Protein AF-A0A142L6T2-F1 (afdb_monomer_lite)

pLDDT: mean 93.18, std 8.61, range [27.92, 98.88]

Structure (mmCIF, N/CA/C/O backbone):
data_AF-A0A142L6T2-F1
#
_entry.id   AF-A0A142L6T2-F1
#
loop_
_atom_site.group_PDB
_atom_site.id
_atom_site.type_symbol
_atom_site.label_atom_id
_atom_site.label_alt_id
_atom_site.label_comp_id
_atom_site.label_asym_id
_atom_site.label_entity_id
_atom_site.label_seq_id
_atom_site.pdbx_PDB_ins_code
_atom_site.Cartn_x
_atom_site.Cartn_y
_atom_site.Cartn_z
_atom_site.occupancy
_atom_site.B_iso_or_equiv
_atom_site.auth_seq_id
_atom_site.auth_comp_id
_atom_site.auth_asym_id
_atom_site.auth_atom_id
_atom_site.pdbx_PDB_model_num
ATOM 1 N N . MET A 1 1 ? -13.379 22.121 -42.788 1.00 57.00 1 MET A N 1
ATOM 2 C CA . MET A 1 1 ? -11.981 22.046 -42.308 1.00 57.00 1 MET A CA 1
ATOM 3 C C . MET A 1 1 ? -12.009 22.282 -40.814 1.00 57.00 1 MET A C 1
ATOM 5 O O . MET A 1 1 ? -12.591 23.281 -40.404 1.00 57.00 1 MET A O 1
ATOM 9 N N . LYS A 1 2 ? -11.494 21.341 -40.019 1.00 65.88 2 LYS A N 1
ATOM 10 C CA . LYS A 1 2 ? -11.489 21.440 -38.557 1.00 65.88 2 LYS A CA 1
ATOM 11 C C . LYS A 1 2 ? -10.438 22.474 -38.140 1.00 65.88 2 LYS A C 1
ATOM 13 O O . LYS A 1 2 ? -9.385 22.567 -38.769 1.00 65.88 2 LYS A O 1
ATOM 18 N N . GLN A 1 3 ? -10.742 23.297 -37.145 1.00 66.69 3 GLN A N 1
ATOM 19 C CA . GLN A 1 3 ? -9.763 24.230 -36.588 1.00 66.69 3 GLN A CA 1
ATOM 20 C C . GLN A 1 3 ? -8.750 23.452 -35.743 1.00 66.69 3 GLN A C 1
ATOM 22 O O . GLN A 1 3 ? -9.122 22.482 -35.079 1.00 66.69 3 GLN A O 1
ATOM 27 N N . VAL A 1 4 ? -7.485 23.871 -35.765 1.00 72.75 4 VAL A N 1
ATOM 28 C CA . VAL A 1 4 ? -6.475 23.341 -34.836 1.00 72.75 4 VAL A CA 1
ATOM 29 C C . VAL A 1 4 ? -6.846 23.775 -33.411 1.00 72.75 4 VAL A C 1
ATOM 31 O O . VAL A 1 4 ? -7.335 24.887 -33.216 1.00 72.75 4 VAL A O 1
ATOM 34 N N . ALA A 1 5 ? -6.678 22.902 -32.416 1.00 58.62 5 ALA A N 1
ATOM 35 C CA . ALA A 1 5 ? -7.160 23.144 -31.057 1.00 58.62 5 ALA A CA 1
ATOM 36 C C . ALA A 1 5 ? -6.161 23.938 -30.185 1.00 58.62 5 ALA A C 1
ATOM 38 O O . ALA A 1 5 ? -4.969 23.650 -30.187 1.00 58.62 5 ALA A O 1
ATOM 39 N N . ARG A 1 6 ? -6.710 24.857 -29.369 1.00 75.56 6 ARG A N 1
ATOM 40 C CA . ARG A 1 6 ? -6.090 25.645 -28.273 1.00 75.56 6 ARG A CA 1
ATOM 41 C C . ARG A 1 6 ? -4.936 26.602 -28.654 1.00 75.56 6 ARG A C 1
ATOM 43 O O . ARG A 1 6 ? -4.310 26.497 -29.697 1.00 75.56 6 ARG A O 1
ATOM 50 N N . GLY A 1 7 ? -4.654 27.571 -27.779 1.00 86.06 7 GLY A N 1
ATOM 51 C CA . GLY A 1 7 ? -3.450 28.416 -27.834 1.00 86.06 7 GLY A CA 1
ATOM 52 C C . GLY A 1 7 ? -3.312 29.327 -29.065 1.00 86.06 7 GLY A C 1
ATOM 53 O O . GLY A 1 7 ? -4.293 29.778 -29.661 1.00 86.06 7 GLY A O 1
ATOM 54 N N . THR A 1 8 ? -2.063 29.618 -29.442 1.00 90.12 8 THR A N 1
ATOM 55 C CA . THR A 1 8 ? -1.726 30.546 -30.537 1.00 90.12 8 THR A CA 1
ATOM 56 C C . THR A 1 8 ? -2.246 30.076 -31.897 1.00 90.12 8 THR A C 1
ATOM 58 O O . THR A 1 8 ? -2.577 30.904 -32.741 1.00 90.12 8 THR A O 1
ATOM 61 N N . SER A 1 9 ? -2.389 28.766 -32.121 1.00 90.19 9 SER A N 1
ATOM 62 C CA . SER A 1 9 ? -2.915 28.226 -33.382 1.00 90.19 9 SER A CA 1
ATOM 63 C C . SER A 1 9 ? -4.392 28.587 -33.600 1.00 90.19 9 SER A C 1
ATOM 65 O O . SER A 1 9 ? -4.779 28.959 -34.712 1.00 90.19 9 SER A O 1
ATOM 67 N N . VAL A 1 10 ? -5.199 28.584 -32.531 1.00 89.94 10 VAL A N 1
ATOM 68 C CA . VAL A 1 10 ? -6.586 29.078 -32.546 1.00 89.94 10 VAL A CA 1
ATOM 69 C C . VAL A 1 10 ? -6.622 30.575 -32.810 1.00 89.94 10 VAL A C 1
ATOM 71 O O . VAL A 1 10 ? -7.396 31.016 -33.661 1.00 89.94 10 VAL A O 1
ATOM 74 N N . ALA A 1 11 ? -5.765 31.347 -32.134 1.00 91.12 11 ALA A N 1
ATOM 75 C CA . ALA A 1 11 ? -5.686 32.796 -32.315 1.00 91.12 11 ALA A CA 1
ATOM 76 C C . ALA A 1 11 ? -5.300 33.170 -33.760 1.00 91.12 11 ALA A C 1
ATOM 78 O O . ALA A 1 11 ? -5.889 34.077 -34.346 1.00 91.12 11 ALA A O 1
ATOM 79 N N . LEU A 1 12 ? -4.383 32.407 -34.366 1.00 93.44 12 LEU A N 1
ATOM 80 C CA . LEU A 1 12 ? -3.990 32.514 -35.774 1.00 93.44 12 LEU A CA 1
ATOM 81 C C . LEU A 1 12 ? -5.059 32.000 -36.752 1.00 93.44 12 LEU A C 1
ATOM 83 O O . LEU A 1 12 ? -4.929 32.223 -37.955 1.00 93.44 12 LEU A O 1
ATOM 87 N N . LYS A 1 13 ? -6.117 31.335 -36.266 1.00 93.44 13 LYS A N 1
ATOM 88 C CA . LYS A 1 13 ? -7.156 30.679 -37.081 1.00 93.44 13 LYS A CA 1
ATOM 89 C C . LYS A 1 13 ? -6.565 29.651 -38.058 1.00 93.44 13 LYS A C 1
ATOM 91 O O . LYS A 1 13 ? -6.973 29.575 -39.226 1.00 93.44 13 LYS A O 1
ATOM 96 N N . LEU A 1 14 ? -5.589 28.879 -37.577 1.00 93.31 14 LEU A N 1
ATOM 97 C CA . LEU A 1 14 ? -5.025 27.750 -38.312 1.00 93.31 14 LEU A CA 1
ATOM 98 C C . LEU A 1 14 ? -6.068 26.642 -38.471 1.00 93.31 14 LEU A C 1
ATOM 100 O O . LEU A 1 14 ? -6.841 26.346 -37.554 1.00 93.31 14 LEU A O 1
ATOM 104 N N . LEU A 1 15 ? -6.080 26.031 -39.650 1.00 92.19 15 LEU A N 1
ATOM 105 C CA . LEU A 1 15 ? -6.946 24.909 -39.986 1.00 92.19 15 LEU A CA 1
ATOM 106 C C . LEU A 1 15 ? -6.114 23.645 -40.176 1.00 92.19 15 LEU A C 1
ATOM 108 O O . LEU A 1 15 ? -4.951 23.690 -40.573 1.00 92.19 15 LEU A O 1
ATOM 112 N N . GLU A 1 16 ? -6.739 22.504 -39.918 1.00 87.31 16 GLU A N 1
ATOM 113 C CA . GLU A 1 16 ? -6.185 21.199 -40.252 1.00 87.31 16 GLU A CA 1
ATOM 114 C C . GLU A 1 16 ? -5.777 21.167 -41.740 1.00 87.31 16 GLU A C 1
ATOM 116 O O . GLU A 1 16 ? -6.573 21.544 -42.607 1.00 87.31 16 GLU A O 1
ATOM 121 N N . LYS A 1 17 ? -4.546 20.706 -42.022 1.00 89.06 17 LYS A N 1
ATOM 122 C CA . LYS A 1 17 ? -3.871 20.696 -43.342 1.00 89.06 17 LYS A CA 1
ATOM 123 C C . LYS A 1 17 ? -3.298 22.032 -43.839 1.00 89.06 17 LYS A C 1
ATOM 125 O O . LYS A 1 17 ? -2.831 22.087 -44.976 1.00 89.06 17 LYS A O 1
ATOM 130 N N . ASP A 1 18 ? -3.286 23.089 -43.029 1.00 92.94 18 ASP A N 1
ATOM 131 C CA . ASP A 1 18 ? -2.430 24.244 -43.321 1.00 92.94 18 ASP A CA 1
ATOM 132 C C . ASP A 1 18 ? -0.951 23.835 -43.235 1.00 92.94 18 ASP A C 1
ATOM 134 O O . ASP A 1 18 ? -0.510 23.313 -42.213 1.00 92.94 18 ASP A O 1
ATOM 138 N N . LEU A 1 19 ? -0.170 24.111 -44.283 1.00 92.62 19 LEU A N 1
ATOM 139 C CA . LEU A 1 19 ? 1.283 23.939 -44.251 1.00 92.62 19 LEU A CA 1
ATOM 140 C C . LEU A 1 19 ? 1.943 25.272 -43.901 1.00 92.62 19 LEU A C 1
ATOM 142 O O . LEU A 1 19 ? 1.914 26.209 -44.701 1.00 92.62 19 LEU A O 1
ATOM 146 N N . ILE A 1 20 ? 2.540 25.370 -42.716 1.00 93.75 20 ILE A N 1
ATOM 147 C CA . ILE A 1 20 ? 3.302 26.556 -42.318 1.00 93.75 20 ILE A CA 1
ATOM 148 C C . ILE A 1 20 ? 4.627 26.560 -43.085 1.00 93.75 20 ILE A C 1
ATOM 150 O O . ILE A 1 20 ? 5.360 25.580 -43.062 1.00 93.75 20 ILE A O 1
ATOM 154 N N . VAL A 1 21 ? 4.924 27.662 -43.775 1.00 93.56 21 VAL A N 1
ATOM 155 C CA . VAL A 1 21 ? 6.131 27.812 -44.610 1.00 93.56 21 VAL A CA 1
ATOM 156 C C . VAL A 1 21 ? 7.052 28.944 -44.156 1.00 93.56 21 VAL A C 1
ATOM 158 O O . VAL A 1 21 ? 8.191 29.016 -44.609 1.00 93.56 21 VAL A O 1
ATOM 161 N N . LYS A 1 22 ? 6.563 29.858 -43.304 1.00 95.19 22 LYS A N 1
ATOM 162 C CA . LYS A 1 22 ? 7.367 30.906 -42.652 1.00 95.19 22 LYS A CA 1
ATOM 163 C C . LYS A 1 22 ? 6.802 31.275 -41.288 1.00 95.19 22 LYS A C 1
ATOM 165 O O . LYS A 1 22 ? 5.581 31.255 -41.114 1.00 95.19 22 LYS A O 1
ATOM 170 N N . ILE A 1 23 ? 7.674 31.721 -40.393 1.00 94.31 23 ILE A N 1
ATOM 171 C CA . ILE A 1 23 ? 7.332 32.404 -39.143 1.00 94.31 23 ILE A CA 1
ATOM 172 C C . ILE A 1 23 ? 8.094 33.734 -39.081 1.00 94.31 23 ILE A C 1
ATOM 174 O O . ILE A 1 23 ? 9.296 33.797 -39.332 1.00 94.31 23 ILE A O 1
ATOM 178 N N . GLY A 1 24 ? 7.380 34.834 -38.847 1.00 91.12 24 GLY A N 1
ATOM 179 C CA . GLY A 1 24 ? 7.887 36.178 -39.110 1.00 91.12 24 GLY A CA 1
ATOM 180 C C . GLY A 1 24 ? 8.355 36.309 -40.564 1.00 91.12 24 GLY A C 1
ATOM 181 O O . GLY A 1 24 ? 7.594 36.048 -41.501 1.00 91.12 24 GLY A O 1
ATOM 182 N N . ASN A 1 25 ? 9.627 36.673 -40.742 1.00 88.62 25 ASN A N 1
ATOM 183 C CA . ASN A 1 25 ? 10.292 36.737 -42.048 1.00 88.62 25 ASN A CA 1
ATOM 184 C C . ASN A 1 25 ? 11.162 35.506 -42.356 1.00 88.62 25 ASN A C 1
ATOM 186 O O . ASN A 1 25 ? 11.662 35.383 -43.478 1.00 88.62 25 ASN A O 1
ATOM 190 N N . SER A 1 26 ? 11.307 34.595 -41.395 1.00 90.88 26 SER A N 1
ATOM 191 C CA . SER A 1 26 ? 12.216 33.455 -41.458 1.00 90.88 26 SER A CA 1
ATOM 192 C C . SER A 1 26 ? 11.553 32.232 -42.088 1.00 90.88 26 SER A C 1
ATOM 194 O O . SER A 1 26 ? 10.353 31.985 -41.933 1.00 90.88 26 SER A O 1
ATOM 196 N N . THR A 1 27 ? 12.349 31.473 -42.835 1.00 91.88 27 THR A N 1
ATOM 197 C CA . THR A 1 27 ? 12.042 30.094 -43.236 1.00 91.88 27 THR A CA 1
ATOM 198 C C . THR A 1 27 ? 12.649 29.126 -42.226 1.00 91.88 27 THR A C 1
ATOM 200 O O . THR A 1 27 ? 13.492 29.518 -41.423 1.00 91.88 27 THR A O 1
ATOM 203 N N . PHE A 1 28 ? 12.229 27.870 -42.284 1.00 89.75 28 PHE A N 1
ATOM 204 C CA . PHE A 1 28 ? 12.757 26.779 -41.473 1.00 89.75 28 PHE A CA 1
ATOM 205 C C . PHE A 1 28 ? 12.749 25.495 -42.311 1.00 89.75 28 PHE A C 1
ATOM 207 O O . PHE A 1 28 ? 11.912 25.351 -43.207 1.00 89.75 28 PHE A O 1
ATOM 214 N N . ALA A 1 29 ? 13.689 24.591 -42.052 1.00 85.50 29 ALA A N 1
ATOM 215 C CA . ALA A 1 29 ? 13.875 23.341 -42.786 1.00 85.50 29 ALA A CA 1
ATOM 216 C C . ALA A 1 29 ? 13.290 22.116 -42.063 1.00 85.50 29 ALA A C 1
ATOM 218 O O . ALA A 1 29 ? 13.084 21.080 -42.691 1.00 85.50 29 ALA A O 1
ATOM 219 N N . SER A 1 30 ? 12.996 22.231 -40.765 1.00 80.50 30 SER A N 1
ATOM 220 C CA . SER A 1 30 ? 12.433 21.153 -39.946 1.00 80.50 30 SER A CA 1
ATOM 221 C C . SER A 1 30 ? 11.395 21.665 -38.943 1.00 80.50 30 SER A C 1
ATOM 223 O O . SER A 1 30 ? 11.270 22.868 -38.691 1.00 80.50 30 SER A O 1
ATOM 225 N N . THR A 1 31 ? 10.642 20.735 -38.354 1.00 75.31 31 THR A N 1
ATOM 226 C CA . THR A 1 31 ? 9.717 21.003 -37.241 1.00 75.31 31 THR A CA 1
ATOM 227 C C . THR A 1 31 ? 10.432 21.538 -36.006 1.00 75.31 31 THR A C 1
ATOM 229 O O . THR A 1 31 ? 9.883 22.395 -35.312 1.00 75.31 31 THR A O 1
ATOM 232 N N . ASP A 1 32 ? 11.660 21.090 -35.755 1.00 70.19 32 ASP A N 1
ATOM 233 C CA . ASP A 1 32 ? 12.457 21.543 -34.615 1.00 70.19 32 ASP A CA 1
ATOM 234 C C . ASP A 1 32 ? 12.899 22.986 -34.808 1.00 70.19 32 ASP A C 1
ATOM 236 O O . ASP A 1 32 ? 12.736 23.806 -33.909 1.00 70.19 32 ASP A O 1
ATOM 240 N N . GLU A 1 33 ? 13.369 23.338 -36.007 1.00 79.25 33 GLU A N 1
ATOM 241 C CA . GLU A 1 33 ? 13.754 24.713 -36.313 1.00 79.25 33 GLU A CA 1
ATOM 242 C C . GLU A 1 33 ? 12.545 25.655 -36.232 1.00 79.25 33 GLU A C 1
ATOM 244 O O . GLU A 1 33 ? 12.641 26.734 -35.645 1.00 79.25 33 GLU A O 1
ATOM 249 N N . PHE A 1 34 ? 11.380 25.229 -36.737 1.00 87.62 34 PHE A N 1
ATOM 250 C CA . PHE A 1 34 ? 10.132 25.968 -36.542 1.00 87.62 34 PHE A CA 1
ATOM 251 C C . PHE A 1 34 ? 9.815 26.170 -35.058 1.00 87.62 34 PHE A C 1
ATOM 253 O O . PHE A 1 34 ? 9.498 27.285 -34.644 1.00 87.62 34 PHE A O 1
ATOM 260 N N . THR A 1 35 ? 9.902 25.104 -34.262 1.00 80.38 35 THR A N 1
ATOM 261 C CA . THR A 1 35 ? 9.582 25.133 -32.833 1.00 80.38 35 THR A CA 1
ATOM 262 C C . THR A 1 35 ? 10.527 26.068 -32.089 1.00 80.38 35 THR A C 1
ATOM 264 O O . THR A 1 35 ? 10.056 26.942 -31.370 1.00 80.38 35 THR A O 1
ATOM 267 N N . GLN A 1 36 ? 11.836 25.979 -32.328 1.00 76.38 36 GLN A N 1
ATOM 268 C CA . GLN A 1 36 ? 12.832 26.874 -31.732 1.00 76.38 36 GLN A CA 1
ATOM 269 C C . GLN A 1 36 ? 12.584 28.340 -32.108 1.00 76.38 36 GLN A C 1
ATOM 271 O O . GLN A 1 36 ? 12.603 29.209 -31.240 1.00 76.38 36 GLN A O 1
ATOM 276 N N . GLN A 1 37 ? 12.271 28.628 -33.378 1.00 86.06 37 GLN A N 1
ATOM 277 C CA . GLN A 1 37 ? 11.916 29.986 -33.805 1.00 86.06 37 GLN A CA 1
ATOM 278 C C . GLN A 1 37 ? 10.620 30.472 -33.133 1.00 86.06 37 GLN A C 1
ATOM 280 O O . GLN A 1 37 ? 10.543 31.623 -32.702 1.00 86.06 37 GLN A O 1
ATOM 285 N N . PHE A 1 38 ? 9.605 29.614 -33.011 1.00 87.06 38 PHE A N 1
ATOM 286 C CA . PHE A 1 38 ? 8.331 29.954 -32.374 1.00 87.06 38 PHE A CA 1
ATOM 287 C C . PHE A 1 38 ? 8.467 30.180 -30.862 1.00 87.06 38 PHE A C 1
ATOM 289 O O . PHE A 1 38 ? 7.846 31.096 -30.328 1.00 87.06 38 PHE A O 1
ATOM 296 N N . LEU A 1 39 ? 9.299 29.397 -30.174 1.00 78.44 39 LEU A N 1
ATOM 297 C CA . LEU A 1 39 ? 9.528 29.520 -28.731 1.00 78.44 39 LEU A CA 1
ATOM 298 C C . LEU A 1 39 ? 10.216 30.840 -28.331 1.00 78.44 39 LEU A C 1
ATOM 300 O O . LEU A 1 39 ? 10.202 31.191 -27.157 1.00 78.44 39 LEU A O 1
ATOM 304 N N . THR A 1 40 ? 10.750 31.617 -29.283 1.00 82.06 40 THR A N 1
ATOM 305 C CA . THR A 1 40 ? 11.271 32.972 -29.006 1.00 82.06 40 THR A CA 1
ATOM 306 C C . THR A 1 40 ? 10.182 34.019 -28.747 1.00 82.06 40 THR A C 1
ATOM 308 O O . THR A 1 40 ? 10.479 35.096 -28.228 1.00 82.06 40 THR A O 1
ATOM 311 N N . TYR A 1 41 ? 8.925 33.742 -29.112 1.00 86.00 41 TYR A N 1
ATOM 312 C CA . TYR A 1 41 ? 7.829 34.692 -28.940 1.00 86.00 41 TYR A CA 1
ATOM 313 C C . TYR A 1 41 ? 7.287 34.649 -27.510 1.00 86.00 41 TYR A C 1
ATOM 315 O O . TYR A 1 41 ? 6.792 33.624 -27.045 1.00 86.00 41 TYR A O 1
ATOM 323 N N . SER A 1 42 ? 7.303 35.797 -26.834 1.00 83.88 42 SER A N 1
ATOM 324 C CA . SER A 1 42 ? 6.678 35.941 -25.515 1.00 83.88 42 SER A CA 1
ATOM 325 C C . SER A 1 42 ? 5.149 36.036 -25.620 1.00 83.88 42 SER A C 1
ATOM 327 O O . SER A 1 42 ? 4.631 36.519 -26.634 1.00 83.88 42 SER A O 1
ATOM 329 N N . PRO A 1 43 ? 4.389 35.657 -24.575 1.00 87.44 43 PRO A N 1
ATOM 330 C CA . PRO A 1 43 ? 2.950 35.897 -24.529 1.00 87.44 43 PRO A CA 1
ATOM 331 C C . PRO A 1 43 ? 2.588 37.345 -24.883 1.00 87.44 43 PRO A C 1
ATOM 333 O O . PRO A 1 43 ? 3.252 38.290 -24.464 1.00 87.44 43 PRO A O 1
ATOM 336 N N . ASN A 1 44 ? 1.511 37.519 -25.647 1.00 89.56 44 ASN A N 1
ATOM 337 C CA . ASN A 1 44 ? 1.031 38.789 -26.202 1.00 89.56 44 ASN A CA 1
ATOM 338 C C . ASN A 1 44 ? 1.884 39.436 -27.308 1.00 89.56 44 ASN A C 1
ATOM 340 O O . ASN A 1 44 ? 1.422 40.419 -27.898 1.00 89.56 44 ASN A O 1
ATOM 344 N N . GLN A 1 45 ? 3.057 38.892 -27.646 1.00 93.12 45 GLN A N 1
ATOM 345 C CA . GLN A 1 45 ? 3.825 39.325 -28.816 1.00 93.12 45 GLN A CA 1
ATOM 346 C C . GLN A 1 45 ? 3.081 38.947 -30.104 1.00 93.12 45 GLN A C 1
ATOM 348 O O . GLN A 1 45 ? 2.485 37.873 -30.190 1.00 93.12 45 GLN A O 1
ATOM 353 N N . GLU A 1 46 ? 3.084 39.821 -31.115 1.00 95.44 46 GLU A N 1
ATOM 354 C CA . GLU A 1 46 ? 2.505 39.482 -32.419 1.00 95.44 46 GLU A CA 1
ATOM 355 C C . GLU A 1 46 ? 3.344 38.386 -33.084 1.00 95.44 46 GLU A C 1
ATOM 357 O O . GLU A 1 46 ? 4.524 38.577 -33.373 1.00 95.44 46 GLU A O 1
ATOM 362 N N . VAL A 1 47 ? 2.711 37.247 -33.346 1.00 94.88 47 VAL A N 1
ATOM 363 C CA . VAL A 1 47 ? 3.240 36.170 -34.173 1.00 94.88 47 VAL A CA 1
ATOM 364 C C . VAL A 1 47 ? 2.636 36.306 -35.557 1.00 94.88 47 VAL A C 1
ATOM 366 O O . VAL A 1 47 ? 1.416 36.405 -35.718 1.00 94.88 47 VAL A O 1
ATOM 369 N N . GLN A 1 48 ? 3.495 36.251 -36.565 1.00 96.25 48 GLN A N 1
ATOM 370 C CA . GLN A 1 48 ? 3.095 36.159 -37.959 1.00 96.25 48 GLN A CA 1
ATOM 371 C C . GLN A 1 48 ? 3.514 34.796 -38.503 1.00 96.25 48 GLN A C 1
ATOM 373 O O . GLN A 1 48 ? 4.682 34.436 -38.409 1.00 96.25 48 GLN A O 1
ATOM 378 N N . VAL A 1 49 ? 2.597 34.053 -39.119 1.00 95.81 49 VAL A N 1
ATOM 379 C CA . VAL A 1 49 ? 2.931 32.833 -39.867 1.00 95.81 49 VAL A CA 1
ATOM 380 C C . VAL A 1 49 ? 2.434 32.936 -41.298 1.00 95.81 49 VAL A C 1
ATOM 382 O O . VAL A 1 49 ? 1.356 33.463 -41.567 1.00 95.81 49 VAL A O 1
ATOM 385 N N . THR A 1 50 ? 3.225 32.433 -42.239 1.00 96.69 50 THR A N 1
ATOM 386 C CA . THR A 1 50 ? 2.776 32.253 -43.621 1.00 96.69 50 THR A CA 1
ATOM 387 C C . THR A 1 50 ? 2.403 30.798 -43.816 1.00 96.69 50 THR A C 1
ATOM 389 O O . THR A 1 50 ? 3.231 29.924 -43.565 1.00 96.69 50 THR A O 1
ATOM 392 N N . VAL A 1 51 ? 1.188 30.542 -44.292 1.00 95.44 51 VAL A N 1
ATOM 393 C CA . VAL A 1 51 ? 0.683 29.189 -44.534 1.00 95.44 51 VAL A CA 1
ATOM 394 C C . VAL A 1 51 ? 0.284 28.983 -45.988 1.00 95.44 51 VAL A C 1
ATOM 396 O O . VAL A 1 51 ? -0.144 29.918 -46.670 1.00 95.44 51 VAL A O 1
ATOM 399 N N . LEU A 1 52 ? 0.395 27.746 -46.456 1.00 95.31 52 LEU A N 1
ATOM 400 C CA . LEU A 1 52 ? -0.251 27.259 -47.665 1.00 95.31 52 LEU A CA 1
ATOM 401 C C . LEU A 1 52 ? -1.518 26.506 -47.257 1.00 95.31 52 LEU A C 1
ATOM 403 O O . LEU A 1 52 ? -1.453 25.431 -46.665 1.00 95.31 52 LEU A O 1
ATOM 407 N N . ARG A 1 53 ? -2.674 27.089 -47.575 1.00 94.12 53 ARG A N 1
ATOM 408 C CA . ARG A 1 53 ? -3.992 26.481 -47.372 1.00 94.12 53 ARG A CA 1
ATOM 409 C C . ARG A 1 53 ? -4.490 25.975 -48.720 1.00 94.12 53 ARG A C 1
ATOM 411 O O . ARG A 1 53 ? -4.938 26.757 -49.566 1.00 94.12 53 ARG A O 1
ATOM 418 N N . GLY A 1 54 ? -4.329 24.675 -48.967 1.00 90.31 54 GLY A N 1
ATOM 419 C CA . GLY A 1 54 ? -4.444 24.116 -50.316 1.00 90.31 54 GLY A CA 1
ATOM 420 C C . GLY A 1 54 ? -3.362 24.698 -51.234 1.00 90.31 54 GLY A C 1
ATOM 421 O O . GLY A 1 54 ? -2.178 24.562 -50.951 1.00 90.31 54 GLY A O 1
ATOM 422 N N . LYS A 1 55 ? -3.752 25.391 -52.314 1.00 90.00 55 LYS A N 1
ATOM 423 C CA . LYS A 1 55 ? -2.816 26.088 -53.228 1.00 90.00 55 LYS A CA 1
ATOM 424 C C . LYS A 1 55 ? -2.635 27.583 -52.918 1.00 90.00 55 LYS A C 1
ATOM 426 O O . LYS A 1 55 ? -1.896 28.266 -53.621 1.00 90.00 55 LYS A O 1
ATOM 431 N N . LYS A 1 56 ? -3.329 28.121 -51.905 1.00 94.19 56 LYS A N 1
ATOM 432 C CA . LYS A 1 56 ? -3.336 29.560 -51.607 1.00 94.19 56 LYS A CA 1
ATOM 433 C C . LYS A 1 56 ? -2.370 29.891 -50.474 1.00 94.19 56 LYS A C 1
ATOM 435 O O . LYS A 1 56 ? -2.472 29.330 -49.386 1.00 94.19 56 LYS A O 1
ATOM 440 N N . LYS A 1 57 ? -1.483 30.855 -50.718 1.00 95.81 57 LYS A N 1
ATOM 441 C CA . LYS A 1 57 ? -0.581 31.413 -49.706 1.00 95.81 57 LYS A CA 1
ATOM 442 C C . LYS A 1 57 ? -1.297 32.493 -48.897 1.00 95.81 57 LYS A C 1
ATOM 444 O O . LYS A 1 57 ? -1.852 33.426 -49.475 1.00 95.81 57 LYS A O 1
ATOM 449 N N . LEU A 1 58 ? -1.298 32.357 -47.575 1.00 96.50 58 LEU A N 1
ATOM 450 C CA . LEU A 1 58 ? -1.938 33.273 -46.631 1.00 96.50 58 LEU A CA 1
ATOM 451 C C . LEU A 1 58 ? -0.928 33.716 -45.573 1.00 96.50 58 LEU A C 1
ATOM 453 O O . LEU A 1 58 ? -0.077 32.932 -45.162 1.00 96.50 58 LEU A O 1
ATOM 457 N N . VAL A 1 59 ? -1.047 34.960 -45.113 1.00 96.44 59 VAL A N 1
ATOM 458 C CA . VAL A 1 59 ? -0.310 35.478 -43.956 1.00 96.44 59 VAL A CA 1
ATOM 459 C C . VAL A 1 59 ? -1.301 35.629 -42.811 1.00 96.44 59 VAL A C 1
ATOM 461 O O . VAL A 1 59 ? -2.297 36.337 -42.946 1.00 96.44 59 VAL A O 1
ATOM 464 N N . LEU A 1 60 ? -1.040 34.942 -41.705 1.00 96.19 60 LEU A N 1
ATOM 465 C CA . LEU A 1 60 ? -1.869 34.938 -40.506 1.00 96.19 60 LEU A CA 1
ATOM 466 C C . LEU A 1 60 ? -1.112 35.651 -39.390 1.00 96.19 60 LEU A C 1
ATOM 468 O O . LEU A 1 60 ? 0.092 35.451 -39.232 1.00 96.19 60 LEU A O 1
ATOM 472 N N . LYS A 1 61 ? -1.819 36.489 -38.635 1.00 96.94 61 LYS A N 1
ATOM 473 C CA . LYS A 1 61 ? -1.267 37.269 -37.528 1.00 96.94 61 LYS A CA 1
ATOM 474 C C . LYS A 1 61 ? -2.155 37.130 -36.309 1.00 96.94 61 LYS A C 1
ATOM 476 O O . LYS A 1 61 ? -3.376 37.224 -36.430 1.00 96.94 61 LYS A O 1
ATOM 481 N N . ALA A 1 62 ? -1.544 36.919 -35.155 1.00 95.69 62 ALA A N 1
ATOM 482 C CA . ALA A 1 62 ? -2.229 36.914 -33.875 1.00 95.69 62 ALA A CA 1
ATOM 483 C C . ALA A 1 62 ? -1.231 37.175 -32.754 1.00 95.69 62 ALA A C 1
ATOM 485 O O . ALA A 1 62 ? -0.026 37.029 -32.932 1.00 95.69 62 ALA A O 1
ATOM 486 N N . LYS A 1 63 ? -1.737 37.522 -31.576 1.00 95.00 63 LYS A N 1
ATOM 487 C CA . LYS A 1 63 ? -0.910 37.543 -30.374 1.00 95.00 63 LYS A CA 1
ATOM 488 C C . LYS A 1 63 ? -0.609 36.112 -29.925 1.00 95.00 63 LYS A C 1
ATOM 490 O O . LYS A 1 63 ? -1.515 35.276 -29.922 1.00 95.00 63 LYS A O 1
ATOM 495 N N . ALA A 1 64 ? 0.637 35.845 -29.539 1.00 91.25 64 ALA A N 1
ATOM 496 C CA . ALA A 1 64 ? 1.019 34.603 -28.881 1.00 91.25 64 ALA A CA 1
ATOM 497 C C . ALA A 1 64 ? 0.182 34.419 -27.611 1.00 91.25 64 ALA A C 1
ATOM 499 O O . ALA A 1 64 ? 0.082 35.329 -26.784 1.00 91.25 64 ALA A O 1
ATOM 500 N N . VAL A 1 65 ? -0.426 33.248 -27.463 1.00 89.50 65 VAL A N 1
ATOM 501 C CA . VAL A 1 65 ? -1.234 32.889 -26.298 1.00 89.50 65 VAL A CA 1
ATOM 502 C C . VAL A 1 65 ? -0.360 32.058 -25.367 1.00 89.50 65 VAL A C 1
ATOM 504 O O . VAL A 1 65 ? 0.200 31.050 -25.798 1.00 89.50 65 VAL A O 1
ATOM 507 N N . ALA A 1 66 ? -0.245 32.482 -24.105 1.00 83.25 66 ALA A N 1
ATOM 508 C CA . ALA A 1 66 ? 0.450 31.708 -23.080 1.00 83.25 66 ALA A CA 1
ATOM 509 C C . ALA A 1 66 ? -0.189 30.321 -22.926 1.00 83.25 66 ALA A C 1
ATOM 511 O O . ALA A 1 66 ? -1.406 30.165 -23.080 1.00 83.25 66 ALA A O 1
ATOM 512 N N . ARG A 1 67 ? 0.622 29.314 -22.592 1.00 79.31 67 ARG A N 1
ATOM 513 C CA . ARG A 1 67 ? 0.076 28.036 -22.128 1.00 79.31 67 ARG A CA 1
ATOM 514 C C . ARG A 1 67 ? -0.655 28.269 -20.797 1.00 79.31 67 ARG A C 1
ATOM 516 O O . ARG A 1 67 ? -0.214 29.112 -20.015 1.00 79.31 67 ARG A O 1
ATOM 523 N N . PRO A 1 68 ? -1.791 27.595 -20.554 1.00 81.56 68 PRO A N 1
ATOM 524 C CA . PRO A 1 68 ? -2.437 27.665 -19.252 1.00 81.56 68 PRO A CA 1
ATOM 525 C C . PRO A 1 68 ? -1.501 27.077 -18.195 1.00 81.56 68 PRO A C 1
ATOM 527 O O . PRO A 1 68 ? -0.843 26.071 -18.458 1.00 81.56 68 PRO A O 1
ATOM 530 N N . TYR A 1 69 ? -1.462 27.702 -17.021 1.00 86.81 69 TYR A N 1
ATOM 531 C CA . TYR A 1 69 ? -0.775 27.126 -15.872 1.00 86.81 69 TYR A CA 1
ATOM 532 C C . TYR A 1 69 ? -1.446 25.822 -15.454 1.00 86.81 69 TYR A C 1
ATOM 534 O O . TYR A 1 69 ? -2.667 25.675 -15.568 1.00 86.81 69 TYR A O 1
ATOM 542 N N . GLU A 1 70 ? -0.635 24.891 -14.967 1.00 89.25 70 GLU A N 1
ATOM 543 C CA . GLU A 1 70 ? -1.121 23.665 -14.356 1.00 89.25 70 GLU A CA 1
ATOM 544 C C . GLU A 1 70 ? -2.030 23.966 -13.157 1.00 89.25 70 GLU A C 1
ATOM 546 O O . GLU A 1 70 ? -1.834 24.928 -12.410 1.00 89.25 70 GLU A O 1
ATOM 551 N N . THR A 1 71 ? -3.022 23.103 -12.971 1.00 86.38 71 THR A N 1
ATOM 552 C CA . THR A 1 71 ? -3.911 23.096 -11.811 1.00 86.38 71 THR A CA 1
ATOM 553 C C . THR A 1 71 ? -3.858 21.730 -11.153 1.00 86.38 71 THR A C 1
ATOM 555 O O . THR A 1 71 ? -3.623 20.722 -11.821 1.00 86.38 71 THR A O 1
ATOM 558 N N . ASP A 1 72 ? -4.108 21.701 -9.854 1.00 83.56 72 ASP A N 1
ATOM 559 C CA . ASP A 1 72 ? -4.086 20.495 -9.041 1.00 83.56 72 ASP A CA 1
ATOM 560 C C . ASP A 1 72 ? -5.253 20.566 -8.050 1.00 83.56 72 ASP A C 1
ATOM 562 O O . ASP A 1 72 ? -5.493 21.617 -7.451 1.00 83.56 72 ASP A O 1
ATOM 566 N N . ASP A 1 73 ? -6.007 19.477 -7.919 1.00 75.75 73 ASP A N 1
ATOM 567 C CA . ASP A 1 73 ? -7.193 19.433 -7.059 1.00 75.75 73 ASP A CA 1
ATOM 568 C C . ASP A 1 73 ? -6.822 19.374 -5.566 1.00 75.75 73 ASP A C 1
ATOM 570 O O . ASP A 1 73 ? -7.629 19.746 -4.714 1.00 75.75 73 ASP A O 1
ATOM 574 N N . ASN A 1 74 ? -5.593 18.950 -5.243 1.00 71.38 74 ASN A N 1
ATOM 575 C CA . ASN A 1 74 ? -5.107 18.703 -3.884 1.00 71.38 74 ASN A CA 1
ATOM 576 C C . ASN A 1 74 ? -4.004 19.685 -3.446 1.00 71.38 74 ASN A C 1
ATOM 578 O O . ASN A 1 74 ? -3.559 19.653 -2.290 1.00 71.38 74 ASN A O 1
ATOM 582 N N . ALA A 1 75 ? -3.578 20.587 -4.334 1.00 91.81 75 ALA A N 1
ATOM 583 C CA . ALA A 1 75 ? -2.524 21.554 -4.068 1.00 91.81 75 ALA A CA 1
ATOM 584 C C . ALA A 1 75 ? -2.711 22.890 -4.794 1.00 91.81 75 ALA A C 1
ATOM 586 O O . ALA A 1 75 ? -3.292 22.998 -5.868 1.00 91.81 75 ALA A O 1
ATOM 587 N N . THR A 1 76 ? -2.107 23.940 -4.241 1.00 95.00 76 THR A N 1
ATOM 588 C CA . THR A 1 76 ? -1.821 25.151 -5.014 1.00 95.00 76 THR A CA 1
ATOM 589 C C . THR A 1 76 ? -0.587 24.917 -5.876 1.00 95.00 76 THR A C 1
ATOM 591 O O . THR A 1 76 ? 0.497 24.673 -5.343 1.00 95.00 76 THR A O 1
ATOM 594 N N . VAL A 1 77 ? -0.738 25.047 -7.195 1.00 95.88 77 VAL A N 1
ATOM 595 C CA . VAL A 1 77 ? 0.390 25.055 -8.133 1.00 95.88 77 VAL A CA 1
ATOM 596 C C . VAL A 1 77 ? 0.974 26.464 -8.215 1.00 95.88 77 VAL A C 1
ATOM 598 O O . VAL A 1 77 ? 0.280 27.427 -8.538 1.00 95.88 77 VAL A O 1
ATOM 601 N N . ILE A 1 78 ? 2.260 26.590 -7.900 1.00 96.88 78 ILE A N 1
ATOM 602 C CA . ILE A 1 78 ? 2.991 27.854 -7.843 1.00 96.88 78 ILE A CA 1
ATOM 603 C C . ILE A 1 78 ? 4.102 27.814 -8.889 1.00 96.88 78 ILE A C 1
ATOM 605 O O . ILE A 1 78 ? 5.007 26.982 -8.822 1.00 96.88 78 ILE A O 1
ATOM 609 N N . TYR A 1 79 ? 4.047 28.756 -9.826 1.00 95.00 79 TYR A N 1
ATOM 610 C CA . TYR A 1 79 ? 5.112 29.010 -10.788 1.00 95.00 79 TYR A CA 1
ATOM 611 C C . TYR A 1 79 ? 6.056 30.060 -10.215 1.00 95.00 79 TYR A C 1
ATOM 613 O O . TYR A 1 79 ? 5.653 31.188 -9.936 1.00 95.00 79 TYR A O 1
ATOM 621 N N . ASP A 1 80 ? 7.316 29.686 -10.054 1.00 96.00 80 ASP A N 1
ATOM 622 C CA . ASP A 1 80 ? 8.355 30.507 -9.438 1.00 96.00 80 ASP A CA 1
ATOM 623 C C . ASP A 1 80 ? 9.649 30.399 -10.265 1.00 96.00 80 ASP A C 1
ATOM 625 O O . ASP A 1 80 ? 9.681 29.795 -11.346 1.00 96.00 80 ASP A O 1
ATOM 629 N N . GLU A 1 81 ? 10.718 31.010 -9.775 1.00 96.00 81 GLU A N 1
ATOM 630 C CA . GLU A 1 81 ? 12.034 31.030 -10.392 1.00 96.00 81 GLU A CA 1
ATOM 631 C C . GLU A 1 81 ? 13.160 30.799 -9.367 1.00 96.00 81 GLU A C 1
ATOM 633 O O . GLU A 1 81 ? 13.023 31.037 -8.156 1.00 96.00 81 GLU A O 1
ATOM 638 N N . ALA A 1 82 ? 14.291 30.293 -9.861 1.00 97.12 82 ALA A N 1
ATOM 639 C CA . ALA A 1 82 ? 15.515 30.099 -9.091 1.00 97.12 82 ALA A CA 1
ATOM 640 C C . ALA A 1 82 ? 16.737 30.611 -9.867 1.00 97.12 82 ALA A C 1
ATOM 642 O O . ALA A 1 82 ? 16.901 30.319 -11.048 1.00 97.12 82 ALA A O 1
ATOM 643 N N . ASN A 1 83 ? 17.607 31.374 -9.201 1.00 96.88 83 ASN A N 1
ATOM 644 C CA . ASN A 1 83 ? 18.793 31.955 -9.833 1.00 96.88 83 ASN A CA 1
ATOM 645 C C . ASN A 1 83 ? 19.801 30.870 -10.237 1.00 96.88 83 ASN A C 1
ATOM 647 O O . ASN A 1 83 ? 20.164 30.030 -9.413 1.00 96.88 83 ASN A O 1
ATOM 651 N N . TYR A 1 84 ? 20.305 30.946 -11.468 1.00 96.75 84 TYR A N 1
ATOM 652 C CA . TYR A 1 84 ? 21.284 30.009 -12.022 1.00 96.75 84 TYR A CA 1
ATOM 653 C C . TYR A 1 84 ? 22.146 30.705 -13.077 1.00 96.75 84 TYR A C 1
ATOM 655 O O . TYR A 1 84 ? 21.619 31.235 -14.053 1.00 96.75 84 TYR A O 1
ATOM 663 N N . LYS A 1 85 ? 23.470 30.733 -12.873 1.00 92.25 85 LYS A N 1
ATOM 664 C CA . LYS A 1 85 ? 24.467 31.292 -13.813 1.00 92.25 85 LYS A CA 1
ATOM 665 C C . LYS A 1 85 ? 24.116 32.672 -14.402 1.00 92.25 85 LYS A C 1
ATOM 667 O O . LYS A 1 85 ? 24.279 32.914 -15.592 1.00 92.25 85 LYS A O 1
ATOM 672 N N . GLY A 1 86 ? 23.626 33.588 -13.562 1.00 89.75 86 GLY A N 1
ATOM 673 C CA . GLY A 1 86 ? 23.225 34.944 -13.976 1.00 89.75 86 GLY A CA 1
ATOM 674 C C . GLY A 1 86 ? 21.853 35.035 -14.660 1.00 89.75 86 GLY A C 1
ATOM 675 O O . GLY A 1 86 ? 21.394 36.140 -14.944 1.00 89.75 86 GLY A O 1
ATOM 676 N N . GLY A 1 87 ? 21.188 33.900 -14.876 1.00 94.69 87 GLY A N 1
ATOM 677 C CA . GLY A 1 87 ? 19.807 33.783 -15.326 1.00 94.69 87 GLY A CA 1
ATOM 678 C C . GLY A 1 87 ? 18.884 33.195 -14.256 1.00 94.69 87 GLY A C 1
ATOM 679 O O . GLY A 1 87 ? 19.208 33.158 -13.063 1.00 94.69 87 GLY A O 1
ATOM 680 N N . GLN A 1 88 ? 17.713 32.739 -14.696 1.00 96.69 88 GLN A N 1
ATOM 681 C CA . GLN A 1 88 ? 16.642 32.216 -13.852 1.00 96.69 88 GLN A CA 1
ATOM 682 C C . GLN A 1 88 ? 16.057 30.937 -14.452 1.00 96.69 88 GLN A C 1
ATOM 684 O O . GLN A 1 88 ? 15.597 30.941 -15.590 1.00 96.69 88 GLN A O 1
ATOM 689 N N . LEU A 1 89 ? 16.043 29.858 -13.675 1.00 97.44 89 LEU A N 1
ATOM 690 C CA . LEU A 1 89 ? 15.375 28.604 -14.015 1.00 97.44 89 LEU A CA 1
ATOM 691 C C . LEU A 1 89 ? 13.916 28.653 -13.575 1.00 97.44 89 LEU A C 1
ATOM 693 O O . LEU A 1 89 ? 13.623 29.094 -12.460 1.00 97.44 89 LEU A O 1
ATOM 697 N N . ARG A 1 90 ? 13.011 28.158 -14.423 1.00 95.62 90 ARG A N 1
ATOM 698 C CA . ARG A 1 90 ? 11.597 27.979 -14.076 1.00 95.62 90 ARG A CA 1
ATOM 699 C C . ARG A 1 90 ? 11.442 26.865 -13.039 1.00 95.62 90 ARG A C 1
ATOM 701 O O . ARG A 1 90 ? 11.982 25.772 -13.194 1.00 95.62 90 ARG A O 1
ATOM 708 N N . VAL A 1 91 ? 10.654 27.141 -12.004 1.00 97.12 91 VAL A N 1
ATOM 709 C CA . VAL A 1 91 ? 10.307 26.199 -10.938 1.00 97.12 91 VAL A CA 1
ATOM 710 C C . VAL A 1 91 ? 8.789 26.061 -10.864 1.00 97.12 91 VAL A C 1
ATOM 712 O O . VAL A 1 91 ? 8.073 27.060 -10.926 1.00 97.12 91 VAL A O 1
ATOM 715 N N . ILE A 1 92 ? 8.306 24.831 -10.706 1.00 97.62 92 ILE A N 1
ATOM 716 C CA . ILE A 1 92 ? 6.894 24.501 -10.508 1.00 97.62 92 ILE A CA 1
ATOM 717 C C . ILE A 1 92 ? 6.778 23.779 -9.168 1.00 97.62 92 ILE A C 1
ATOM 719 O O . ILE A 1 92 ? 7.438 22.760 -8.943 1.00 97.62 92 ILE A O 1
ATOM 723 N N . ILE A 1 93 ? 5.982 24.340 -8.261 1.00 98.38 93 ILE A N 1
ATOM 724 C CA . ILE A 1 93 ? 5.788 23.828 -6.903 1.00 98.38 93 ILE A CA 1
ATOM 725 C C . ILE A 1 93 ? 4.324 23.449 -6.736 1.00 98.38 93 ILE A C 1
ATOM 727 O O . ILE A 1 93 ? 3.459 24.313 -6.852 1.00 98.38 93 ILE A O 1
ATOM 731 N N . ASN A 1 94 ? 4.041 22.201 -6.379 1.00 97.69 94 ASN A N 1
ATOM 732 C CA . ASN A 1 94 ? 2.720 21.816 -5.892 1.00 97.69 94 ASN A CA 1
ATOM 733 C C . ASN A 1 94 ? 2.779 21.887 -4.364 1.00 97.69 94 ASN A C 1
ATOM 735 O O . ASN A 1 94 ? 3.522 21.138 -3.726 1.00 97.69 94 ASN A O 1
ATOM 739 N N . LYS A 1 95 ? 2.041 22.832 -3.775 1.00 96.88 95 LYS A N 1
ATOM 740 C CA . LYS A 1 95 ? 1.925 23.013 -2.324 1.00 96.88 95 LYS A CA 1
ATOM 741 C C . LYS A 1 95 ? 0.575 22.455 -1.850 1.00 96.88 95 LYS A C 1
ATOM 743 O O . LYS A 1 95 ? -0.438 23.125 -2.070 1.00 96.88 95 LYS A O 1
ATOM 748 N N . PRO A 1 96 ? 0.539 21.293 -1.174 1.00 90.75 96 PRO A N 1
ATOM 749 C CA . PRO A 1 96 ? -0.693 20.762 -0.596 1.00 90.75 96 PRO A CA 1
ATOM 750 C C . PRO A 1 96 ? -1.366 21.741 0.375 1.00 90.75 96 PRO A C 1
ATOM 752 O O . PRO A 1 96 ? -0.698 22.567 1.007 1.00 90.75 96 PRO A O 1
ATOM 755 N N . PHE A 1 97 ? -2.687 21.624 0.534 1.00 81.69 97 PHE A N 1
ATOM 756 C CA . PHE A 1 97 ? -3.490 22.467 1.433 1.00 81.69 97 PHE A CA 1
ATOM 757 C C . PHE A 1 97 ? -3.288 22.113 2.922 1.00 81.69 97 PHE A C 1
ATOM 759 O O . PHE A 1 97 ? -4.196 21.633 3.599 1.00 81.69 97 PHE A O 1
ATOM 766 N N . LYS A 1 98 ? -2.072 22.319 3.442 1.00 74.62 98 LYS A N 1
ATOM 767 C CA . LYS A 1 98 ? -1.701 22.095 4.848 1.00 74.62 98 LYS A CA 1
ATOM 768 C C . LYS A 1 98 ? -0.944 23.302 5.413 1.00 74.62 98 LYS A C 1
ATOM 770 O O . LYS A 1 98 ? -0.158 23.939 4.715 1.00 74.62 98 LYS A O 1
ATOM 775 N N . GLU A 1 99 ? -1.171 23.580 6.696 1.00 65.56 99 GLU A N 1
ATOM 776 C CA . GLU A 1 99 ? -0.620 24.753 7.401 1.00 65.56 99 GLU A CA 1
ATOM 777 C C . GLU A 1 99 ? 0.759 24.501 8.043 1.00 65.56 99 GLU A C 1
ATOM 779 O O . GLU A 1 99 ? 1.550 25.425 8.221 1.00 65.56 99 GLU A O 1
ATOM 784 N N . ASN A 1 100 ? 1.084 23.246 8.375 1.00 81.50 100 ASN A N 1
ATOM 785 C CA . ASN A 1 100 ? 2.373 22.884 8.973 1.00 81.50 100 ASN A CA 1
ATOM 786 C C . ASN A 1 100 ? 3.489 22.795 7.920 1.00 81.50 100 ASN A C 1
ATOM 788 O O . ASN A 1 100 ? 3.220 22.614 6.732 1.00 81.50 100 ASN A O 1
ATOM 792 N N . LYS A 1 101 ? 4.757 22.841 8.360 1.00 90.69 101 LYS A N 1
ATOM 793 C CA . LYS A 1 101 ? 5.881 22.455 7.494 1.00 90.69 101 LYS A CA 1
ATOM 794 C C . LYS A 1 101 ? 5.687 21.017 7.016 1.00 90.69 101 LYS A C 1
ATOM 796 O O . LYS A 1 101 ? 5.443 20.122 7.821 1.00 90.69 101 LYS A O 1
ATOM 801 N N . MET A 1 102 ? 5.791 20.821 5.712 1.00 94.50 102 MET A N 1
ATOM 802 C CA . MET A 1 102 ? 5.524 19.560 5.034 1.00 94.50 102 MET A CA 1
ATOM 803 C C . MET A 1 102 ? 6.824 18.879 4.606 1.00 94.50 102 MET A C 1
ATOM 805 O O . MET A 1 102 ? 7.816 19.568 4.337 1.00 94.50 102 MET A O 1
ATOM 809 N N . PRO A 1 103 ? 6.824 17.542 4.481 1.00 97.19 103 PRO A N 1
ATOM 810 C CA . PRO A 1 103 ? 7.875 16.862 3.746 1.00 97.19 103 PRO A CA 1
ATOM 811 C C . PRO A 1 103 ? 7.859 17.306 2.281 1.00 97.19 103 PRO A C 1
ATOM 813 O O . PRO A 1 103 ? 6.855 17.826 1.786 1.00 97.19 103 PRO A O 1
ATOM 816 N N . ALA A 1 104 ? 8.973 17.126 1.578 1.00 98.56 104 ALA A N 1
ATOM 817 C CA . ALA A 1 104 ? 9.082 17.585 0.201 1.00 98.56 104 ALA A CA 1
ATOM 818 C C . ALA A 1 104 ? 9.792 16.592 -0.715 1.00 98.56 104 ALA A C 1
ATOM 820 O O . ALA A 1 104 ? 10.603 15.781 -0.271 1.00 98.56 104 ALA A O 1
ATOM 821 N N . MET A 1 105 ? 9.477 16.668 -2.005 1.00 98.69 105 MET A N 1
ATOM 822 C CA . MET A 1 105 ? 10.048 15.822 -3.044 1.00 98.69 105 MET A CA 1
ATOM 823 C C . MET A 1 105 ? 10.630 16.684 -4.168 1.00 98.69 105 MET A C 1
ATOM 825 O O . MET A 1 105 ? 9.943 17.554 -4.701 1.00 98.69 105 MET A O 1
ATOM 829 N N . LEU A 1 106 ? 11.897 16.448 -4.514 1.00 98.81 106 LEU A N 1
ATOM 830 C CA . LEU A 1 106 ? 12.536 16.989 -5.714 1.00 98.81 106 LEU A CA 1
ATOM 831 C C . LEU A 1 106 ? 12.540 15.916 -6.803 1.00 98.81 106 LEU A C 1
ATOM 833 O O . LEU A 1 106 ? 13.142 14.859 -6.611 1.00 98.81 106 LEU A O 1
ATOM 837 N N . PHE A 1 107 ? 11.925 16.208 -7.947 1.00 98.56 107 PHE A N 1
ATOM 838 C CA . PHE A 1 107 ? 11.898 15.291 -9.086 1.00 98.56 107 PHE A CA 1
ATOM 839 C C . PHE A 1 107 ? 13.015 15.603 -10.090 1.00 98.56 107 PHE A C 1
ATOM 841 O O . PHE A 1 107 ? 13.199 16.760 -10.475 1.00 98.56 107 PHE A O 1
ATOM 848 N N . ILE A 1 108 ? 13.727 14.569 -10.543 1.00 98.50 108 ILE A N 1
ATOM 849 C CA . ILE A 1 108 ? 14.804 14.648 -11.535 1.00 98.50 108 ILE A CA 1
ATOM 850 C C . ILE A 1 108 ? 14.478 13.698 -12.708 1.00 98.50 108 ILE A C 1
ATOM 852 O O . ILE A 1 108 ? 14.539 12.476 -12.536 1.00 98.50 108 ILE A O 1
ATOM 856 N N . PRO A 1 109 ? 14.116 14.226 -13.894 1.00 97.19 109 PRO A N 1
ATOM 857 C CA . PRO A 1 109 ? 13.766 13.427 -15.071 1.00 97.19 109 PRO A CA 1
ATOM 858 C C . PRO A 1 109 ? 14.995 12.783 -15.743 1.00 97.19 109 PRO A C 1
ATOM 860 O O . PRO A 1 109 ? 16.135 12.993 -15.329 1.00 97.19 109 PRO A O 1
ATOM 863 N N . GLY A 1 110 ? 14.758 12.045 -16.836 1.00 95.75 110 GLY A N 1
ATOM 864 C CA . GLY A 1 110 ? 15.821 11.528 -17.709 1.00 95.75 110 GLY A CA 1
ATOM 865 C C . GLY A 1 110 ? 16.586 12.626 -18.465 1.00 95.75 110 GLY A C 1
ATOM 866 O O . GLY A 1 110 ? 16.317 13.818 -18.306 1.00 95.75 110 GLY A O 1
ATOM 867 N N . TYR A 1 111 ? 17.535 12.235 -19.319 1.00 94.25 111 TYR A N 1
ATOM 868 C CA . TYR A 1 111 ? 18.482 13.160 -19.966 1.00 94.25 111 TYR A CA 1
ATOM 869 C C . TYR A 1 111 ? 17.871 14.047 -21.067 1.00 94.25 111 TYR A C 1
ATOM 871 O O . TYR A 1 111 ? 18.502 15.008 -21.506 1.00 94.25 111 TYR A O 1
ATOM 879 N N . THR A 1 112 ? 16.663 13.753 -21.548 1.00 92.19 112 THR A N 1
ATOM 880 C CA . THR A 1 112 ? 16.064 14.469 -22.682 1.00 92.19 112 THR A CA 1
ATOM 881 C C . THR A 1 112 ? 15.836 15.950 -22.367 1.00 92.19 112 THR A C 1
ATOM 883 O O . THR A 1 112 ? 15.464 16.330 -21.249 1.00 92.19 112 THR A O 1
ATOM 886 N N . CYS A 1 113 ? 16.058 16.811 -23.364 1.00 92.06 113 CYS A N 1
ATOM 887 C CA . CYS A 1 113 ? 15.793 18.247 -23.277 1.00 92.06 113 CYS A CA 1
ATOM 888 C C . CYS A 1 113 ? 14.328 18.553 -23.616 1.00 92.06 113 CYS A C 1
ATOM 890 O O . CYS A 1 113 ? 14.020 19.151 -24.641 1.00 92.06 113 CYS A O 1
ATOM 892 N N . SER A 1 114 ? 13.421 18.116 -22.745 1.00 88.81 114 SER A N 1
ATOM 893 C CA . SER A 1 114 ? 11.979 18.349 -22.849 1.00 88.81 114 SER A CA 1
ATOM 894 C C . SER A 1 114 ? 11.462 19.070 -21.610 1.00 88.81 114 SER A C 1
ATOM 896 O O . SER A 1 114 ? 11.882 18.755 -20.495 1.00 88.81 114 SER A O 1
ATOM 898 N N . SER A 1 115 ? 10.547 20.020 -21.816 1.00 89.81 115 SER A N 1
ATOM 899 C CA . SER A 1 115 ? 9.898 20.738 -20.717 1.00 89.81 115 SER A CA 1
ATOM 900 C C . SER A 1 115 ? 9.104 19.773 -19.835 1.00 89.81 115 SER A C 1
ATOM 902 O O . SER A 1 115 ? 8.504 18.812 -20.317 1.00 89.81 115 SER A O 1
ATOM 904 N N . ILE A 1 116 ? 9.138 20.043 -18.537 1.00 91.56 116 ILE A N 1
ATOM 905 C CA . ILE A 1 116 ? 8.438 19.318 -17.463 1.00 91.56 116 ILE A CA 1
ATOM 906 C C . ILE A 1 116 ? 7.251 20.127 -16.909 1.00 91.56 116 ILE A C 1
ATOM 908 O O . ILE A 1 116 ? 6.740 19.837 -15.824 1.00 91.56 116 ILE A O 1
ATOM 912 N N . ASP A 1 117 ? 6.843 21.145 -17.664 1.00 90.12 117 ASP A N 1
ATOM 913 C CA . ASP A 1 117 ? 5.659 21.973 -17.475 1.00 90.12 117 ASP A CA 1
ATOM 914 C C . ASP A 1 117 ? 4.497 21.472 -18.345 1.00 90.12 117 ASP A C 1
ATOM 916 O O . ASP A 1 117 ? 4.698 20.949 -19.446 1.00 90.12 117 ASP A O 1
ATOM 920 N N . ALA A 1 118 ? 3.271 21.687 -17.874 1.00 84.19 118 ALA A N 1
ATOM 921 C CA . ALA A 1 118 ? 2.028 21.361 -18.564 1.00 84.19 118 ALA A CA 1
ATOM 922 C C . ALA A 1 118 ? 1.944 19.885 -18.992 1.00 84.19 118 ALA A C 1
ATOM 924 O O . ALA A 1 118 ? 1.422 19.561 -20.065 1.00 84.19 118 ALA A O 1
ATOM 925 N N . LEU A 1 119 ? 2.460 18.992 -18.143 1.00 88.44 119 LEU A N 1
ATOM 926 C CA . LEU A 1 119 ? 2.328 17.551 -18.321 1.00 88.44 119 LEU A CA 1
ATOM 927 C C . LEU A 1 119 ? 0.846 17.160 -18.274 1.00 88.44 119 LEU A C 1
ATOM 929 O O . LEU A 1 119 ? 0.095 17.618 -17.412 1.00 88.44 119 LEU A O 1
ATOM 933 N N . THR A 1 120 ? 0.415 16.309 -19.199 1.00 86.19 120 THR A N 1
ATOM 934 C CA . THR A 1 120 ? -0.956 15.793 -19.215 1.00 86.19 120 THR A CA 1
ATOM 935 C C . THR A 1 120 ? -1.190 14.831 -18.041 1.00 86.19 120 THR A C 1
ATOM 937 O O . THR A 1 120 ? -0.247 14.255 -17.502 1.00 86.19 120 THR A O 1
ATOM 940 N N . ASN A 1 121 ? -2.447 14.649 -17.620 1.00 84.50 121 ASN A N 1
ATOM 941 C CA . ASN A 1 121 ? -2.791 13.805 -16.459 1.00 84.50 121 ASN A CA 1
ATOM 942 C C . ASN A 1 121 ? -2.401 12.324 -16.640 1.00 84.50 121 ASN A C 1
ATOM 944 O O . ASN A 1 121 ? -2.250 11.584 -15.668 1.00 84.50 121 ASN A O 1
ATOM 948 N N . ASP A 1 122 ? -2.268 11.873 -17.884 1.00 85.00 122 ASP A N 1
ATOM 949 C CA . ASP A 1 122 ? -1.799 10.541 -18.247 1.00 85.00 122 ASP A CA 1
ATOM 950 C C . ASP A 1 122 ? -0.271 10.405 -18.233 1.00 85.00 122 ASP A C 1
ATOM 952 O O . ASP A 1 122 ? 0.241 9.294 -18.106 1.00 85.00 122 ASP A O 1
ATOM 956 N N . HIS A 1 123 ? 0.468 11.518 -18.275 1.00 94.00 123 HIS A N 1
ATOM 957 C CA . HIS A 1 123 ? 1.923 11.496 -18.329 1.00 94.00 123 HIS A CA 1
ATOM 958 C C . HIS A 1 123 ? 2.522 10.848 -17.061 1.00 94.00 123 HIS A C 1
ATOM 960 O O . HIS A 1 123 ? 2.203 11.263 -15.940 1.00 94.00 123 HIS A O 1
ATOM 966 N N . PRO A 1 124 ? 3.471 9.901 -17.182 1.00 94.75 124 PRO A N 1
ATOM 967 C CA . PRO A 1 124 ? 3.998 9.152 -16.037 1.00 94.75 124 PRO A CA 1
ATOM 968 C C . PRO A 1 124 ? 4.652 10.050 -14.979 1.00 94.75 124 PRO A C 1
ATOM 970 O O . PRO A 1 124 ? 4.418 9.881 -13.785 1.00 94.75 124 PRO A O 1
ATOM 973 N N . TYR A 1 125 ? 5.411 11.074 -15.390 1.00 95.81 125 TYR A N 1
ATOM 974 C CA . TYR A 1 125 ? 5.992 12.034 -14.437 1.00 95.81 125 TYR A CA 1
ATOM 975 C C . TYR A 1 125 ? 4.933 12.840 -13.671 1.00 95.81 125 TYR A C 1
ATOM 977 O O . TYR A 1 125 ? 5.152 13.144 -12.499 1.00 95.81 125 TYR A O 1
ATOM 985 N N . LYS A 1 126 ? 3.784 13.160 -14.292 1.00 93.81 126 LYS A N 1
ATOM 986 C CA . LYS A 1 126 ? 2.673 13.829 -13.599 1.00 93.81 126 LYS A CA 1
ATOM 987 C C . LYS A 1 126 ? 2.099 12.897 -12.538 1.00 93.81 126 LYS A C 1
ATOM 989 O O . LYS A 1 126 ? 2.008 13.301 -11.391 1.00 93.81 126 LYS A O 1
ATOM 994 N N . ARG A 1 127 ? 1.864 11.625 -12.872 1.00 94.75 127 ARG A N 1
ATOM 995 C CA . ARG A 1 127 ? 1.356 10.611 -11.929 1.00 94.75 127 ARG A CA 1
ATOM 996 C C . ARG A 1 127 ? 2.299 10.331 -10.754 1.00 94.75 127 ARG A C 1
ATOM 998 O O . ARG A 1 127 ? 1.828 10.096 -9.646 1.00 94.75 127 ARG A O 1
ATOM 1005 N N . ILE A 1 128 ? 3.618 10.379 -10.964 1.00 95.69 128 ILE A N 1
ATOM 1006 C CA . ILE A 1 128 ? 4.597 10.292 -9.865 1.00 95.69 128 ILE A CA 1
ATOM 1007 C C . ILE A 1 128 ? 4.497 11.521 -8.961 1.00 95.69 128 ILE A C 1
ATOM 1009 O O . ILE A 1 128 ? 4.476 11.374 -7.742 1.00 95.69 128 ILE A O 1
ATOM 1013 N N . VAL A 1 129 ? 4.429 12.724 -9.537 1.00 95.81 129 VAL A N 1
ATOM 1014 C CA . VAL A 1 129 ? 4.266 13.951 -8.748 1.00 95.81 129 VAL A CA 1
ATOM 1015 C C . VAL A 1 129 ? 2.956 13.931 -7.965 1.00 95.81 129 VAL A C 1
ATOM 1017 O O . VAL A 1 129 ? 2.989 14.158 -6.759 1.00 95.81 129 VAL A O 1
ATOM 1020 N N . ASP A 1 130 ? 1.850 13.571 -8.610 1.00 90.62 130 ASP A N 1
ATOM 1021 C CA . ASP A 1 130 ? 0.519 13.521 -8.001 1.00 90.62 130 ASP A CA 1
ATOM 1022 C C . ASP A 1 130 ? 0.481 12.539 -6.833 1.00 90.62 130 ASP A C 1
ATOM 1024 O O . ASP A 1 130 ? 0.005 12.891 -5.762 1.00 90.62 130 ASP A O 1
ATOM 1028 N N . ALA A 1 131 ? 1.107 11.364 -6.964 1.00 87.19 131 ALA A N 1
ATOM 1029 C CA . ALA A 1 131 ? 1.205 10.415 -5.857 1.00 87.19 131 ALA A CA 1
ATOM 1030 C C . ALA A 1 131 ? 1.876 11.025 -4.606 1.00 87.19 131 ALA A C 1
ATOM 1032 O O . ALA A 1 131 ? 1.459 10.753 -3.477 1.00 87.19 131 ALA A O 1
ATOM 1033 N N . TYR A 1 132 ? 2.904 11.863 -4.783 1.00 95.25 132 TYR A N 1
ATOM 1034 C CA . TYR A 1 132 ? 3.551 12.573 -3.675 1.00 95.25 132 TYR A CA 1
ATOM 1035 C C . TYR A 1 132 ? 2.702 13.746 -3.158 1.00 95.25 132 TYR A C 1
ATOM 1037 O O . TYR A 1 132 ? 2.618 13.936 -1.941 1.00 95.25 132 TYR A O 1
ATOM 1045 N N . VAL A 1 133 ? 2.053 14.508 -4.044 1.00 90.62 133 VAL A N 1
ATOM 1046 C CA . VAL A 1 133 ? 1.133 15.597 -3.667 1.00 90.62 133 VAL A CA 1
ATOM 1047 C C . VAL A 1 133 ? -0.032 15.061 -2.834 1.00 90.62 133 VAL A C 1
ATOM 1049 O O . VAL A 1 133 ? -0.295 15.587 -1.751 1.00 90.62 133 VAL A O 1
ATOM 1052 N N . ASP A 1 134 ? -0.655 13.968 -3.273 1.00 83.25 134 ASP A N 1
ATOM 1053 C CA . ASP A 1 134 ? -1.767 13.289 -2.598 1.00 83.25 134 ASP A CA 1
ATOM 1054 C C . ASP A 1 134 ? -1.356 12.752 -1.219 1.00 83.25 134 ASP A C 1
ATOM 1056 O O . ASP A 1 134 ? -2.135 12.769 -0.263 1.00 83.25 134 ASP A O 1
ATOM 1060 N N . ALA A 1 135 ? -0.093 12.342 -1.072 1.00 80.00 135 ALA A N 1
ATOM 1061 C CA . ALA A 1 135 ? 0.494 11.970 0.214 1.00 80.00 135 ALA A CA 1
ATOM 1062 C C . ALA A 1 135 ? 0.865 13.176 1.099 1.00 80.00 135 ALA A C 1
ATOM 1064 O O . ALA A 1 135 ? 1.255 13.018 2.259 1.00 80.00 135 ALA A O 1
ATOM 1065 N N . GLY A 1 136 ? 0.701 14.398 0.595 1.00 85.88 136 GLY A N 1
ATOM 1066 C CA . GLY A 1 136 ? 0.930 15.637 1.322 1.00 85.88 136 GLY A CA 1
ATOM 1067 C C . GLY A 1 136 ? 2.370 16.135 1.295 1.00 85.88 136 GLY A C 1
ATOM 1068 O O . GLY A 1 136 ? 2.755 16.862 2.213 1.00 85.88 136 GLY A O 1
ATOM 1069 N N . TYR A 1 137 ? 3.148 15.756 0.281 1.00 96.94 137 TYR A N 1
ATOM 1070 C CA . TYR A 1 137 ? 4.467 16.326 0.034 1.00 96.94 137 TYR A CA 1
ATOM 1071 C C . TYR A 1 137 ? 4.354 17.609 -0.779 1.00 96.94 137 TYR A C 1
ATOM 1073 O O . TYR A 1 137 ? 3.609 17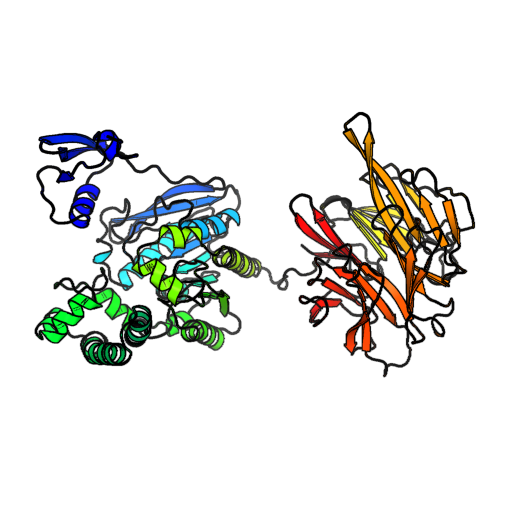.691 -1.752 1.00 96.94 137 TYR A O 1
ATOM 1081 N N . VAL A 1 138 ? 5.181 18.592 -0.435 1.00 98.44 138 VAL A N 1
ATOM 1082 C CA . VAL A 1 138 ? 5.490 19.685 -1.357 1.00 98.44 138 VAL A CA 1
ATOM 1083 C C . VAL A 1 138 ? 6.365 19.117 -2.463 1.00 98.44 138 VAL A C 1
ATOM 1085 O O . VAL A 1 138 ? 7.488 18.688 -2.200 1.00 98.44 138 VAL A O 1
ATOM 1088 N N . THR A 1 139 ? 5.893 19.115 -3.700 1.00 98.38 139 THR A N 1
ATOM 1089 C CA . THR A 1 139 ? 6.710 18.647 -4.823 1.00 98.38 139 THR A CA 1
ATOM 1090 C C . THR A 1 139 ? 7.309 19.833 -5.551 1.00 98.38 139 THR A C 1
ATOM 1092 O O . THR A 1 139 ? 6.615 20.812 -5.817 1.00 98.38 139 THR A O 1
ATOM 1095 N N . LEU A 1 140 ? 8.590 19.742 -5.896 1.00 98.50 140 LEU A N 1
ATOM 1096 C CA . LEU A 1 140 ? 9.266 20.720 -6.731 1.00 98.50 140 LEU A CA 1
ATOM 1097 C C . LEU A 1 140 ? 9.794 20.040 -7.985 1.00 98.50 140 LEU A C 1
ATOM 1099 O O . LEU A 1 140 ? 10.590 19.099 -7.931 1.00 98.50 140 LEU A O 1
ATOM 1103 N N . ARG A 1 141 ? 9.366 20.583 -9.118 1.00 97.62 141 ARG A N 1
ATOM 1104 C CA . ARG A 1 141 ? 9.926 20.319 -10.431 1.00 97.62 141 ARG A CA 1
ATOM 1105 C C . ARG A 1 141 ? 10.677 21.574 -10.891 1.00 97.62 141 ARG A C 1
ATOM 1107 O O . ARG A 1 141 ? 10.160 22.683 -10.767 1.00 97.62 141 ARG A O 1
ATOM 1114 N N . ILE A 1 142 ? 11.904 21.418 -11.383 1.00 97.25 142 ILE A N 1
ATOM 1115 C CA . ILE A 1 142 ? 12.710 22.518 -11.935 1.00 97.25 142 ILE A CA 1
ATOM 1116 C C . ILE A 1 142 ? 13.047 22.214 -13.388 1.00 97.25 142 ILE A C 1
ATOM 1118 O O . ILE A 1 142 ? 13.445 21.094 -13.713 1.00 97.25 142 ILE A O 1
ATOM 1122 N N . GLU A 1 143 ? 12.838 23.196 -14.260 1.00 96.69 143 GLU A N 1
ATOM 1123 C CA . GLU A 1 143 ? 13.194 23.065 -15.667 1.00 96.69 143 GLU A CA 1
ATOM 1124 C C . GLU A 1 143 ? 14.705 22.893 -15.818 1.00 96.69 143 GLU A C 1
ATOM 1126 O O . GLU A 1 143 ? 15.501 23.442 -15.043 1.00 96.69 143 GLU A O 1
ATOM 1131 N N . LYS A 1 144 ? 15.107 22.145 -16.849 1.00 96.31 144 LYS A N 1
ATOM 1132 C CA . LYS A 1 144 ? 16.507 22.183 -17.272 1.00 96.31 144 LYS A CA 1
ATOM 1133 C C . LYS A 1 144 ? 16.807 23.549 -17.887 1.00 96.31 144 LYS A C 1
ATOM 1135 O O . LYS A 1 144 ? 15.929 24.201 -18.453 1.00 96.31 144 LYS A O 1
ATOM 1140 N N . SER A 1 145 ? 18.065 23.961 -17.808 1.00 95.44 145 SER A N 1
ATOM 1141 C CA . SER A 1 145 ? 18.566 25.214 -18.366 1.00 95.44 145 SER A CA 1
ATOM 1142 C C . SER A 1 145 ? 18.051 25.454 -19.789 1.00 95.44 145 SER A C 1
ATOM 1144 O O . SER A 1 145 ? 18.144 24.589 -20.656 1.00 95.44 145 SER A O 1
ATOM 1146 N N . GLY A 1 146 ? 17.471 26.629 -20.032 1.00 90.69 146 GLY A N 1
ATOM 1147 C CA . GLY A 1 146 ? 16.953 27.028 -21.343 1.00 90.69 146 GLY A CA 1
ATOM 1148 C C . GLY A 1 146 ? 15.642 26.359 -21.772 1.00 90.69 146 GLY A C 1
ATOM 1149 O O . GLY A 1 146 ? 15.238 26.551 -22.916 1.00 90.69 146 GLY A O 1
ATOM 1150 N N . LEU A 1 147 ? 14.982 25.591 -20.898 1.00 90.81 147 LEU A N 1
ATOM 1151 C CA . LEU A 1 147 ? 13.642 25.043 -21.132 1.00 90.81 147 LEU A CA 1
ATOM 1152 C C . LEU A 1 147 ? 12.558 25.836 -20.390 1.00 90.81 147 LEU A C 1
ATOM 1154 O O . LEU A 1 147 ? 12.826 26.549 -19.415 1.00 90.81 147 LEU A O 1
ATOM 1158 N N . GLY A 1 148 ? 11.318 25.688 -20.862 1.00 86.06 148 GLY A N 1
ATOM 1159 C CA . GLY A 1 148 ? 10.159 26.421 -20.354 1.00 86.06 148 GLY A CA 1
ATOM 1160 C C . GLY A 1 148 ? 10.373 27.934 -20.435 1.00 86.06 148 GLY A C 1
ATOM 1161 O O . GLY A 1 148 ? 10.991 28.437 -21.370 1.00 86.06 148 GLY A O 1
ATOM 1162 N N . ASP A 1 149 ? 9.917 28.655 -19.414 1.00 84.94 149 ASP A N 1
ATOM 1163 C CA . ASP A 1 149 ? 10.134 30.105 -19.296 1.00 84.94 149 ASP A CA 1
ATOM 1164 C C . ASP A 1 149 ? 11.434 30.458 -18.545 1.00 84.94 149 ASP A C 1
ATOM 1166 O O . ASP A 1 149 ? 11.517 31.505 -17.894 1.00 84.94 149 ASP A O 1
ATOM 1170 N N . SER A 1 150 ? 12.446 29.583 -18.574 1.00 91.25 150 SER A N 1
ATOM 1171 C CA . SER A 1 150 ? 13.761 29.908 -18.012 1.00 91.25 150 SER A CA 1
ATOM 1172 C C . SER A 1 150 ? 14.392 31.068 -18.791 1.00 91.25 150 SER A C 1
ATOM 1174 O O . SER A 1 150 ? 14.375 31.097 -20.021 1.00 91.25 150 SER A O 1
ATOM 1176 N N . LYS A 1 151 ? 14.955 32.049 -18.083 1.00 90.81 151 LYS A N 1
ATOM 1177 C CA . LYS A 1 151 ? 15.440 33.310 -18.664 1.00 90.81 151 LYS A CA 1
ATOM 1178 C C . LYS A 1 151 ? 16.951 33.402 -18.575 1.00 90.81 151 LYS A C 1
ATOM 1180 O O . LYS A 1 151 ? 17.515 33.244 -17.496 1.00 90.81 151 LYS A O 1
ATOM 1185 N N . ASN A 1 152 ? 17.593 33.774 -19.682 1.00 91.44 152 ASN A N 1
ATOM 1186 C CA . ASN A 1 152 ? 19.032 34.067 -19.742 1.00 91.44 152 ASN A CA 1
ATOM 1187 C C . ASN A 1 152 ? 19.924 32.922 -19.224 1.00 91.44 152 ASN A C 1
ATOM 1189 O O . ASN A 1 152 ? 20.982 33.163 -18.651 1.00 91.44 152 ASN A O 1
ATOM 1193 N N . THR A 1 153 ? 19.493 31.677 -19.415 1.00 93.75 153 THR A N 1
ATOM 1194 C CA . THR A 1 153 ? 20.262 30.472 -19.084 1.00 93.75 153 THR A CA 1
ATOM 1195 C C . THR A 1 153 ? 20.724 29.775 -20.370 1.00 93.75 153 THR A C 1
ATOM 1197 O O . THR A 1 153 ? 20.013 29.867 -21.376 1.00 93.75 153 THR A O 1
ATOM 1200 N N . PRO A 1 154 ? 21.862 29.056 -20.377 1.00 91.44 154 PRO A N 1
ATOM 1201 C CA . PRO A 1 154 ? 22.304 28.297 -21.549 1.00 91.44 154 PRO A CA 1
ATOM 1202 C C . PRO A 1 154 ? 21.239 27.305 -22.059 1.00 91.44 154 PRO A C 1
ATOM 1204 O O . PRO A 1 154 ? 20.499 26.753 -21.244 1.00 91.44 154 PRO A O 1
ATOM 1207 N N . PRO A 1 155 ? 21.145 27.026 -23.371 1.00 91.56 155 PRO A N 1
ATOM 1208 C CA . PRO A 1 155 ? 20.246 25.991 -23.885 1.00 91.56 155 PRO A CA 1
ATOM 1209 C C . PRO A 1 155 ? 20.572 24.601 -23.319 1.00 91.56 155 PRO A C 1
ATOM 1211 O O . PRO A 1 155 ? 21.745 24.229 -23.278 1.00 91.56 155 PRO A O 1
ATOM 1214 N N . CYS A 1 156 ? 19.557 23.802 -22.978 1.00 94.25 156 CYS A N 1
ATOM 1215 C CA . CYS A 1 156 ? 19.718 22.474 -22.363 1.00 94.25 156 CYS A CA 1
ATOM 1216 C C . CYS A 1 156 ? 20.683 21.564 -23.136 1.00 94.25 156 CYS A C 1
ATOM 1218 O O . CYS A 1 156 ? 21.569 20.942 -22.556 1.00 94.25 156 CYS A O 1
ATOM 1220 N N . GLU A 1 157 ? 20.577 21.542 -24.466 1.00 92.38 157 GLU A N 1
ATOM 1221 C CA . GLU A 1 157 ? 21.428 20.708 -25.322 1.00 92.38 157 GLU A CA 1
ATOM 1222 C C . GLU A 1 157 ? 22.906 21.128 -25.319 1.00 92.38 157 GLU A C 1
ATOM 1224 O O . GLU A 1 157 ? 23.751 20.390 -25.819 1.00 92.38 157 GLU A O 1
ATOM 1229 N N . SER A 1 158 ? 23.224 22.330 -24.831 1.00 93.12 158 SER A N 1
ATOM 1230 C CA . SER A 1 158 ? 24.601 22.816 -24.688 1.00 93.12 158 SER A CA 1
ATOM 1231 C C . SER A 1 158 ? 25.201 22.523 -23.312 1.00 93.12 158 SER A C 1
ATOM 1233 O O . SER A 1 158 ? 26.424 22.535 -23.185 1.00 93.12 158 SER A O 1
ATOM 1235 N N . CYS A 1 159 ? 24.367 22.221 -22.314 1.00 96.19 159 CYS A N 1
ATOM 1236 C CA . CYS A 1 159 ? 24.796 21.910 -20.955 1.00 96.19 159 CYS A CA 1
ATOM 1237 C C . CYS A 1 159 ? 25.425 20.515 -20.874 1.00 96.19 159 CYS A C 1
ATOM 1239 O O . CYS A 1 159 ? 24.902 19.546 -21.440 1.00 96.19 159 CYS A O 1
ATOM 1241 N N . ASP A 1 160 ? 26.530 20.423 -20.138 1.00 96.69 160 ASP A N 1
ATOM 1242 C CA . ASP A 1 160 ? 27.167 19.159 -19.771 1.00 96.69 160 ASP A CA 1
ATOM 1243 C C . ASP A 1 160 ? 26.538 18.546 -18.496 1.00 96.69 160 ASP A C 1
ATOM 1245 O O . ASP A 1 160 ? 25.487 18.998 -18.028 1.00 96.69 160 ASP A O 1
ATOM 1249 N N . LEU A 1 161 ? 27.095 17.441 -17.988 1.00 96.56 161 LEU A N 1
ATOM 1250 C CA . LEU A 1 161 ? 26.537 16.737 -16.827 1.00 96.56 161 LEU A CA 1
ATOM 1251 C C . LEU A 1 161 ? 26.694 17.573 -15.552 1.00 96.56 161 LEU A C 1
ATOM 1253 O O . LEU A 1 161 ? 25.793 17.596 -14.714 1.00 96.56 161 LEU A O 1
ATOM 1257 N N . LEU A 1 162 ? 27.832 18.251 -15.387 1.00 96.12 162 LEU A N 1
ATOM 1258 C CA . LEU A 1 162 ? 28.102 19.076 -14.210 1.00 96.12 162 LEU A CA 1
ATOM 1259 C C . LEU A 1 162 ? 27.146 20.267 -14.136 1.00 96.12 162 LEU A C 1
ATOM 1261 O O . LEU A 1 162 ? 26.615 20.555 -13.061 1.00 96.12 162 LEU A O 1
ATOM 1265 N N . ASP A 1 163 ? 26.872 20.895 -15.277 1.00 97.25 163 ASP A N 1
ATOM 1266 C CA . ASP A 1 163 ? 25.862 21.939 -15.412 1.00 97.25 163 ASP A CA 1
ATOM 1267 C C . ASP A 1 163 ? 24.479 21.446 -14.983 1.00 97.25 163 ASP A C 1
ATOM 1269 O O . ASP A 1 163 ? 23.754 22.158 -14.283 1.00 97.25 163 ASP A O 1
ATOM 1273 N N . GLU A 1 164 ? 24.114 20.226 -15.383 1.00 96.75 164 GLU A N 1
ATOM 1274 C CA . GLU A 1 164 ? 22.825 19.628 -15.047 1.00 96.75 164 GLU A CA 1
ATOM 1275 C C . GLU A 1 164 ? 22.729 19.245 -13.562 1.00 96.75 164 GLU A C 1
ATOM 1277 O O . GLU A 1 164 ? 21.698 19.475 -12.929 1.00 96.75 164 GLU A O 1
ATOM 1282 N N . ILE A 1 165 ? 23.810 18.748 -12.960 1.00 97.50 165 ILE A N 1
ATOM 1283 C CA . ILE A 1 165 ? 23.870 18.513 -11.511 1.00 97.50 165 ILE A CA 1
ATOM 1284 C C . ILE A 1 165 ? 23.688 19.831 -10.751 1.00 97.50 165 ILE A C 1
ATOM 1286 O O . ILE A 1 165 ? 22.875 19.886 -9.826 1.00 97.50 165 ILE A O 1
ATOM 1290 N N . GLU A 1 166 ? 24.376 20.903 -11.161 1.00 97.62 166 GLU A N 1
ATOM 1291 C CA . GLU A 1 166 ? 24.223 22.235 -10.562 1.00 97.62 166 GLU A CA 1
ATOM 1292 C C . GLU A 1 166 ? 22.783 22.759 -10.719 1.00 97.62 166 GLU A C 1
ATOM 1294 O O . GLU A 1 166 ? 22.206 23.294 -9.771 1.00 97.62 166 GLU A O 1
ATOM 1299 N N . ASN A 1 167 ? 22.159 22.555 -11.885 1.00 97.62 167 ASN A N 1
ATOM 1300 C CA . ASN A 1 167 ? 20.765 22.924 -12.148 1.00 97.62 167 ASN A CA 1
ATOM 1301 C C . ASN A 1 167 ? 19.810 22.281 -11.130 1.00 97.62 167 ASN A C 1
ATOM 1303 O O . ASN A 1 167 ? 18.945 22.960 -10.570 1.00 97.62 167 ASN A O 1
ATOM 1307 N N . PHE A 1 168 ? 19.923 20.973 -10.894 1.00 98.38 168 PHE A N 1
ATOM 1308 C CA . PHE A 1 168 ? 19.045 20.276 -9.950 1.00 98.38 168 PHE A CA 1
ATOM 1309 C C . PHE A 1 168 ? 19.424 20.553 -8.487 1.00 98.38 168 PHE A C 1
ATOM 1311 O O . PHE A 1 168 ? 18.545 20.594 -7.622 1.00 98.38 168 PHE A O 1
ATOM 1318 N N . GLU A 1 169 ? 20.694 20.848 -8.196 1.00 98.19 169 GLU A N 1
ATOM 1319 C CA . GLU A 1 169 ? 21.133 21.326 -6.882 1.00 98.19 169 GLU A CA 1
ATOM 1320 C C . GLU A 1 169 ? 20.536 22.706 -6.546 1.00 98.19 169 GLU A C 1
ATOM 1322 O O . GLU A 1 169 ? 20.091 22.932 -5.414 1.00 98.19 169 GLU A O 1
ATOM 1327 N N . VAL A 1 170 ? 20.403 23.603 -7.533 1.00 98.19 170 VAL A N 1
ATOM 1328 C CA . VAL A 1 170 ? 19.636 24.855 -7.395 1.00 98.19 170 VAL A CA 1
ATOM 1329 C C . VAL A 1 170 ? 18.166 24.574 -7.067 1.00 98.19 170 VAL A C 1
ATOM 1331 O O . VAL A 1 170 ? 17.603 25.237 -6.191 1.00 98.19 170 VAL A O 1
ATOM 1334 N N . GLY A 1 171 ? 17.560 23.558 -7.687 1.00 98.19 171 GLY A N 1
ATOM 1335 C CA . GLY A 1 171 ? 16.213 23.086 -7.346 1.00 98.19 171 GLY A CA 1
ATOM 1336 C C . GLY A 1 171 ? 16.094 22.635 -5.888 1.00 98.19 171 GLY A C 1
ATOM 1337 O O . GLY A 1 171 ? 15.196 23.084 -5.171 1.00 98.19 171 GLY A O 1
ATOM 1338 N N . LEU A 1 172 ? 17.043 21.826 -5.401 1.00 98.56 172 LEU A N 1
ATOM 1339 C CA . LEU A 1 172 ? 17.092 21.409 -3.995 1.00 98.56 172 LEU A CA 1
ATOM 1340 C C . LEU A 1 172 ? 17.248 22.609 -3.049 1.00 98.56 172 LEU A C 1
ATOM 1342 O O . LEU A 1 172 ? 16.578 22.681 -2.015 1.00 98.56 172 LEU A O 1
ATOM 1346 N N . LYS A 1 173 ? 18.116 23.567 -3.395 1.00 98.19 173 LYS A N 1
ATOM 1347 C CA . LYS A 1 173 ? 18.324 24.795 -2.616 1.00 98.19 173 LYS A CA 1
ATOM 1348 C C . LYS A 1 173 ? 17.051 25.636 -2.547 1.00 98.19 173 LYS A C 1
ATOM 1350 O O . LYS A 1 173 ? 16.705 26.114 -1.466 1.00 98.19 173 LYS A O 1
ATOM 1355 N N . LYS A 1 174 ? 16.333 25.785 -3.667 1.00 98.19 174 LYS A N 1
ATOM 1356 C CA . LYS A 1 174 ? 15.030 26.459 -3.704 1.00 98.19 174 LYS A CA 1
ATOM 1357 C C . LYS A 1 174 ? 14.032 25.740 -2.803 1.00 98.19 174 LYS A C 1
ATOM 1359 O O . LYS A 1 174 ? 13.453 26.396 -1.942 1.00 98.19 174 LYS A O 1
ATOM 1364 N N . LEU A 1 175 ? 13.901 24.417 -2.922 1.00 97.94 175 LEU A N 1
ATOM 1365 C CA . LEU A 1 175 ? 12.990 23.610 -2.103 1.00 97.94 175 LEU A CA 1
ATOM 1366 C C . LEU A 1 175 ? 13.255 23.800 -0.601 1.00 97.94 175 LEU A C 1
ATOM 1368 O O . LEU A 1 175 ? 12.334 24.077 0.161 1.00 97.94 175 LEU A O 1
ATOM 1372 N N . LYS A 1 176 ? 14.529 23.749 -0.187 1.00 97.88 176 LYS A N 1
ATOM 1373 C CA . LYS A 1 176 ? 14.961 23.974 1.206 1.00 97.88 176 LYS A CA 1
ATOM 1374 C C . LYS A 1 176 ? 14.674 25.386 1.731 1.00 97.88 176 LYS A C 1
ATOM 1376 O O . LYS A 1 176 ? 14.596 25.562 2.943 1.00 97.88 176 LYS A O 1
ATOM 1381 N N . SER A 1 177 ? 14.561 26.381 0.848 1.00 97.56 177 SER A N 1
ATOM 1382 C CA . SER A 1 177 ? 14.298 27.778 1.224 1.00 97.56 177 SER A CA 1
ATOM 1383 C C . SER A 1 177 ? 12.820 28.079 1.490 1.00 97.56 177 SER A C 1
ATOM 1385 O O . SER A 1 177 ? 12.506 29.114 2.076 1.00 97.56 177 SER A O 1
ATOM 1387 N N . LEU A 1 178 ? 11.909 27.195 1.070 1.00 97.56 178 LEU A N 1
ATOM 1388 C CA . LEU A 1 178 ? 10.474 27.418 1.211 1.00 97.56 178 LEU A CA 1
ATOM 1389 C C . LEU A 1 178 ? 10.062 27.318 2.692 1.00 97.56 178 LEU A C 1
ATOM 1391 O O . LEU A 1 178 ? 10.367 26.322 3.350 1.00 97.56 178 LEU A O 1
ATOM 1395 N N . PRO A 1 179 ? 9.330 28.306 3.241 1.00 96.12 179 PRO A N 1
ATOM 1396 C CA . PRO A 1 179 ? 9.038 28.368 4.677 1.00 96.12 179 PRO A CA 1
ATOM 1397 C C . PRO A 1 179 ? 8.111 27.245 5.162 1.00 96.12 179 PRO A C 1
ATOM 1399 O O . PRO A 1 179 ? 8.106 26.925 6.348 1.00 96.12 179 PRO A O 1
ATOM 1402 N N . TYR A 1 180 ? 7.353 26.640 4.248 1.00 95.62 180 TYR A N 1
ATOM 1403 C CA . TYR A 1 180 ? 6.424 25.537 4.493 1.00 95.62 180 TYR A CA 1
ATOM 1404 C C . TYR A 1 180 ? 7.029 24.158 4.174 1.00 95.62 180 TYR A C 1
ATOM 1406 O O . TYR A 1 180 ? 6.309 23.165 4.194 1.00 95.62 180 TYR A O 1
ATOM 1414 N N . VAL A 1 181 ? 8.333 24.076 3.893 1.00 97.50 181 VAL A N 1
ATOM 1415 C CA . VAL A 1 181 ? 9.059 22.811 3.716 1.00 97.50 181 VAL A CA 1
ATOM 1416 C C . VAL A 1 181 ? 9.876 22.506 4.968 1.00 97.50 181 VAL A C 1
ATOM 1418 O O . VAL A 1 181 ? 10.591 23.362 5.498 1.00 97.50 181 VAL A O 1
ATOM 1421 N N . ASP A 1 182 ? 9.802 21.266 5.440 1.00 95.75 182 ASP A N 1
ATOM 1422 C CA . ASP A 1 182 ? 10.771 20.734 6.388 1.00 95.75 182 ASP A CA 1
ATOM 1423 C C . ASP A 1 182 ? 12.018 20.257 5.633 1.00 95.75 182 ASP A C 1
ATOM 1425 O O . ASP A 1 182 ? 12.031 19.213 4.978 1.00 95.75 182 ASP A O 1
ATOM 1429 N N . SER A 1 183 ? 13.103 21.026 5.742 1.00 94.44 183 SER A N 1
ATOM 1430 C CA . SER A 1 183 ? 14.369 20.754 5.056 1.00 94.44 183 SER A CA 1
ATOM 1431 C C . SER A 1 183 ? 15.063 19.464 5.507 1.00 94.44 183 SER A C 1
ATOM 1433 O O . SER A 1 183 ? 15.988 19.003 4.834 1.00 94.44 183 SER A O 1
ATOM 1435 N N . ASN A 1 184 ? 14.619 18.861 6.614 1.00 93.31 184 ASN A N 1
ATOM 1436 C CA . ASN A 1 184 ? 15.067 17.550 7.067 1.00 93.31 184 ASN A CA 1
ATOM 1437 C C . ASN A 1 184 ? 14.302 16.383 6.439 1.00 93.31 184 ASN A C 1
ATOM 1439 O O . ASN A 1 184 ? 14.743 15.246 6.595 1.00 93.31 184 ASN A O 1
ATOM 1443 N N . GLN A 1 185 ? 13.172 16.651 5.788 1.00 95.50 185 GLN A N 1
ATOM 1444 C CA . GLN A 1 185 ? 12.242 15.655 5.266 1.00 95.50 185 GLN A CA 1
ATOM 1445 C C . GLN A 1 185 ? 12.119 15.767 3.744 1.00 95.50 185 GLN A C 1
ATOM 1447 O O . GLN A 1 185 ? 11.026 15.819 3.184 1.00 95.50 185 GLN A O 1
ATOM 1452 N N . ILE A 1 186 ? 13.270 15.841 3.072 1.00 98.44 186 ILE A N 1
ATOM 1453 C CA . ILE A 1 186 ? 13.343 15.936 1.613 1.00 98.44 186 ILE A CA 1
ATOM 1454 C C . ILE A 1 186 ? 13.699 14.579 1.015 1.00 98.44 186 ILE A C 1
ATOM 1456 O O . ILE A 1 186 ? 14.676 13.954 1.435 1.00 98.44 186 ILE A O 1
ATOM 1460 N N . ILE A 1 187 ? 12.935 14.175 0.006 1.00 98.69 187 ILE A N 1
ATOM 1461 C CA . ILE A 1 187 ? 13.187 13.016 -0.846 1.00 98.69 187 ILE A CA 1
ATOM 1462 C C . ILE A 1 187 ? 13.603 13.502 -2.236 1.00 98.69 187 ILE A C 1
ATOM 1464 O O . ILE A 1 187 ? 13.003 14.430 -2.773 1.00 98.69 187 ILE A O 1
ATOM 1468 N N . ILE A 1 188 ? 14.622 12.887 -2.831 1.00 98.81 188 ILE A N 1
ATOM 1469 C CA . ILE A 1 188 ? 14.959 13.094 -4.247 1.00 98.81 188 ILE A CA 1
ATOM 1470 C C . ILE A 1 188 ? 14.466 11.881 -5.033 1.00 98.81 188 ILE A C 1
ATOM 1472 O O . ILE A 1 188 ? 14.812 10.758 -4.680 1.00 98.81 188 ILE A O 1
ATOM 1476 N N . VAL A 1 189 ? 13.683 12.096 -6.088 1.00 98.81 189 VAL A N 1
ATOM 1477 C CA . VAL A 1 189 ? 13.208 11.038 -6.990 1.00 98.81 189 VAL A CA 1
ATOM 1478 C C . VAL A 1 189 ? 13.871 11.225 -8.350 1.00 98.81 189 VAL A C 1
ATOM 1480 O O . VAL A 1 189 ? 13.656 12.243 -9.001 1.00 98.81 189 VAL A O 1
ATOM 1483 N N . GLY A 1 190 ? 14.688 10.260 -8.769 1.00 98.44 190 GLY A N 1
ATOM 1484 C CA . GLY A 1 190 ? 15.420 10.280 -10.033 1.00 98.44 190 GLY A CA 1
ATOM 1485 C C . GLY A 1 190 ? 14.952 9.191 -10.995 1.00 98.4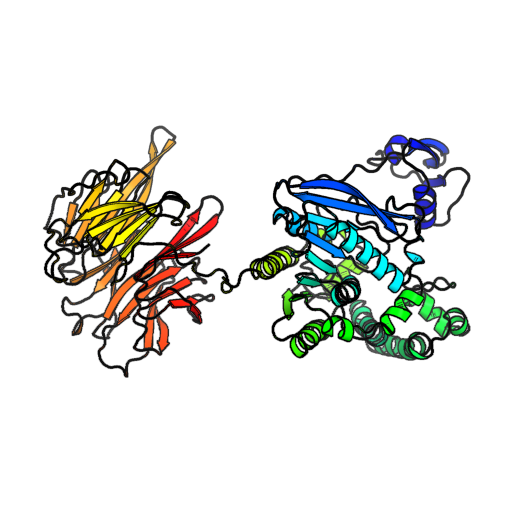4 190 GLY A C 1
ATOM 1486 O O . GLY A 1 190 ? 14.887 8.021 -10.632 1.00 98.44 190 GLY A O 1
ATOM 1487 N N . HIS A 1 191 ? 14.666 9.555 -12.239 1.00 98.44 191 HIS A N 1
ATOM 1488 C CA . HIS A 1 191 ? 14.334 8.604 -13.299 1.00 98.44 191 HIS A CA 1
ATOM 1489 C C . HIS A 1 191 ? 15.453 8.534 -14.338 1.00 98.44 191 HIS A C 1
ATOM 1491 O O . HIS A 1 191 ? 15.903 9.582 -14.807 1.00 98.44 191 HIS A O 1
ATOM 1497 N N . SER A 1 192 ? 15.848 7.330 -14.766 1.00 96.94 192 SER A N 1
ATOM 1498 C CA . SER A 1 192 ? 16.862 7.157 -15.810 1.00 96.94 192 SER A CA 1
ATOM 1499 C C . SER A 1 192 ? 18.159 7.867 -15.417 1.00 96.94 192 SER A C 1
ATOM 1501 O O . SER A 1 192 ? 18.710 7.600 -14.351 1.00 96.94 192 SER A O 1
ATOM 1503 N N . MET A 1 193 ? 18.609 8.846 -16.198 1.00 96.25 193 MET A N 1
ATOM 1504 C CA . MET A 1 193 ? 19.760 9.692 -15.868 1.00 96.25 193 MET A CA 1
ATOM 1505 C C . MET A 1 193 ? 19.632 10.449 -14.532 1.00 96.25 193 MET A C 1
ATOM 1507 O O . MET A 1 193 ? 20.632 10.751 -13.877 1.00 96.25 193 MET A O 1
ATOM 1511 N N . GLY A 1 194 ? 18.406 10.678 -14.051 1.00 97.25 194 GLY A N 1
ATOM 1512 C CA . GLY A 1 194 ? 18.158 11.169 -12.699 1.00 97.25 194 GLY A CA 1
ATOM 1513 C C . GLY A 1 194 ? 18.734 10.255 -11.611 1.00 97.25 194 GLY A C 1
ATOM 1514 O O . GLY A 1 194 ? 19.069 10.741 -10.535 1.00 97.25 194 GLY A O 1
ATOM 1515 N N . GLY A 1 195 ? 18.934 8.963 -11.890 1.00 96.00 195 GLY A N 1
ATOM 1516 C CA . GLY A 1 195 ? 19.625 8.022 -11.008 1.00 96.00 195 GLY A CA 1
ATOM 1517 C C . GLY A 1 195 ? 21.150 8.181 -10.954 1.00 96.00 195 GLY A C 1
ATOM 1518 O O . GLY A 1 195 ? 21.773 7.649 -10.038 1.00 96.00 195 GLY A O 1
ATOM 1519 N N . ILE A 1 196 ? 21.748 8.962 -11.858 1.00 95.88 196 ILE A N 1
ATOM 1520 C CA . ILE A 1 196 ? 23.156 9.394 -11.799 1.00 95.88 196 ILE A CA 1
ATOM 1521 C C . ILE A 1 196 ? 23.269 10.774 -11.132 1.00 95.88 196 ILE A C 1
ATOM 1523 O O . ILE A 1 196 ? 24.180 11.013 -10.338 1.00 95.88 196 ILE A O 1
ATOM 1527 N N . VAL A 1 197 ? 22.309 11.669 -11.384 1.00 97.81 197 VAL A N 1
ATOM 1528 C CA . VAL A 1 197 ? 22.285 13.029 -10.816 1.00 97.81 197 VAL A CA 1
ATOM 1529 C C . VAL A 1 197 ? 21.878 13.040 -9.332 1.00 97.81 197 VAL A C 1
ATOM 1531 O O . VAL A 1 197 ? 22.499 13.725 -8.519 1.00 97.81 197 VAL A O 1
ATOM 1534 N N . ALA A 1 198 ? 20.867 12.264 -8.931 1.00 98.19 198 ALA A N 1
ATOM 1535 C CA . ALA A 1 198 ? 20.393 12.207 -7.545 1.00 98.19 198 ALA A CA 1
ATOM 1536 C C . ALA A 1 198 ? 21.477 11.816 -6.513 1.00 98.19 198 ALA A C 1
ATOM 1538 O O . ALA A 1 198 ? 21.595 12.505 -5.488 1.00 98.19 198 ALA A O 1
ATOM 1539 N N . PRO A 1 199 ? 22.307 10.770 -6.726 1.00 97.00 199 PRO A N 1
ATOM 1540 C CA . PRO A 1 199 ? 23.403 10.463 -5.809 1.00 97.00 199 PRO A CA 1
ATOM 1541 C C . PRO A 1 199 ? 24.481 11.553 -5.800 1.00 97.00 199 PRO A C 1
ATOM 1543 O O . PRO A 1 199 ? 25.017 11.842 -4.736 1.00 97.00 199 PRO A O 1
ATOM 1546 N N . ALA A 1 200 ? 24.746 12.227 -6.926 1.00 96.19 200 ALA A N 1
ATOM 1547 C CA . ALA A 1 200 ? 25.691 13.348 -6.985 1.00 96.19 200 ALA A CA 1
ATOM 1548 C C . ALA A 1 200 ? 25.295 14.505 -6.051 1.00 96.19 200 ALA A C 1
ATOM 1550 O O . ALA A 1 200 ? 26.142 15.122 -5.400 1.00 96.19 200 ALA A O 1
ATOM 1551 N N . ILE A 1 201 ? 23.990 14.778 -5.972 1.00 97.44 201 ILE A N 1
ATOM 1552 C CA . ILE A 1 201 ? 23.425 15.810 -5.102 1.00 97.44 201 ILE A CA 1
ATOM 1553 C C . ILE A 1 201 ? 23.395 15.325 -3.651 1.00 97.44 201 ILE A C 1
ATOM 1555 O O . ILE A 1 201 ? 23.868 16.032 -2.759 1.00 97.44 201 ILE A O 1
ATOM 1559 N N . SER A 1 202 ? 22.862 14.125 -3.394 1.00 96.88 202 SER A N 1
ATOM 1560 C CA . SER A 1 202 ? 22.700 13.599 -2.027 1.00 96.88 202 SER A CA 1
ATOM 1561 C C . SER A 1 202 ? 24.023 13.256 -1.328 1.00 96.88 202 SER A C 1
ATOM 1563 O O . SER A 1 202 ? 24.090 13.314 -0.103 1.00 96.88 202 SER A O 1
ATOM 1565 N N . ALA A 1 203 ? 25.096 12.986 -2.078 1.00 95.56 203 ALA A N 1
ATOM 1566 C CA . ALA A 1 203 ? 26.444 12.827 -1.531 1.00 95.56 203 ALA A CA 1
ATOM 1567 C C . ALA A 1 203 ? 26.990 14.122 -0.901 1.00 95.56 203 ALA A C 1
ATOM 1569 O O . ALA A 1 203 ? 27.791 14.076 0.029 1.00 95.56 203 ALA A O 1
ATOM 1570 N N . LYS A 1 204 ? 26.553 15.290 -1.392 1.00 95.00 204 LYS A N 1
ATOM 1571 C CA . LYS A 1 204 ? 26.995 16.614 -0.913 1.00 95.00 204 LYS A CA 1
ATOM 1572 C C . LYS A 1 204 ? 25.967 17.296 -0.014 1.00 95.00 204 LYS A C 1
ATOM 1574 O O . LYS A 1 204 ? 26.296 18.220 0.726 1.00 95.00 204 LYS A O 1
ATOM 1579 N N . ASN A 1 205 ? 24.715 16.851 -0.074 1.00 95.50 205 ASN A N 1
ATOM 1580 C CA . ASN A 1 205 ? 23.588 17.494 0.579 1.00 95.50 205 ASN A CA 1
ATOM 1581 C C . ASN A 1 205 ? 22.815 16.505 1.443 1.00 95.50 205 ASN A C 1
ATOM 1583 O O . ASN A 1 205 ? 22.272 15.522 0.949 1.00 95.50 205 ASN A O 1
ATOM 1587 N N . LYS A 1 206 ? 22.627 16.849 2.721 1.00 94.38 206 LYS A N 1
ATOM 1588 C CA . LYS A 1 206 ? 21.722 16.100 3.594 1.00 94.38 206 LYS A CA 1
ATOM 1589 C C . LYS A 1 206 ? 20.290 16.159 3.048 1.00 94.38 206 LYS A C 1
ATOM 1591 O O . LYS A 1 206 ? 19.726 17.252 2.906 1.00 94.38 206 LYS A O 1
ATOM 1596 N N . VAL A 1 207 ? 19.742 14.984 2.762 1.00 97.38 207 VAL A N 1
ATOM 1597 C CA . VAL A 1 207 ? 18.345 14.693 2.412 1.00 97.38 207 VAL A CA 1
ATOM 1598 C C . VAL A 1 207 ? 17.938 13.413 3.143 1.00 97.38 207 VAL A C 1
ATOM 1600 O O . VAL A 1 207 ? 18.803 12.665 3.599 1.00 97.38 207 VAL A O 1
ATOM 1603 N N . ALA A 1 208 ? 16.642 13.176 3.317 1.00 96.69 208 ALA A N 1
ATOM 1604 C CA . ALA A 1 208 ? 16.171 12.019 4.071 1.00 96.69 208 ALA A CA 1
ATOM 1605 C C . ALA A 1 208 ? 16.252 10.726 3.249 1.00 96.69 208 ALA A C 1
ATOM 1607 O O . ALA A 1 208 ? 16.640 9.679 3.770 1.00 96.69 208 ALA A O 1
ATOM 1608 N N . GLY A 1 209 ? 15.921 10.809 1.959 1.00 98.06 209 GLY A N 1
ATOM 1609 C CA . GLY A 1 209 ? 15.861 9.650 1.079 1.00 98.06 209 GLY A CA 1
ATOM 1610 C C . GLY A 1 209 ? 16.125 9.979 -0.386 1.00 98.06 209 GLY A C 1
ATOM 1611 O O . GLY A 1 209 ? 15.933 11.111 -0.832 1.00 98.06 209 GLY A O 1
ATOM 1612 N N . VAL A 1 210 ? 16.551 8.965 -1.131 1.00 98.75 210 VAL A N 1
ATOM 1613 C CA . VAL A 1 210 ? 16.696 8.981 -2.587 1.00 98.75 210 VAL A CA 1
ATOM 1614 C C . VAL A 1 210 ? 15.945 7.783 -3.163 1.00 98.75 210 VAL A C 1
ATOM 1616 O O . VAL A 1 210 ? 16.177 6.653 -2.745 1.00 98.75 210 VAL A O 1
ATOM 1619 N N . VAL A 1 211 ? 15.060 8.019 -4.125 1.00 98.88 211 VAL A N 1
ATOM 1620 C CA . VAL A 1 211 ? 14.379 6.979 -4.903 1.00 98.88 211 VAL A CA 1
ATOM 1621 C C . VAL A 1 211 ? 14.875 7.061 -6.338 1.00 98.88 211 VAL A C 1
ATOM 1623 O O . VAL A 1 211 ? 14.872 8.146 -6.915 1.00 98.88 211 VAL A O 1
ATOM 1626 N N . VAL A 1 212 ? 15.294 5.941 -6.923 1.00 98.75 212 VAL A N 1
ATOM 1627 C CA . VAL A 1 212 ? 15.706 5.889 -8.332 1.00 98.75 212 VAL A CA 1
ATOM 1628 C C . VAL A 1 212 ? 14.994 4.778 -9.082 1.00 98.75 212 VAL A C 1
ATOM 1630 O O . VAL A 1 212 ? 14.857 3.683 -8.546 1.00 98.75 212 VAL A O 1
ATOM 1633 N N . TYR A 1 213 ? 14.577 5.051 -10.318 1.00 98.62 213 TYR A N 1
ATOM 1634 C CA . TYR A 1 213 ? 13.954 4.073 -11.212 1.00 98.62 213 TYR A CA 1
ATOM 1635 C C . TYR A 1 213 ? 14.700 3.982 -12.542 1.00 98.62 213 TYR A C 1
ATOM 1637 O O . TYR A 1 213 ? 14.970 5.019 -13.156 1.00 98.62 213 TYR A O 1
ATOM 1645 N N . GLY A 1 214 ? 14.973 2.753 -12.991 1.00 97.31 214 GLY A N 1
ATOM 1646 C CA . GLY A 1 214 ? 15.456 2.472 -14.346 1.00 97.31 214 GLY A CA 1
ATOM 1647 C C . GLY A 1 214 ? 16.788 3.153 -14.649 1.00 97.31 214 GLY A C 1
ATOM 1648 O O . GLY A 1 214 ? 16.883 3.913 -15.602 1.00 97.31 214 GLY A O 1
ATOM 1649 N N . THR A 1 215 ? 17.810 2.934 -13.820 1.00 96.69 215 THR A N 1
ATOM 1650 C CA . THR A 1 215 ? 19.129 3.588 -13.929 1.00 96.69 215 THR A CA 1
ATOM 1651 C C . THR A 1 215 ? 20.255 2.563 -14.090 1.00 96.69 215 THR A C 1
ATOM 1653 O O . THR A 1 215 ? 20.041 1.358 -14.007 1.00 96.69 215 THR A O 1
ATOM 1656 N N . THR A 1 216 ? 21.484 3.034 -14.292 1.00 94.56 216 THR A N 1
ATOM 1657 C CA . THR A 1 216 ? 22.685 2.194 -14.355 1.00 94.56 216 THR A CA 1
ATOM 1658 C C . THR A 1 216 ? 23.662 2.493 -13.210 1.00 94.56 216 THR A C 1
ATOM 1660 O O . THR A 1 216 ? 23.620 3.559 -12.591 1.00 94.56 216 THR A O 1
ATOM 1663 N N . ALA A 1 217 ? 24.524 1.519 -12.916 1.00 94.31 217 ALA A N 1
ATOM 1664 C CA . ALA A 1 217 ? 25.611 1.594 -11.938 1.00 94.31 217 ALA A CA 1
ATOM 1665 C C . ALA A 1 217 ? 27.001 1.520 -12.585 1.00 94.31 217 ALA A C 1
ATOM 1667 O O . ALA A 1 217 ? 27.999 1.804 -11.917 1.00 94.31 217 ALA A O 1
ATOM 1668 N N . LYS A 1 218 ? 27.065 1.081 -13.848 1.00 91.81 218 LYS A N 1
ATOM 1669 C CA . LYS A 1 218 ? 28.315 0.851 -14.575 1.00 91.81 218 LYS A CA 1
ATOM 1670 C C . LYS A 1 218 ? 28.754 2.106 -15.318 1.00 91.81 218 LYS A C 1
ATOM 1672 O O . LYS A 1 218 ? 28.006 3.079 -15.395 1.00 91.81 218 LYS A O 1
ATOM 1677 N N . SER A 1 219 ? 29.977 2.084 -15.841 1.00 92.12 219 SER A N 1
ATOM 1678 C CA . SER A 1 219 ? 30.472 3.185 -16.665 1.00 92.12 219 SER A CA 1
ATOM 1679 C C . SER A 1 219 ? 29.657 3.322 -17.954 1.00 92.12 219 SER A C 1
ATOM 1681 O O . SER A 1 219 ? 29.094 2.348 -18.460 1.00 92.12 219 SER A O 1
ATOM 1683 N N . TRP A 1 220 ? 29.599 4.531 -18.512 1.00 93.69 220 TRP A N 1
ATOM 1684 C CA . TRP A 1 220 ? 28.810 4.775 -19.719 1.00 93.69 220 TRP A CA 1
ATOM 1685 C C . TRP A 1 220 ? 29.252 3.920 -20.912 1.00 93.69 220 TRP A C 1
ATOM 1687 O O . TRP A 1 220 ? 28.408 3.437 -21.660 1.00 93.69 220 TRP A O 1
ATOM 1697 N N . PHE A 1 221 ? 30.557 3.678 -21.053 1.00 94.44 221 PHE A N 1
ATOM 1698 C CA . PHE A 1 221 ? 31.121 2.770 -22.050 1.00 94.44 221 PHE A CA 1
ATOM 1699 C C . PHE A 1 221 ? 30.526 1.363 -21.882 1.00 94.44 221 PHE A C 1
ATOM 1701 O O . PHE A 1 221 ? 29.909 0.841 -22.810 1.00 94.44 221 PHE A O 1
ATOM 1708 N N . GLU A 1 222 ? 30.644 0.751 -20.700 1.00 93.25 222 GLU A N 1
ATOM 1709 C CA . GLU A 1 222 ? 30.106 -0.599 -20.469 1.00 93.25 222 GLU A CA 1
ATOM 1710 C C . GLU A 1 222 ? 28.599 -0.668 -20.736 1.00 93.25 222 GLU A C 1
ATOM 1712 O O . GLU A 1 222 ? 28.122 -1.601 -21.384 1.00 93.25 222 GLU A O 1
ATOM 1717 N N . TYR A 1 223 ? 27.859 0.344 -20.277 1.00 95.06 223 TYR A N 1
ATOM 1718 C CA . TYR A 1 223 ? 26.422 0.450 -20.501 1.00 95.06 223 TYR A CA 1
ATOM 1719 C C . TYR A 1 223 ? 26.088 0.512 -21.991 1.00 95.06 223 TYR A C 1
ATOM 1721 O O . TYR A 1 223 ? 25.235 -0.238 -22.456 1.00 95.06 223 TYR A O 1
ATOM 1729 N N . GLN A 1 224 ? 26.771 1.369 -22.749 1.00 93.75 224 GLN A N 1
ATOM 1730 C CA . GLN A 1 224 ? 26.464 1.602 -24.155 1.00 93.75 224 GLN A CA 1
ATOM 1731 C C . GLN A 1 224 ? 26.697 0.348 -25.007 1.00 93.75 224 GLN A C 1
ATOM 1733 O O . GLN A 1 224 ? 25.880 0.025 -25.867 1.00 93.75 224 GLN A O 1
ATOM 1738 N N . ILE A 1 225 ? 27.773 -0.392 -24.739 1.00 94.31 225 ILE A N 1
ATOM 1739 C CA . ILE A 1 225 ? 28.061 -1.667 -25.409 1.00 94.31 225 ILE A CA 1
ATOM 1740 C C . ILE A 1 225 ? 26.942 -2.683 -25.183 1.00 94.31 225 ILE A C 1
ATOM 1742 O O . ILE A 1 225 ? 26.472 -3.318 -26.130 1.00 94.31 225 ILE A O 1
ATOM 1746 N N . GLU A 1 226 ? 26.518 -2.856 -23.932 1.00 95.44 226 GLU A N 1
ATOM 1747 C CA . GLU A 1 226 ? 25.470 -3.819 -23.598 1.00 95.44 226 GLU A CA 1
ATOM 1748 C C . GLU A 1 226 ? 24.105 -3.369 -24.130 1.00 95.44 226 GLU A C 1
ATOM 1750 O O . GLU A 1 226 ? 23.347 -4.180 -24.659 1.00 95.44 226 GLU A O 1
ATOM 1755 N N . MET A 1 227 ? 23.838 -2.063 -24.093 1.00 95.19 227 MET A N 1
ATOM 1756 C CA . MET A 1 227 ? 22.632 -1.453 -24.640 1.00 95.19 227 MET A CA 1
ATOM 1757 C C . MET A 1 227 ? 22.485 -1.731 -26.136 1.00 95.19 227 MET A C 1
ATOM 1759 O O . MET A 1 227 ? 21.421 -2.186 -26.552 1.00 95.19 227 MET A O 1
ATOM 1763 N N . TYR A 1 228 ? 23.549 -1.579 -26.935 1.00 93.81 228 TYR A N 1
ATOM 1764 C CA . TYR A 1 228 ? 23.496 -1.942 -28.355 1.00 93.81 228 TYR A CA 1
ATOM 1765 C C . TYR A 1 228 ? 23.236 -3.429 -28.571 1.00 93.81 228 TYR A C 1
ATOM 1767 O O . TYR A 1 228 ? 22.446 -3.789 -29.442 1.00 93.81 228 TYR A O 1
ATOM 1775 N N . ARG A 1 229 ? 23.848 -4.302 -27.765 1.00 95.56 229 ARG A N 1
ATOM 1776 C CA . ARG A 1 229 ? 23.618 -5.748 -27.859 1.00 95.56 229 ARG A CA 1
ATOM 1777 C C . ARG A 1 229 ? 22.152 -6.105 -27.610 1.00 95.56 229 ARG A C 1
ATOM 1779 O O . ARG A 1 229 ? 21.587 -6.897 -28.360 1.00 95.56 229 ARG A O 1
ATOM 1786 N N . VAL A 1 230 ? 21.550 -5.524 -26.573 1.00 96.75 230 VAL A N 1
ATOM 1787 C CA . VAL A 1 230 ? 20.154 -5.780 -26.197 1.00 96.75 230 VAL A CA 1
ATOM 1788 C C . VAL A 1 230 ? 19.199 -5.157 -27.212 1.00 96.75 230 VAL A C 1
ATOM 1790 O O . VAL A 1 230 ? 18.375 -5.859 -27.790 1.00 96.75 230 VAL A O 1
ATOM 1793 N N . GLN A 1 231 ? 19.316 -3.856 -27.479 1.00 96.62 231 GLN A N 1
ATOM 1794 C CA . GLN A 1 231 ? 18.338 -3.142 -28.300 1.00 96.62 231 GLN A CA 1
ATOM 1795 C C . GLN A 1 231 ? 18.403 -3.525 -29.780 1.00 96.62 231 GLN A C 1
ATOM 1797 O O . GLN A 1 231 ? 17.351 -3.628 -30.405 1.00 96.62 231 GLN A O 1
ATOM 1802 N N . ASN A 1 232 ? 19.583 -3.817 -30.343 1.00 96.00 232 ASN A N 1
ATOM 1803 C CA . ASN A 1 232 ? 19.664 -4.289 -31.731 1.00 96.00 232 ASN A CA 1
ATOM 1804 C C . ASN A 1 232 ? 19.041 -5.684 -31.884 1.00 96.00 232 ASN A C 1
ATOM 1806 O O . ASN A 1 232 ? 18.378 -5.950 -32.885 1.00 96.00 232 ASN A O 1
ATOM 1810 N N . ALA A 1 233 ? 19.189 -6.561 -30.884 1.00 97.19 233 ALA A N 1
ATOM 1811 C CA . ALA A 1 233 ? 18.506 -7.852 -30.884 1.00 97.19 233 ALA A CA 1
ATOM 1812 C C . ALA A 1 233 ? 16.977 -7.684 -30.808 1.00 97.19 233 ALA A C 1
ATOM 1814 O O . ALA A 1 233 ? 16.257 -8.332 -31.566 1.00 97.19 233 ALA A O 1
ATOM 1815 N N . LEU A 1 234 ? 16.480 -6.769 -29.965 1.00 97.69 234 LEU A N 1
ATOM 1816 C CA . LEU A 1 234 ? 15.049 -6.433 -29.893 1.00 97.69 234 LEU A CA 1
ATOM 1817 C C . LEU A 1 234 ? 14.530 -5.795 -31.191 1.00 97.69 234 LEU A C 1
ATOM 1819 O O . LEU A 1 234 ? 13.379 -6.009 -31.562 1.00 97.69 234 LEU A O 1
ATOM 1823 N N . ALA A 1 235 ? 15.380 -5.076 -31.926 1.00 96.75 235 ALA A N 1
ATOM 1824 C CA . ALA A 1 235 ? 15.069 -4.552 -33.256 1.00 96.75 235 ALA A CA 1
ATOM 1825 C C . ALA A 1 235 ? 14.943 -5.645 -34.338 1.00 96.75 235 ALA A C 1
ATOM 1827 O O . ALA A 1 235 ? 14.653 -5.335 -35.493 1.00 96.75 235 ALA A O 1
ATOM 1828 N N . GLY A 1 236 ? 15.176 -6.917 -33.991 1.00 96.31 236 GLY A N 1
ATOM 1829 C CA . GLY A 1 236 ? 15.121 -8.046 -34.918 1.00 96.31 236 GLY A CA 1
ATOM 1830 C C . GLY A 1 236 ? 16.374 -8.203 -35.782 1.00 96.31 236 GLY A C 1
ATOM 1831 O O . GLY A 1 236 ? 16.339 -8.934 -36.772 1.00 96.31 236 GLY A O 1
ATOM 1832 N N . MET A 1 237 ? 17.476 -7.531 -35.432 1.00 96.62 237 MET A N 1
ATOM 1833 C CA . MET A 1 237 ? 18.750 -7.678 -36.133 1.00 96.62 237 MET A CA 1
ATOM 1834 C C . MET A 1 237 ? 19.294 -9.103 -35.956 1.00 96.62 237 MET A C 1
ATOM 1836 O O . MET A 1 237 ? 19.228 -9.685 -34.871 1.00 96.62 237 MET A O 1
ATOM 1840 N N . ASN A 1 238 ? 19.848 -9.679 -37.024 1.00 96.62 238 ASN A N 1
ATOM 1841 C CA . ASN A 1 238 ? 20.407 -11.029 -36.985 1.00 96.62 238 ASN A CA 1
ATOM 1842 C C . ASN A 1 238 ? 21.575 -11.103 -35.974 1.00 96.62 238 ASN A C 1
ATOM 1844 O O . ASN A 1 238 ? 22.412 -10.199 -35.974 1.00 96.62 238 ASN A O 1
ATOM 1848 N N . PRO A 1 239 ? 21.720 -12.171 -35.158 1.00 96.75 239 PRO A N 1
ATOM 1849 C CA . PRO A 1 239 ? 22.768 -12.254 -34.133 1.00 96.75 239 PRO A CA 1
ATOM 1850 C C . PRO A 1 239 ? 24.206 -11.966 -34.597 1.00 96.75 239 PRO A C 1
ATOM 1852 O O . PRO A 1 239 ? 24.990 -11.418 -33.827 1.00 96.75 239 PRO A O 1
ATOM 1855 N N . ILE A 1 240 ? 24.559 -12.290 -35.848 1.00 97.06 240 ILE A N 1
ATOM 1856 C CA . ILE A 1 240 ? 25.885 -11.965 -36.409 1.00 97.06 240 ILE A CA 1
ATOM 1857 C C . ILE A 1 240 ? 26.046 -10.460 -36.653 1.00 97.06 240 ILE A C 1
ATOM 1859 O O . ILE A 1 240 ? 27.105 -9.898 -36.387 1.00 97.06 240 ILE A O 1
ATOM 1863 N N . GLU A 1 241 ? 24.995 -9.796 -37.128 1.00 95.06 241 GLU A N 1
ATOM 1864 C CA . GLU A 1 241 ? 24.984 -8.344 -37.320 1.00 95.06 241 GLU A CA 1
ATOM 1865 C C . GLU A 1 241 ? 24.974 -7.618 -35.971 1.00 95.06 241 GLU A C 1
ATOM 1867 O O . GLU A 1 241 ? 25.686 -6.629 -35.813 1.00 95.06 241 GLU A O 1
ATOM 1872 N N . VAL A 1 242 ? 24.260 -8.152 -34.969 1.00 95.88 242 VAL A N 1
ATOM 1873 C CA . VAL A 1 242 ? 24.315 -7.648 -33.588 1.00 95.88 242 VAL A CA 1
ATOM 1874 C C . VAL A 1 242 ? 25.746 -7.718 -33.061 1.00 95.88 242 VAL A C 1
ATOM 1876 O O . VAL A 1 242 ? 26.266 -6.706 -32.594 1.00 95.88 242 VAL A O 1
ATOM 1879 N N . GLU A 1 243 ? 26.412 -8.870 -33.177 1.00 95.69 243 GLU A N 1
ATOM 1880 C CA . GLU A 1 243 ? 27.803 -9.026 -32.739 1.00 95.69 243 GLU A CA 1
ATOM 1881 C C . GLU A 1 243 ? 28.732 -8.035 -33.448 1.00 95.69 243 GLU A C 1
ATOM 1883 O O . GLU A 1 243 ? 29.495 -7.327 -32.790 1.00 95.69 243 GLU A O 1
ATOM 1888 N N . GLN A 1 244 ? 28.620 -7.914 -34.773 1.00 92.56 244 GLN A N 1
ATOM 1889 C CA . GLN A 1 244 ? 29.438 -6.975 -35.537 1.00 92.56 244 GLN A CA 1
ATOM 1890 C C . GLN A 1 244 ? 29.168 -5.519 -35.139 1.00 92.56 244 GLN A C 1
ATOM 1892 O O . GLN A 1 244 ? 30.112 -4.738 -35.019 1.00 92.56 244 GLN A O 1
ATOM 1897 N N . SER A 1 245 ? 27.906 -5.160 -34.883 1.00 91.56 245 SER A N 1
ATOM 1898 C CA . SER A 1 245 ? 27.543 -3.821 -34.417 1.00 91.56 245 SER A CA 1
ATOM 1899 C C . SER A 1 245 ? 28.189 -3.505 -33.069 1.00 91.56 245 SER A C 1
ATOM 1901 O O . SER A 1 245 ? 28.684 -2.402 -32.880 1.00 91.56 245 SER A O 1
ATOM 1903 N N . VAL A 1 246 ? 28.269 -4.478 -32.156 1.00 94.50 246 VAL A N 1
ATOM 1904 C CA . VAL A 1 246 ? 28.917 -4.307 -30.850 1.00 94.50 246 VAL A CA 1
ATOM 1905 C C . VAL A 1 246 ? 30.437 -4.183 -30.998 1.00 94.50 246 VAL A C 1
ATOM 1907 O O . VAL A 1 246 ? 31.040 -3.317 -30.365 1.00 94.50 246 VAL A O 1
ATOM 1910 N N . ILE A 1 247 ? 31.056 -4.993 -31.864 1.00 93.00 247 ILE A N 1
ATOM 1911 C CA . ILE A 1 247 ? 32.496 -4.909 -32.162 1.00 93.00 247 ILE A CA 1
ATOM 1912 C C . ILE A 1 247 ? 32.857 -3.528 -32.716 1.00 93.00 247 ILE A C 1
ATOM 1914 O O . ILE A 1 247 ? 33.837 -2.920 -32.283 1.00 93.00 247 ILE A O 1
ATOM 1918 N N . ASP A 1 248 ? 32.042 -3.007 -33.632 1.00 88.69 248 ASP A N 1
ATOM 1919 C CA . ASP A 1 248 ? 32.246 -1.693 -34.240 1.00 88.69 248 ASP A CA 1
ATOM 1920 C C . ASP A 1 248 ? 32.120 -0.545 -33.219 1.00 88.69 248 ASP A C 1
ATOM 1922 O O . ASP A 1 248 ? 32.746 0.504 -33.378 1.00 88.69 248 ASP A O 1
ATOM 1926 N N . GLN A 1 249 ? 31.374 -0.753 -32.130 1.00 92.19 249 GLN A N 1
ATOM 1927 C CA . GLN A 1 249 ? 31.253 0.211 -31.037 1.00 92.19 249 GLN A CA 1
ATOM 1928 C C . GLN A 1 249 ? 32.474 0.220 -30.106 1.00 92.19 249 GLN A C 1
ATOM 1930 O O . GLN A 1 249 ? 32.712 1.246 -29.468 1.00 92.19 249 GLN A O 1
ATOM 1935 N N . TYR A 1 250 ? 33.270 -0.857 -30.025 1.00 93.06 250 TYR A N 1
ATOM 1936 C CA . TYR A 1 250 ? 34.420 -0.927 -29.111 1.00 93.06 250 TYR A CA 1
ATOM 1937 C C . TYR A 1 250 ? 35.489 0.118 -29.411 1.00 93.06 250 TYR A C 1
ATOM 1939 O O . TYR A 1 250 ? 35.917 0.822 -28.495 1.00 93.06 250 TYR A O 1
ATOM 1947 N N . ASP A 1 251 ? 35.907 0.233 -30.674 1.00 89.50 251 ASP A N 1
ATOM 1948 C CA . ASP A 1 251 ? 36.932 1.204 -31.071 1.00 89.50 251 ASP A CA 1
ATOM 1949 C C . ASP A 1 251 ? 36.451 2.637 -30.816 1.00 89.50 251 ASP A C 1
ATOM 1951 O O . ASP A 1 251 ? 37.144 3.426 -30.173 1.00 89.50 251 ASP A O 1
ATOM 1955 N N . LEU A 1 252 ? 35.218 2.950 -31.226 1.00 93.44 252 LEU A N 1
ATOM 1956 C CA . LEU A 1 252 ? 34.629 4.281 -31.060 1.00 93.44 252 LEU A CA 1
ATOM 1957 C C . LEU A 1 252 ? 34.494 4.671 -29.591 1.00 93.44 252 LEU A C 1
ATOM 1959 O O . LEU A 1 252 ? 34.927 5.757 -29.198 1.00 93.44 252 LEU A O 1
ATOM 1963 N N . ASN A 1 253 ? 33.946 3.774 -28.769 1.00 95.31 253 ASN A N 1
ATOM 1964 C CA . ASN A 1 253 ? 33.835 3.993 -27.333 1.00 95.31 253 ASN A CA 1
ATOM 1965 C C . ASN A 1 253 ? 35.214 4.180 -26.701 1.00 95.31 253 ASN A C 1
ATOM 1967 O O . ASN A 1 253 ? 35.415 5.124 -25.944 1.00 95.31 253 ASN A O 1
ATOM 1971 N N . TYR A 1 254 ? 36.189 3.331 -27.029 1.00 95.12 254 TYR A N 1
ATOM 1972 C CA . TYR A 1 254 ? 37.533 3.444 -26.474 1.00 95.12 254 TYR A CA 1
ATOM 1973 C C . TYR A 1 254 ? 38.202 4.771 -26.857 1.00 95.12 254 TYR A C 1
ATOM 1975 O O . TYR A 1 254 ? 38.739 5.473 -25.995 1.00 95.12 254 TYR A O 1
ATOM 1983 N N . ARG A 1 255 ? 38.129 5.168 -28.129 1.00 95.56 255 ARG A N 1
ATOM 1984 C CA . ARG A 1 255 ? 38.708 6.426 -28.617 1.00 95.56 255 ARG A CA 1
ATOM 1985 C C . ARG A 1 255 ? 38.052 7.646 -27.976 1.00 95.56 255 ARG A C 1
ATOM 1987 O O . ARG A 1 255 ? 38.743 8.551 -27.504 1.00 95.56 255 ARG A O 1
ATOM 1994 N N . TYR A 1 256 ? 36.726 7.657 -27.895 1.00 96.12 256 TYR A N 1
ATOM 1995 C CA . TYR A 1 256 ? 35.995 8.795 -27.353 1.00 96.12 256 TYR A CA 1
ATOM 1996 C C . TYR A 1 256 ? 36.038 8.855 -25.818 1.00 96.12 256 TYR A C 1
ATOM 1998 O O . TYR A 1 256 ? 36.464 9.853 -25.234 1.00 96.12 256 TYR A O 1
ATOM 2006 N N . PHE A 1 257 ? 35.643 7.775 -25.144 1.00 96.19 257 PHE A N 1
ATOM 2007 C CA . PHE A 1 257 ? 35.490 7.744 -23.692 1.00 96.19 257 PHE A CA 1
ATOM 2008 C C . PHE A 1 257 ? 36.802 7.526 -22.944 1.00 96.19 257 PHE A C 1
ATOM 2010 O O . PHE A 1 257 ? 36.942 8.069 -21.853 1.00 96.19 257 PHE A O 1
ATOM 2017 N N . VAL A 1 258 ? 37.774 6.794 -23.501 1.00 94.81 258 VAL A N 1
ATOM 2018 C CA . VAL A 1 258 ? 39.037 6.482 -22.802 1.00 94.81 258 VAL A CA 1
ATOM 2019 C C . VAL A 1 258 ? 40.194 7.338 -23.310 1.00 94.81 258 VAL A C 1
ATOM 2021 O O . VAL A 1 258 ? 40.873 7.979 -22.511 1.00 94.81 258 VAL A O 1
ATOM 2024 N N . LYS A 1 259 ? 40.417 7.399 -24.629 1.00 96.88 259 LYS A N 1
ATOM 2025 C CA . LYS A 1 259 ? 41.482 8.236 -25.218 1.00 96.88 259 LYS A CA 1
ATOM 2026 C C . LYS A 1 259 ? 41.134 9.722 -25.271 1.00 96.88 259 LYS A C 1
ATOM 2028 O O . LYS A 1 259 ? 42.037 10.531 -25.470 1.00 96.88 259 LYS A O 1
ATOM 2033 N N . LYS A 1 260 ? 39.863 10.081 -25.049 1.00 95.69 260 LYS A N 1
ATOM 2034 C CA . LYS A 1 260 ? 39.364 11.466 -25.046 1.00 95.69 260 LYS A CA 1
ATOM 2035 C C . LYS A 1 260 ? 39.602 12.187 -26.378 1.00 95.69 260 LYS A C 1
ATOM 2037 O O . LYS A 1 260 ? 39.771 13.408 -26.397 1.00 95.69 260 LYS A O 1
ATOM 2042 N N . GLU A 1 261 ? 39.612 11.444 -27.485 1.00 96.44 261 GLU A N 1
ATOM 2043 C CA . GLU A 1 261 ? 39.670 12.022 -28.829 1.00 96.44 261 GLU A CA 1
ATOM 2044 C C . GLU A 1 261 ? 38.428 12.883 -29.101 1.00 96.44 261 GLU A C 1
ATOM 2046 O O . GLU A 1 261 ? 37.340 12.632 -28.577 1.00 96.44 261 GLU A O 1
ATOM 2051 N N . LYS A 1 262 ? 38.580 13.920 -29.931 1.00 95.38 262 LYS A N 1
ATOM 2052 C CA . LYS A 1 262 ? 37.449 14.756 -30.351 1.00 95.38 262 LYS A CA 1
ATOM 2053 C C . LYS A 1 262 ? 36.601 14.006 -31.371 1.00 95.38 262 LYS A C 1
ATOM 2055 O O . LYS A 1 262 ? 37.147 13.350 -32.257 1.00 95.38 262 LYS A O 1
ATOM 2060 N N . LEU A 1 263 ? 35.279 14.170 -31.308 1.00 95.94 263 LEU A N 1
ATOM 2061 C CA . LEU A 1 263 ? 34.366 13.558 -32.281 1.00 95.94 263 LEU A CA 1
ATOM 2062 C C . LEU A 1 263 ? 34.693 13.986 -33.716 1.00 95.94 263 LEU A C 1
ATOM 2064 O O . LEU A 1 263 ? 34.629 13.164 -34.620 1.00 95.94 263 LEU A O 1
ATOM 2068 N N . GLU A 1 264 ? 35.122 15.233 -33.918 1.00 95.62 264 GLU A N 1
ATOM 2069 C CA . GLU A 1 264 ? 35.518 15.765 -35.227 1.00 95.62 264 GLU A CA 1
ATOM 2070 C C . GLU A 1 264 ? 36.763 15.071 -35.797 1.00 95.62 264 GLU A C 1
ATOM 2072 O O . GLU A 1 264 ? 36.920 14.977 -37.012 1.00 95.62 264 GLU A O 1
ATOM 2077 N N . ASP A 1 265 ? 37.663 14.599 -34.930 1.00 96.31 265 ASP A N 1
ATOM 2078 C CA . ASP A 1 265 ? 38.854 13.857 -35.341 1.00 96.31 265 ASP A CA 1
ATOM 2079 C C . ASP A 1 265 ? 38.519 12.386 -35.608 1.00 96.31 265 ASP A C 1
ATOM 2081 O O . ASP A 1 265 ? 39.008 11.818 -36.585 1.00 96.31 265 ASP A O 1
ATOM 2085 N N . ILE A 1 266 ? 37.636 11.792 -34.797 1.00 96.12 266 ILE A N 1
ATOM 2086 C CA . ILE A 1 266 ? 37.119 10.434 -35.013 1.00 96.12 266 ILE A CA 1
ATOM 2087 C C . ILE A 1 266 ? 36.353 10.354 -36.341 1.00 96.12 266 ILE A C 1
ATOM 2089 O O . ILE A 1 266 ? 36.604 9.453 -37.139 1.00 96.12 266 ILE A O 1
ATOM 2093 N N . ALA A 1 267 ? 35.506 11.344 -36.622 1.00 96.56 267 ALA A N 1
ATOM 2094 C CA . ALA A 1 267 ? 34.690 11.457 -37.830 1.00 96.56 267 ALA A CA 1
ATOM 2095 C C . ALA A 1 267 ? 35.485 11.687 -39.134 1.00 96.56 267 ALA A C 1
ATOM 2097 O O . ALA A 1 267 ? 34.903 11.751 -40.214 1.00 96.56 267 ALA A O 1
ATOM 2098 N N . LYS A 1 268 ? 36.818 11.813 -39.078 1.00 96.44 268 LYS A N 1
ATOM 2099 C CA . LYS A 1 268 ? 37.652 11.799 -40.294 1.00 96.44 268 LYS A CA 1
ATOM 2100 C C . LYS A 1 268 ? 37.730 10.408 -40.921 1.00 96.44 268 LYS A C 1
ATOM 2102 O O . LYS A 1 268 ? 37.997 10.307 -42.116 1.00 96.44 268 LYS A O 1
ATOM 2107 N N . ASP A 1 269 ? 37.519 9.354 -40.132 1.00 96.06 269 ASP A N 1
ATOM 2108 C CA . ASP A 1 269 ? 37.363 7.995 -40.642 1.00 96.06 269 ASP A CA 1
ATOM 2109 C C . ASP A 1 269 ? 35.918 7.802 -41.155 1.00 96.06 269 ASP A C 1
ATOM 2111 O O . ASP A 1 269 ? 34.976 7.969 -40.376 1.00 96.06 269 ASP A O 1
ATOM 2115 N N . PRO A 1 270 ? 35.707 7.444 -42.439 1.00 95.69 270 PRO A N 1
ATOM 2116 C CA . PRO A 1 270 ? 34.362 7.318 -43.007 1.00 95.69 270 PRO A CA 1
ATOM 2117 C C . PRO A 1 270 ? 33.474 6.265 -42.331 1.00 95.69 270 PRO A C 1
ATOM 2119 O O . PRO A 1 270 ? 32.258 6.450 -42.255 1.00 95.69 270 PRO A O 1
ATOM 2122 N N . LYS A 1 271 ? 34.052 5.160 -41.839 1.00 93.38 271 LYS A N 1
ATOM 2123 C CA . LYS A 1 271 ? 33.299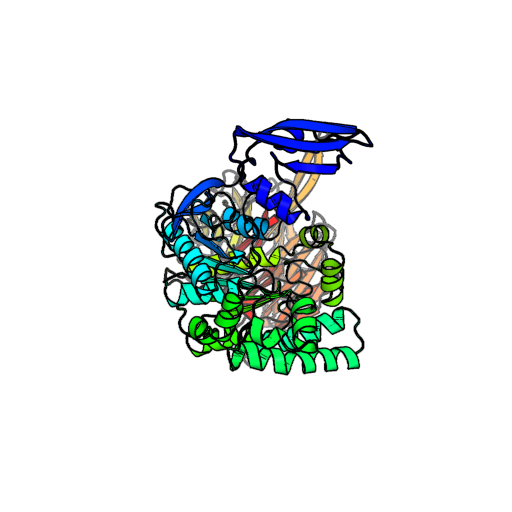 4.120 -41.125 1.00 93.38 271 LYS A CA 1
ATOM 2124 C C . LYS A 1 271 ? 32.870 4.649 -39.757 1.00 93.38 271 LYS A C 1
ATOM 2126 O O . LYS A 1 271 ? 31.708 4.497 -39.382 1.00 93.38 271 LYS A O 1
ATOM 2131 N N . ALA A 1 272 ? 33.783 5.308 -39.047 1.00 95.31 272 ALA A N 1
ATOM 2132 C CA . ALA A 1 272 ? 33.497 5.921 -37.755 1.00 95.31 272 ALA A CA 1
ATOM 2133 C C . ALA A 1 272 ? 32.437 7.028 -37.856 1.00 95.31 272 ALA A C 1
ATOM 2135 O O . ALA A 1 272 ? 31.491 7.027 -37.074 1.00 95.31 272 ALA A O 1
ATOM 2136 N N . ASP A 1 273 ? 32.549 7.934 -38.835 1.00 96.12 273 ASP A N 1
ATOM 2137 C CA . ASP A 1 273 ? 31.563 9.001 -39.068 1.00 96.12 273 ASP A CA 1
ATOM 2138 C C . ASP A 1 273 ? 30.172 8.431 -39.351 1.00 96.12 273 ASP A C 1
ATOM 2140 O O . ASP A 1 273 ? 29.188 8.892 -38.771 1.00 96.12 273 ASP A O 1
ATOM 2144 N N . SER A 1 274 ? 30.092 7.383 -40.179 1.00 95.38 274 SER A N 1
ATOM 2145 C CA . SER A 1 274 ? 28.829 6.700 -40.456 1.00 95.38 274 SER A CA 1
ATOM 2146 C C . SER A 1 274 ? 28.181 6.194 -39.167 1.00 95.38 274 SER A C 1
ATOM 2148 O O . SER A 1 274 ? 27.023 6.513 -38.916 1.00 95.38 274 SER A O 1
ATOM 2150 N N . ILE A 1 275 ? 28.923 5.462 -38.330 1.00 93.56 275 ILE A N 1
ATOM 2151 C CA . ILE A 1 275 ? 28.393 4.899 -37.078 1.00 93.56 275 ILE A CA 1
ATOM 2152 C C . ILE A 1 275 ? 28.027 6.006 -36.081 1.00 93.56 275 ILE A C 1
ATOM 2154 O O . ILE A 1 275 ? 26.961 5.957 -35.468 1.00 93.56 275 ILE A O 1
ATOM 2158 N N . LEU A 1 276 ? 28.872 7.031 -35.935 1.00 95.94 276 LEU A N 1
ATOM 2159 C CA . LEU A 1 276 ? 28.592 8.179 -35.071 1.00 95.94 276 LEU A CA 1
ATOM 2160 C C . LEU A 1 276 ? 27.272 8.853 -35.465 1.00 95.94 276 LEU A C 1
ATOM 2162 O O . LEU A 1 276 ? 26.461 9.184 -34.602 1.00 95.94 276 LEU A O 1
ATOM 2166 N N . ARG A 1 277 ? 27.016 9.034 -36.762 1.00 95.50 277 ARG A N 1
ATOM 2167 C CA . ARG A 1 277 ? 25.775 9.655 -37.241 1.00 95.50 277 ARG A CA 1
ATOM 2168 C C . ARG A 1 277 ? 24.562 8.750 -37.073 1.00 95.50 277 ARG A C 1
ATOM 2170 O O . ARG A 1 277 ? 23.520 9.236 -36.647 1.00 95.50 277 ARG A O 1
ATOM 2177 N N . THR A 1 278 ? 24.681 7.462 -37.394 1.00 91.88 278 THR A N 1
ATOM 2178 C CA . THR A 1 278 ? 23.538 6.536 -37.373 1.00 91.88 278 THR A CA 1
ATOM 2179 C C . THR A 1 278 ? 23.177 6.054 -35.977 1.00 91.88 278 THR A C 1
ATOM 2181 O O . THR A 1 278 ? 22.006 5.832 -35.701 1.00 91.88 278 THR A O 1
ATOM 2184 N N . SER A 1 279 ? 24.169 5.861 -35.110 1.00 91.31 279 SER A N 1
ATOM 2185 C CA . SER A 1 279 ? 23.985 5.199 -33.816 1.00 91.31 279 SER A CA 1
ATOM 2186 C C . SER A 1 279 ? 24.120 6.153 -32.637 1.00 91.31 279 SER A C 1
ATOM 2188 O O . SER A 1 279 ? 23.497 5.903 -31.610 1.00 91.31 279 SER A O 1
ATOM 2190 N N . TRP A 1 280 ? 24.930 7.213 -32.759 1.00 94.44 280 TRP A N 1
ATOM 2191 C CA . TRP A 1 280 ? 25.133 8.208 -31.695 1.00 94.44 280 TRP A CA 1
ATOM 2192 C C . TRP A 1 280 ? 24.428 9.535 -31.988 1.00 94.44 280 TRP A C 1
ATOM 2194 O O . TRP A 1 280 ? 24.570 10.483 -31.222 1.00 94.44 280 TRP A O 1
ATOM 2204 N N . GLU A 1 281 ? 23.695 9.637 -33.101 1.00 94.19 281 GLU A N 1
ATOM 2205 C CA . GLU A 1 281 ? 23.041 10.876 -33.546 1.00 94.19 281 GLU A CA 1
ATOM 2206 C C . GLU A 1 281 ? 24.025 12.057 -33.658 1.00 94.19 281 GLU A C 1
ATOM 2208 O O . GLU A 1 281 ? 23.697 13.204 -33.339 1.00 94.19 281 GLU A O 1
ATOM 2213 N N . TYR A 1 282 ? 25.269 11.790 -34.076 1.00 96.25 282 TYR A N 1
ATOM 2214 C CA . TYR A 1 282 ? 26.283 12.833 -34.188 1.00 96.25 282 TYR A CA 1
ATOM 2215 C C . TYR A 1 282 ? 25.879 13.890 -35.215 1.00 96.25 282 TYR A C 1
ATOM 2217 O O . TYR A 1 282 ? 25.760 13.630 -36.414 1.00 96.25 282 TYR A O 1
ATOM 2225 N N . ASN A 1 283 ? 25.743 15.132 -34.759 1.00 91.62 283 ASN A N 1
ATOM 2226 C CA . ASN A 1 283 ? 25.319 16.242 -35.612 1.00 91.62 283 ASN A CA 1
ATOM 2227 C C . ASN A 1 283 ? 26.457 16.840 -36.467 1.00 91.62 283 ASN A C 1
ATOM 2229 O O . ASN A 1 283 ? 26.244 17.830 -37.165 1.00 91.62 283 ASN A O 1
ATOM 2233 N N . GLY A 1 284 ? 27.678 16.297 -36.396 1.00 92.81 284 GLY A N 1
ATOM 2234 C CA . GLY A 1 284 ? 28.862 16.870 -37.050 1.00 92.81 284 GLY A CA 1
ATOM 2235 C C . GLY A 1 284 ? 29.536 18.015 -36.285 1.00 92.81 284 GLY A C 1
ATOM 2236 O O . GLY A 1 284 ? 30.477 18.611 -36.803 1.00 92.81 284 GLY A O 1
ATOM 2237 N N . LYS A 1 285 ? 29.049 18.371 -35.089 1.00 89.50 285 LYS A N 1
ATOM 2238 C CA . LYS A 1 285 ? 29.548 19.503 -34.299 1.00 89.50 285 LYS A CA 1
ATOM 2239 C C . LYS A 1 285 ? 29.281 19.309 -32.804 1.00 89.50 285 LYS A C 1
ATOM 2241 O O . LYS A 1 285 ? 28.349 19.898 -32.249 1.00 89.50 285 LYS A O 1
ATOM 2246 N N . GLY A 1 286 ? 30.117 18.497 -32.157 1.00 87.31 286 GLY A N 1
ATOM 2247 C CA . GLY A 1 286 ? 30.152 18.334 -30.701 1.00 87.31 286 GLY A CA 1
ATOM 2248 C C . GLY A 1 286 ? 28.852 17.914 -29.995 1.00 87.31 286 GLY A C 1
ATOM 2249 O O . GLY A 1 286 ? 28.777 18.098 -28.781 1.00 87.31 286 GLY A O 1
ATOM 2250 N N . LYS A 1 287 ? 27.833 17.379 -30.687 1.00 92.69 287 LYS A N 1
ATOM 2251 C CA . LYS A 1 287 ? 26.630 16.815 -30.047 1.00 92.69 287 LYS A CA 1
ATOM 2252 C C . LYS A 1 287 ? 26.361 15.387 -30.495 1.00 92.69 287 LYS A C 1
ATOM 2254 O O . LYS A 1 287 ? 26.441 15.104 -31.687 1.00 92.69 287 LYS A O 1
ATOM 2259 N N . ILE A 1 288 ? 25.993 14.544 -29.538 1.00 95.38 288 ILE A N 1
ATOM 2260 C CA . ILE A 1 288 ? 25.554 13.153 -29.713 1.00 95.38 288 ILE A CA 1
ATOM 2261 C C . ILE A 1 288 ? 24.369 12.901 -28.778 1.00 95.38 288 ILE A C 1
ATOM 2263 O O . ILE A 1 288 ? 24.280 13.525 -27.714 1.00 95.38 288 ILE A O 1
ATOM 2267 N N . TYR A 1 289 ? 23.451 12.020 -29.172 1.00 92.62 289 TYR A N 1
ATOM 2268 C CA . TYR A 1 289 ? 22.224 11.708 -28.430 1.00 92.62 289 TYR A CA 1
ATOM 2269 C C . TYR A 1 289 ? 21.445 12.970 -28.035 1.00 92.62 289 TYR A C 1
ATOM 2271 O O . TYR A 1 289 ? 21.000 13.129 -26.896 1.00 92.62 289 TYR A O 1
ATOM 2279 N N . SER A 1 290 ? 21.382 13.936 -28.956 1.00 90.06 290 SER A N 1
ATOM 2280 C CA . SER A 1 290 ? 20.737 15.241 -28.758 1.00 90.06 290 SER A CA 1
ATOM 2281 C C . SER A 1 290 ? 21.283 16.100 -27.594 1.00 90.06 290 SER A C 1
ATOM 2283 O O . SER A 1 290 ? 20.668 17.093 -27.205 1.00 90.06 290 SER A O 1
ATOM 2285 N N . ARG A 1 291 ? 22.461 15.778 -27.041 1.00 94.69 291 ARG A N 1
ATOM 2286 C CA . ARG A 1 291 ? 23.130 16.535 -25.965 1.00 94.69 291 ARG A CA 1
ATOM 2287 C C . ARG A 1 291 ? 24.556 16.916 -26.358 1.00 94.69 291 ARG A C 1
ATOM 2289 O O . ARG A 1 291 ? 25.131 16.369 -27.297 1.00 94.69 291 ARG A O 1
ATOM 2296 N N . ASN A 1 292 ? 25.139 17.859 -25.621 1.00 95.50 292 ASN A N 1
ATOM 2297 C CA . ASN A 1 292 ? 26.564 18.167 -25.682 1.00 95.50 292 ASN A CA 1
ATOM 2298 C C . ASN A 1 292 ? 27.370 16.875 -25.483 1.00 95.50 292 ASN A C 1
ATOM 2300 O O . ASN A 1 292 ? 27.110 16.130 -24.544 1.00 95.50 292 ASN A O 1
ATOM 2304 N N . ALA A 1 293 ? 28.345 16.603 -26.346 1.00 96.06 293 ALA A N 1
ATOM 2305 C CA . ALA A 1 293 ? 29.166 15.403 -26.252 1.00 96.06 293 ALA A CA 1
ATOM 2306 C C . ALA A 1 293 ? 29.868 15.286 -24.880 1.00 96.06 293 ALA A C 1
ATOM 2308 O O . ALA A 1 293 ? 29.912 14.203 -24.294 1.00 96.06 293 ALA A O 1
ATOM 2309 N N . GLU A 1 294 ? 30.303 16.412 -24.303 1.00 96.50 294 GLU A N 1
ATOM 2310 C CA . GLU A 1 294 ? 30.905 16.451 -22.963 1.00 96.50 294 GLU A CA 1
ATOM 2311 C C . GLU A 1 294 ? 29.998 15.902 -21.866 1.00 96.50 294 GLU A C 1
ATOM 2313 O O . GLU A 1 294 ? 30.507 15.342 -20.902 1.00 96.50 294 GLU A O 1
ATOM 2318 N N . TYR A 1 295 ? 28.676 15.981 -22.029 1.00 96.88 295 TYR A N 1
ATOM 2319 C CA . TYR A 1 295 ? 27.717 15.367 -21.115 1.00 96.88 295 TYR A CA 1
ATOM 2320 C C . TYR A 1 295 ? 28.015 13.872 -20.928 1.00 96.88 295 TYR A C 1
ATOM 2322 O O . TYR A 1 295 ? 28.200 13.393 -19.814 1.00 96.88 295 TYR A O 1
ATOM 2330 N N . TRP A 1 296 ? 28.165 13.141 -22.033 1.00 95.75 296 TRP A N 1
ATOM 2331 C CA . TRP A 1 296 ? 28.415 11.699 -22.033 1.00 95.75 296 TRP A CA 1
ATOM 2332 C C . TRP A 1 296 ? 29.832 11.357 -21.597 1.00 95.75 296 TRP A C 1
ATOM 2334 O O . TRP A 1 296 ? 30.049 10.383 -20.875 1.00 95.75 296 TRP A O 1
ATOM 2344 N N . ARG A 1 297 ? 30.806 12.177 -22.003 1.00 94.75 297 ARG A N 1
ATOM 2345 C CA . ARG A 1 297 ? 32.195 12.008 -21.571 1.00 94.75 297 ARG A CA 1
ATOM 2346 C C . ARG A 1 297 ? 32.336 12.182 -20.062 1.00 94.75 297 ARG A C 1
ATOM 2348 O O . ARG A 1 297 ? 33.057 11.419 -19.430 1.00 94.75 297 ARG A O 1
ATOM 2355 N N . GLN A 1 298 ? 31.614 13.142 -19.490 1.00 95.88 298 GLN A N 1
ATOM 2356 C CA . GLN A 1 298 ? 31.561 13.342 -18.050 1.00 95.88 298 GLN A CA 1
ATOM 2357 C C . GLN A 1 298 ? 30.833 12.207 -17.345 1.00 95.88 298 GLN A C 1
ATOM 2359 O O . GLN A 1 298 ? 31.315 11.810 -16.297 1.00 95.88 298 GLN A O 1
ATOM 2364 N N . ILE A 1 299 ? 29.747 11.649 -17.900 1.00 94.94 299 ILE A N 1
ATOM 2365 C CA . ILE A 1 299 ? 29.095 10.461 -17.320 1.00 94.94 299 ILE A CA 1
ATOM 2366 C C . ILE A 1 299 ? 30.097 9.312 -17.204 1.00 94.94 299 ILE A C 1
ATOM 2368 O O . ILE A 1 299 ? 30.199 8.737 -16.129 1.00 94.94 299 ILE A O 1
ATOM 2372 N N . GLN A 1 300 ? 30.880 9.028 -18.253 1.00 94.62 300 GLN A N 1
ATOM 2373 C CA . GLN A 1 300 ? 31.926 7.998 -18.198 1.00 94.62 300 GLN A CA 1
ATOM 2374 C C . GLN A 1 300 ? 32.890 8.193 -17.019 1.00 94.62 300 GLN A C 1
ATOM 2376 O O . GLN A 1 300 ? 33.267 7.222 -16.365 1.00 94.62 300 GLN A O 1
ATOM 2381 N N . ASP A 1 301 ? 33.337 9.430 -16.803 1.00 90.75 301 ASP A N 1
ATOM 2382 C CA . ASP A 1 301 ? 34.320 9.759 -15.767 1.00 90.75 301 ASP A CA 1
ATOM 2383 C C . ASP A 1 301 ? 33.674 9.995 -14.397 1.00 90.75 301 ASP A C 1
ATOM 2385 O O . ASP A 1 301 ? 34.373 10.148 -13.391 1.00 90.75 301 ASP A O 1
ATOM 2389 N N . TYR A 1 302 ? 32.342 10.064 -14.343 1.00 89.06 302 TYR A N 1
ATOM 2390 C CA . TYR A 1 302 ? 31.633 10.401 -13.128 1.00 89.06 302 TYR A CA 1
ATOM 2391 C C . TYR A 1 302 ? 31.708 9.228 -12.155 1.00 89.06 302 TYR A C 1
ATOM 2393 O O . TYR A 1 302 ? 31.445 8.084 -12.531 1.00 89.06 302 TYR A O 1
ATOM 2401 N N . PRO A 1 303 ? 32.022 9.463 -10.873 1.00 87.25 303 PRO A N 1
ATOM 2402 C CA . PRO A 1 303 ? 32.281 8.370 -9.954 1.00 87.25 303 PRO A CA 1
ATOM 2403 C C . PRO A 1 303 ? 30.953 7.802 -9.418 1.00 87.25 303 PRO A C 1
ATOM 2405 O O . PRO A 1 303 ? 30.561 8.061 -8.279 1.00 87.25 303 PRO A O 1
ATOM 2408 N N . HIS A 1 304 ? 30.230 7.044 -10.255 1.00 88.25 304 HIS A N 1
ATOM 2409 C CA . HIS A 1 304 ? 28.861 6.571 -10.000 1.00 88.25 304 HIS A CA 1
ATOM 2410 C C . HIS A 1 304 ? 28.712 5.908 -8.626 1.00 88.25 304 HIS A C 1
ATOM 2412 O O . HIS A 1 304 ? 27.906 6.346 -7.805 1.00 88.25 304 HIS A O 1
ATOM 2418 N N . LEU A 1 305 ? 29.528 4.888 -8.346 1.00 94.06 305 LEU A N 1
ATOM 2419 C CA . LEU A 1 305 ? 29.471 4.150 -7.083 1.00 94.06 305 LEU A CA 1
ATOM 2420 C C . LEU A 1 305 ? 30.027 4.943 -5.893 1.00 94.06 305 LEU A C 1
ATOM 2422 O O . LEU A 1 305 ? 29.555 4.761 -4.776 1.00 94.06 305 LEU A O 1
ATOM 2426 N N . GLU A 1 306 ? 30.976 5.856 -6.108 1.00 95.62 306 GLU A N 1
ATOM 2427 C CA . GLU A 1 306 ? 31.514 6.702 -5.032 1.00 95.62 306 GLU A CA 1
ATOM 2428 C C . GLU A 1 306 ? 30.445 7.675 -4.515 1.00 95.62 306 GLU A C 1
ATOM 2430 O O . GLU A 1 306 ? 30.326 7.886 -3.312 1.00 95.62 306 GLU A O 1
ATOM 2435 N N . ASN A 1 307 ? 29.603 8.223 -5.398 1.00 94.81 307 ASN A N 1
ATOM 2436 C CA . ASN A 1 307 ? 28.474 9.051 -4.969 1.00 94.81 307 ASN A CA 1
ATOM 2437 C C . ASN A 1 307 ? 27.441 8.239 -4.175 1.00 94.81 307 ASN A C 1
ATOM 2439 O O . ASN A 1 307 ? 26.926 8.717 -3.166 1.00 94.81 307 ASN A O 1
ATOM 2443 N N . TRP A 1 308 ? 27.181 6.990 -4.576 1.00 96.62 308 TRP A N 1
ATOM 2444 C CA . TRP A 1 308 ? 26.330 6.077 -3.805 1.00 96.62 308 TRP A CA 1
ATOM 2445 C C . TRP A 1 308 ? 26.939 5.683 -2.460 1.00 96.62 308 TRP A C 1
ATOM 2447 O O . TRP A 1 308 ? 26.221 5.578 -1.473 1.00 96.62 308 TRP A O 1
ATOM 2457 N N . LYS A 1 309 ? 28.258 5.515 -2.380 1.00 95.88 309 LYS A N 1
ATOM 2458 C CA . LYS A 1 309 ? 28.972 5.316 -1.113 1.00 95.88 309 LYS A CA 1
ATOM 2459 C C . LYS A 1 309 ? 28.833 6.528 -0.188 1.00 95.88 309 LYS A C 1
ATOM 2461 O O . LYS A 1 309 ? 28.626 6.360 1.011 1.00 95.88 309 LYS A O 1
ATOM 2466 N N . ASN A 1 310 ? 28.948 7.734 -0.743 1.00 94.88 310 ASN A N 1
ATOM 2467 C CA . ASN A 1 310 ? 28.993 8.977 0.026 1.00 94.88 310 ASN A CA 1
ATOM 2468 C C . ASN A 1 310 ? 27.608 9.517 0.416 1.00 94.88 310 ASN A C 1
ATOM 2470 O O . ASN A 1 310 ? 27.521 10.462 1.201 1.00 94.88 310 ASN A O 1
ATOM 2474 N N . THR A 1 311 ? 26.516 8.940 -0.095 1.00 92.44 311 THR A N 1
ATOM 2475 C CA . THR A 1 311 ? 25.174 9.341 0.333 1.00 92.44 311 THR A CA 1
ATOM 2476 C C . THR A 1 311 ? 24.894 8.893 1.768 1.00 92.44 311 THR A C 1
ATOM 2478 O O . THR A 1 311 ? 25.125 7.748 2.150 1.00 92.44 311 THR A O 1
ATOM 2481 N N . THR A 1 312 ? 24.356 9.808 2.574 1.00 89.06 312 THR A N 1
ATOM 2482 C CA . THR A 1 312 ? 23.860 9.504 3.932 1.00 89.06 312 THR A CA 1
ATOM 2483 C C . THR A 1 312 ? 22.352 9.254 3.957 1.00 89.06 312 THR A C 1
ATOM 2485 O O . THR A 1 312 ? 21.793 8.913 5.000 1.00 89.06 312 THR A O 1
ATOM 2488 N N . ALA A 1 313 ? 21.686 9.426 2.813 1.00 96.12 313 ALA A N 1
ATOM 2489 C CA . ALA A 1 313 ? 20.261 9.197 2.664 1.00 96.12 313 ALA A CA 1
ATOM 2490 C C . ALA A 1 313 ? 19.936 7.697 2.714 1.00 96.12 313 ALA A C 1
ATOM 2492 O O . ALA A 1 313 ? 20.757 6.844 2.365 1.00 96.12 313 ALA A O 1
ATOM 2493 N N . LYS A 1 314 ? 18.699 7.364 3.094 1.00 97.75 314 LYS A N 1
ATOM 2494 C CA . LYS A 1 314 ? 18.139 6.055 2.738 1.00 97.75 314 LYS A CA 1
ATOM 2495 C C . LYS A 1 314 ? 17.936 6.006 1.219 1.00 97.75 314 LYS A C 1
ATOM 2497 O O . LYS A 1 314 ? 17.716 7.042 0.596 1.00 97.75 314 LYS A O 1
ATOM 2502 N N . VAL A 1 315 ? 18.012 4.825 0.615 1.00 98.69 315 VAL A N 1
ATOM 2503 C CA . VAL A 1 315 ? 17.937 4.636 -0.837 1.00 98.69 315 VAL A CA 1
ATOM 2504 C C . VAL A 1 315 ? 16.924 3.549 -1.201 1.00 98.69 315 VAL A C 1
ATOM 2506 O O . VAL A 1 315 ? 17.011 2.416 -0.728 1.00 98.69 315 VAL A O 1
ATOM 2509 N N . LEU A 1 316 ? 15.976 3.876 -2.076 1.00 98.69 316 LEU A N 1
ATOM 2510 C CA . LEU A 1 316 ? 15.141 2.898 -2.767 1.00 98.69 316 LEU A CA 1
ATOM 2511 C C . LEU A 1 316 ? 15.578 2.821 -4.222 1.00 98.69 316 LEU A C 1
ATOM 2513 O O . LEU A 1 316 ? 15.484 3.798 -4.962 1.00 98.69 316 LEU A O 1
ATOM 2517 N N . VAL A 1 317 ? 16.019 1.640 -4.632 1.00 98.81 317 VAL A N 1
ATOM 2518 C CA . VAL A 1 317 ? 16.320 1.339 -6.027 1.00 98.81 317 VAL A CA 1
ATOM 2519 C C . VAL A 1 317 ? 15.135 0.577 -6.606 1.00 98.81 317 VAL A C 1
ATOM 2521 O O . VAL A 1 317 ? 14.709 -0.429 -6.043 1.00 98.81 317 VAL A O 1
ATOM 2524 N N . GLN A 1 318 ? 14.582 1.061 -7.709 1.00 98.62 318 GLN A N 1
ATOM 2525 C CA . GLN A 1 318 ? 13.425 0.493 -8.386 1.00 98.62 318 GLN A CA 1
ATOM 2526 C C . GLN A 1 318 ? 13.816 0.025 -9.792 1.00 98.62 318 GLN A C 1
ATOM 2528 O O . GLN A 1 318 ? 14.465 0.760 -10.532 1.00 98.62 318 GLN A O 1
ATOM 2533 N N . PHE A 1 319 ? 13.419 -1.193 -10.157 1.00 98.56 319 PHE A N 1
ATOM 2534 C CA . PHE A 1 319 ? 13.749 -1.804 -11.448 1.00 98.56 319 PHE A CA 1
ATOM 2535 C C . PHE A 1 319 ? 12.513 -2.429 -12.100 1.00 98.56 319 PHE A C 1
ATOM 2537 O O . PHE A 1 319 ? 11.836 -3.249 -11.476 1.00 98.56 319 PHE A O 1
ATOM 2544 N N . GLY A 1 320 ? 12.229 -2.064 -13.348 1.00 98.38 320 GLY A N 1
ATOM 2545 C CA . GLY A 1 320 ? 11.212 -2.713 -14.173 1.00 98.38 320 GLY A CA 1
ATOM 2546 C C . GLY A 1 320 ? 11.806 -3.882 -14.958 1.00 98.38 320 GLY A C 1
ATOM 2547 O O . GLY A 1 320 ? 12.796 -3.713 -15.658 1.00 98.38 320 GLY A O 1
ATOM 2548 N N . GLU A 1 321 ? 11.214 -5.074 -14.859 1.00 97.69 321 GLU A N 1
ATOM 2549 C CA . GLU A 1 321 ? 11.772 -6.282 -15.496 1.00 97.69 321 GLU A CA 1
ATOM 2550 C C . GLU A 1 321 ? 11.686 -6.280 -17.033 1.00 97.69 321 GLU A C 1
ATOM 2552 O O . GLU A 1 321 ? 12.358 -7.078 -17.685 1.00 97.69 321 GLU A O 1
ATOM 2557 N N . SER A 1 322 ? 10.902 -5.367 -17.610 1.00 98.19 322 SER A N 1
ATOM 2558 C CA . SER A 1 322 ? 10.735 -5.188 -19.058 1.00 98.19 322 SER A CA 1
ATOM 2559 C C . SER A 1 322 ? 11.405 -3.915 -19.571 1.00 98.19 322 SER A C 1
ATOM 2561 O O . SER A 1 322 ? 11.182 -3.511 -20.712 1.00 98.19 322 SER A O 1
ATOM 2563 N N . ASP A 1 323 ? 12.214 -3.261 -18.737 1.00 98.25 323 ASP A N 1
ATOM 2564 C CA . ASP A 1 323 ? 12.946 -2.058 -19.108 1.00 98.25 323 ASP A CA 1
ATOM 2565 C C . ASP A 1 323 ? 14.038 -2.396 -20.135 1.00 98.25 323 ASP A C 1
ATOM 2567 O O . ASP A 1 323 ? 15.014 -3.065 -19.822 1.00 98.25 323 ASP A O 1
ATOM 2571 N N . PHE A 1 324 ? 13.876 -1.945 -21.378 1.00 97.12 324 PHE A N 1
ATOM 2572 C CA . PHE A 1 324 ? 14.847 -2.164 -22.456 1.00 97.12 324 PHE A CA 1
ATOM 2573 C C . PHE A 1 324 ? 15.930 -1.071 -22.539 1.00 97.12 324 PHE A C 1
ATOM 2575 O O . PHE A 1 324 ? 16.858 -1.188 -23.342 1.00 97.12 324 PHE A O 1
ATOM 2582 N N . GLN A 1 325 ? 15.826 0.004 -21.748 1.00 96.06 325 GLN A N 1
ATOM 2583 C CA . GLN A 1 325 ? 16.844 1.059 -21.677 1.00 96.06 325 GLN A CA 1
ATOM 2584 C C . GLN A 1 325 ? 17.773 0.827 -20.484 1.00 96.06 325 GLN A C 1
ATOM 2586 O O . GLN A 1 325 ? 18.983 0.830 -20.649 1.00 96.06 325 GLN A O 1
ATOM 2591 N N . ALA A 1 326 ? 17.231 0.513 -19.310 1.00 96.00 326 ALA A N 1
ATOM 2592 C CA . ALA A 1 326 ? 17.977 0.145 -18.110 1.00 96.00 326 ALA A CA 1
ATOM 2593 C C . ALA A 1 326 ? 17.784 -1.340 -17.759 1.00 96.00 326 ALA A C 1
ATOM 2595 O O . ALA A 1 326 ? 17.407 -1.692 -16.647 1.00 96.00 326 ALA A O 1
ATOM 2596 N N . PHE A 1 327 ? 18.085 -2.209 -18.722 1.00 95.75 327 PHE A N 1
ATOM 2597 C CA . PHE A 1 327 ? 17.811 -3.657 -18.762 1.00 95.75 327 PHE A CA 1
ATOM 2598 C C . PHE A 1 327 ? 18.529 -4.523 -17.716 1.00 95.75 327 PHE A C 1
ATOM 2600 O O . PHE A 1 327 ? 18.189 -5.693 -17.533 1.00 95.75 327 PHE A O 1
ATOM 2607 N N . SER A 1 328 ? 19.528 -3.986 -17.015 1.00 95.25 328 SER A N 1
ATOM 2608 C CA . SER A 1 328 ? 20.358 -4.758 -16.088 1.00 95.25 328 SER A CA 1
ATOM 2609 C C . SER A 1 328 ? 19.836 -4.665 -14.650 1.00 95.25 328 SER A C 1
ATOM 2611 O O . SER A 1 328 ? 20.099 -3.703 -13.918 1.00 95.25 328 SER A O 1
ATOM 2613 N N . LYS A 1 329 ? 19.171 -5.730 -14.180 1.00 96.31 329 LYS A N 1
ATOM 2614 C CA . LYS A 1 329 ? 18.862 -5.905 -12.746 1.00 96.31 329 LYS A CA 1
ATOM 2615 C C . LYS A 1 329 ? 20.134 -5.912 -11.892 1.00 96.31 329 LYS A C 1
ATOM 2617 O O . LYS A 1 329 ? 20.120 -5.425 -10.763 1.00 96.31 329 LYS A O 1
ATOM 2622 N N . SER A 1 330 ? 21.233 -6.448 -12.428 1.00 96.75 330 SER A N 1
ATOM 2623 C CA . SER A 1 330 ? 22.541 -6.456 -11.764 1.00 96.75 330 SER A CA 1
ATOM 2624 C C . SER A 1 330 ? 23.050 -5.053 -11.456 1.00 96.75 330 SER A C 1
ATOM 2626 O O . SER A 1 330 ? 23.624 -4.861 -10.390 1.00 96.75 330 SER A O 1
ATOM 2628 N N . ASP A 1 331 ? 22.791 -4.066 -12.314 1.00 96.12 331 ASP A N 1
ATOM 2629 C CA . ASP A 1 331 ? 23.208 -2.683 -12.062 1.00 96.12 331 ASP A CA 1
ATOM 2630 C C . ASP A 1 331 ? 22.459 -2.116 -10.857 1.00 96.12 331 ASP A C 1
ATOM 2632 O O . ASP A 1 331 ? 23.055 -1.577 -9.928 1.00 96.12 331 ASP A O 1
ATOM 2636 N N . HIS A 1 332 ? 21.143 -2.316 -10.821 1.00 98.19 332 HIS A N 1
ATOM 2637 C CA . HIS A 1 332 ? 20.297 -1.885 -9.714 1.00 98.19 332 HIS A CA 1
ATOM 2638 C C . HIS A 1 332 ? 20.701 -2.572 -8.399 1.00 98.19 332 HIS A C 1
ATOM 2640 O O . HIS A 1 332 ? 20.812 -1.924 -7.355 1.00 98.19 332 HIS A O 1
ATOM 2646 N N . GLN A 1 333 ? 21.001 -3.872 -8.448 1.00 98.19 333 GLN A N 1
ATOM 2647 C CA . GLN A 1 333 ? 21.530 -4.600 -7.298 1.00 98.19 333 GLN A CA 1
ATOM 2648 C C . GLN A 1 333 ? 22.923 -4.096 -6.892 1.00 98.19 333 GLN A C 1
ATOM 2650 O O . GLN A 1 333 ? 23.211 -4.027 -5.700 1.00 98.19 333 GLN A O 1
ATOM 2655 N N . GLN A 1 334 ? 23.772 -3.689 -7.838 1.00 97.81 334 GLN A N 1
ATOM 2656 C CA . GLN A 1 334 ? 25.095 -3.135 -7.550 1.00 97.81 334 GLN A CA 1
ATOM 2657 C C . GLN A 1 334 ? 25.007 -1.802 -6.800 1.00 97.81 334 GLN A C 1
ATOM 2659 O O . GLN A 1 334 ? 25.811 -1.568 -5.895 1.00 97.81 334 GLN A O 1
ATOM 2664 N N . ILE A 1 335 ? 24.011 -0.961 -7.102 1.00 98.25 335 ILE A N 1
ATOM 2665 C CA . ILE A 1 335 ? 23.728 0.249 -6.312 1.00 98.25 335 ILE A CA 1
ATOM 2666 C C . ILE A 1 335 ? 23.405 -0.144 -4.868 1.00 98.25 335 ILE A C 1
ATOM 2668 O O . ILE A 1 335 ? 24.030 0.363 -3.937 1.00 98.25 335 ILE A O 1
ATOM 2672 N N . VAL A 1 336 ? 22.482 -1.092 -4.673 1.00 98.38 336 VAL A N 1
ATOM 2673 C CA . VAL A 1 336 ? 22.099 -1.568 -3.334 1.00 98.38 336 VAL A CA 1
ATOM 2674 C C . VAL A 1 336 ? 23.285 -2.164 -2.585 1.00 98.38 336 VAL A C 1
ATOM 2676 O O . VAL A 1 336 ? 23.489 -1.843 -1.415 1.00 98.38 336 VAL A O 1
ATOM 2679 N N . ASN A 1 337 ? 24.093 -2.984 -3.255 1.00 98.00 337 ASN A N 1
ATOM 2680 C CA . ASN A 1 337 ? 25.291 -3.588 -2.682 1.00 98.00 337 ASN A CA 1
ATOM 2681 C C . ASN A 1 337 ? 26.294 -2.515 -2.253 1.00 98.00 337 ASN A C 1
ATOM 2683 O O . ASN A 1 337 ? 26.821 -2.584 -1.149 1.00 98.00 337 ASN A O 1
ATOM 2687 N N . THR A 1 338 ? 26.518 -1.505 -3.095 1.00 97.94 338 THR A N 1
ATOM 2688 C CA . THR A 1 338 ? 27.441 -0.402 -2.808 1.00 97.94 338 THR A CA 1
ATOM 2689 C C . THR A 1 338 ? 26.974 0.389 -1.592 1.00 97.94 338 THR A C 1
ATOM 2691 O O . THR A 1 338 ? 27.730 0.542 -0.634 1.00 97.94 338 THR A O 1
ATOM 2694 N N . VAL A 1 339 ? 25.716 0.841 -1.580 1.00 98.00 339 VAL A N 1
ATOM 2695 C CA . VAL A 1 339 ? 25.178 1.615 -0.453 1.00 98.00 339 VAL A CA 1
ATOM 2696 C C . VAL A 1 339 ? 25.204 0.788 0.830 1.00 98.00 339 VAL A C 1
ATOM 2698 O O . VAL A 1 339 ? 25.690 1.280 1.838 1.00 98.00 339 VAL A O 1
ATOM 2701 N N . ASN A 1 340 ? 24.747 -0.468 0.810 1.00 96.88 340 ASN A N 1
ATOM 2702 C CA . ASN A 1 340 ? 24.706 -1.302 2.014 1.00 96.88 340 ASN A CA 1
ATOM 2703 C C . ASN A 1 340 ? 26.084 -1.775 2.489 1.00 96.88 340 ASN A C 1
ATOM 2705 O O . ASN A 1 340 ? 26.230 -2.081 3.669 1.00 96.88 340 ASN A O 1
ATOM 2709 N N . HIS A 1 341 ? 27.090 -1.826 1.616 1.00 96.69 341 HIS A N 1
ATOM 2710 C CA . HIS A 1 341 ? 28.459 -2.121 2.031 1.00 96.69 341 HIS A CA 1
ATOM 2711 C C . HIS A 1 341 ? 29.024 -1.005 2.919 1.00 96.69 341 HIS A C 1
ATOM 2713 O O . HIS A 1 341 ? 29.614 -1.286 3.959 1.00 96.69 341 HIS A O 1
ATOM 2719 N N . PHE A 1 342 ? 28.819 0.259 2.534 1.00 95.81 342 PHE A N 1
ATOM 2720 C CA . PHE A 1 342 ? 29.344 1.413 3.274 1.00 95.81 342 PHE A CA 1
ATOM 2721 C C . PHE A 1 342 ? 28.375 1.959 4.332 1.00 95.81 342 PHE A C 1
ATOM 2723 O O . PHE A 1 342 ? 28.808 2.529 5.328 1.00 95.81 342 PHE A O 1
ATOM 2730 N N . ASN A 1 343 ? 27.072 1.753 4.143 1.00 92.12 343 ASN A N 1
ATOM 2731 C CA . ASN A 1 343 ? 25.995 2.187 5.027 1.00 92.12 343 ASN A CA 1
ATOM 2732 C C . ASN A 1 343 ? 24.964 1.048 5.194 1.00 92.12 343 ASN A C 1
ATOM 2734 O O . ASN A 1 343 ? 23.918 1.051 4.534 1.00 92.12 343 ASN A O 1
ATOM 2738 N N . PRO A 1 344 ? 25.238 0.044 6.047 1.00 92.69 344 PRO A N 1
ATOM 2739 C CA . PRO A 1 344 ? 24.395 -1.144 6.175 1.00 92.69 344 PRO A CA 1
ATOM 2740 C C . PRO A 1 344 ? 22.916 -0.840 6.452 1.00 92.69 344 PRO A C 1
ATOM 2742 O O . PRO A 1 344 ? 22.573 -0.093 7.368 1.00 92.69 344 PRO A O 1
ATOM 2745 N N . GLY A 1 345 ? 22.024 -1.443 5.659 1.00 90.19 345 GLY A N 1
ATOM 2746 C CA . GLY A 1 345 ? 20.573 -1.276 5.789 1.00 90.19 345 GLY A CA 1
ATOM 2747 C C . GLY A 1 345 ? 20.045 0.082 5.309 1.00 90.19 345 GLY A C 1
ATOM 2748 O O . GLY A 1 345 ? 18.925 0.472 5.668 1.00 90.19 345 GLY A O 1
ATOM 2749 N N . ASN A 1 346 ? 20.833 0.837 4.535 1.00 93.31 346 ASN A N 1
ATOM 2750 C CA . ASN A 1 346 ? 20.380 2.088 3.932 1.00 93.31 346 ASN A CA 1
ATOM 2751 C C . ASN A 1 346 ? 19.749 1.915 2.554 1.00 93.31 346 ASN A C 1
ATOM 2753 O O . ASN A 1 346 ? 19.008 2.813 2.174 1.00 93.31 346 ASN A O 1
ATOM 2757 N N . ALA A 1 347 ? 19.969 0.808 1.843 1.00 97.75 347 ALA A N 1
ATOM 2758 C CA . ALA A 1 347 ? 19.409 0.591 0.513 1.00 97.75 347 ALA A CA 1
ATOM 2759 C C . ALA A 1 347 ? 18.549 -0.669 0.392 1.00 97.75 347 ALA A C 1
ATOM 2761 O O . ALA A 1 347 ? 18.878 -1.724 0.935 1.00 97.75 347 ALA A O 1
ATOM 2762 N N . THR A 1 348 ? 17.483 -0.570 -0.399 1.00 96.88 348 THR A N 1
ATOM 2763 C CA . THR A 1 348 ? 16.613 -1.694 -0.772 1.00 96.88 348 THR A CA 1
ATOM 2764 C C . THR A 1 348 ? 16.340 -1.688 -2.272 1.00 96.88 348 THR A C 1
ATOM 2766 O O . THR A 1 348 ? 16.126 -0.620 -2.845 1.00 96.88 348 THR A O 1
ATOM 2769 N N . LEU A 1 349 ? 16.310 -2.871 -2.895 1.00 98.12 349 LEU A N 1
ATOM 2770 C CA . LEU A 1 349 ? 15.879 -3.059 -4.283 1.00 98.12 349 LEU A CA 1
ATOM 2771 C C . LEU A 1 349 ? 14.410 -3.485 -4.305 1.00 98.12 349 LEU A C 1
ATOM 2773 O O . LEU A 1 349 ? 14.032 -4.421 -3.601 1.00 98.12 349 LEU A O 1
ATOM 2777 N N . LYS A 1 350 ? 13.606 -2.850 -5.155 1.00 97.25 350 LYS A N 1
ATOM 2778 C CA . LYS A 1 350 ? 12.252 -3.288 -5.490 1.00 97.25 350 LYS A CA 1
ATOM 2779 C C . LYS A 1 350 ? 12.131 -3.514 -6.993 1.00 97.25 350 LYS A C 1
ATOM 2781 O O . LYS A 1 350 ? 12.482 -2.638 -7.781 1.00 97.25 350 LYS A O 1
ATOM 2786 N N . THR A 1 351 ? 11.630 -4.683 -7.382 1.00 97.19 351 THR A N 1
ATOM 2787 C CA . THR A 1 351 ? 11.417 -5.037 -8.788 1.00 97.19 351 THR A CA 1
ATOM 2788 C C . THR A 1 351 ? 9.941 -5.032 -9.148 1.00 97.19 351 THR A C 1
ATOM 2790 O O . THR A 1 351 ? 9.087 -5.345 -8.316 1.00 97.19 351 THR A O 1
ATOM 2793 N N . TYR A 1 352 ? 9.651 -4.680 -10.396 1.00 96.56 352 TYR A N 1
ATOM 2794 C CA . TYR A 1 352 ? 8.302 -4.632 -10.943 1.00 96.56 352 TYR A CA 1
ATOM 2795 C C . TYR A 1 352 ? 8.222 -5.535 -12.169 1.00 96.56 352 TYR A C 1
ATOM 2797 O O . TYR A 1 352 ? 8.734 -5.168 -13.233 1.00 96.56 352 TYR A O 1
ATOM 2805 N N . PRO A 1 353 ? 7.575 -6.704 -12.037 1.00 95.06 353 PRO A N 1
ATOM 2806 C CA . PRO A 1 353 ? 7.317 -7.567 -13.172 1.00 95.06 353 PRO A CA 1
ATOM 2807 C C . PRO A 1 353 ? 6.576 -6.817 -14.272 1.00 95.06 353 PRO A C 1
ATOM 2809 O O . PRO A 1 353 ? 5.719 -5.967 -14.003 1.00 95.06 353 PRO A O 1
ATOM 2812 N N . LEU A 1 354 ? 6.913 -7.152 -15.512 1.00 97.12 354 LEU A N 1
ATOM 2813 C CA . LEU A 1 354 ? 6.264 -6.652 -16.722 1.00 97.12 354 LEU A CA 1
ATOM 2814 C C . LEU A 1 354 ? 6.325 -5.132 -16.927 1.00 97.12 354 LEU A C 1
ATOM 2816 O O . LEU A 1 354 ? 5.602 -4.612 -17.773 1.00 97.12 354 LEU A O 1
ATOM 2820 N N . THR A 1 355 ? 7.130 -4.414 -16.141 1.00 98.50 355 THR A N 1
ATOM 2821 C CA . THR A 1 355 ? 7.166 -2.947 -16.151 1.00 98.50 355 THR A CA 1
ATOM 2822 C C . THR A 1 355 ? 8.387 -2.444 -16.910 1.00 98.50 355 THR A C 1
ATOM 2824 O O . THR A 1 355 ? 9.473 -2.989 -16.728 1.00 98.50 355 THR A O 1
ATOM 2827 N N . ASP A 1 356 ? 8.221 -1.431 -17.755 1.00 98.25 356 ASP A N 1
ATOM 2828 C CA . ASP A 1 356 ? 9.274 -0.919 -18.637 1.00 98.25 356 ASP A CA 1
ATOM 2829 C C . ASP A 1 356 ? 9.869 0.434 -18.205 1.00 98.25 356 ASP A C 1
ATOM 2831 O O . ASP A 1 356 ? 9.569 0.957 -17.130 1.00 98.25 356 ASP A O 1
ATOM 2835 N N . HIS A 1 357 ? 10.717 1.018 -19.060 1.00 97.88 357 HIS A N 1
ATOM 2836 C CA . HIS A 1 357 ? 11.384 2.298 -18.805 1.00 97.88 357 HIS A CA 1
ATOM 2837 C C . HIS A 1 357 ? 10.421 3.481 -18.632 1.00 97.88 357 HIS A C 1
ATOM 2839 O O . HIS A 1 357 ? 10.750 4.464 -17.981 1.00 97.88 357 HIS A O 1
ATOM 2845 N N . PHE A 1 358 ? 9.220 3.404 -19.204 1.00 96.94 358 PHE A N 1
ATOM 2846 C CA . PHE A 1 358 ? 8.202 4.454 -19.138 1.00 96.94 358 PHE A CA 1
ATOM 2847 C C . PHE A 1 358 ? 7.210 4.221 -18.001 1.00 96.94 358 PHE A C 1
ATOM 2849 O O . PHE A 1 358 ? 6.159 4.863 -17.960 1.00 96.94 358 PHE A O 1
ATOM 2856 N N . PHE A 1 359 ? 7.565 3.343 -17.056 1.00 98.06 359 PHE A N 1
ATOM 2857 C CA . PHE A 1 359 ? 6.724 2.903 -15.949 1.00 98.06 359 PHE A CA 1
ATOM 2858 C C . PHE A 1 359 ? 5.493 2.108 -16.401 1.00 98.06 359 PHE A C 1
ATOM 2860 O O . PHE A 1 359 ? 4.592 1.908 -15.593 1.00 98.06 359 PHE A O 1
ATOM 2867 N N . ALA A 1 360 ? 5.418 1.652 -17.653 1.00 97.75 360 ALA A N 1
ATOM 2868 C CA . ALA A 1 360 ? 4.245 0.982 -18.209 1.00 97.75 360 ALA A CA 1
ATOM 2869 C C . ALA A 1 360 ? 4.295 -0.529 -17.969 1.00 97.75 360 ALA A C 1
ATOM 2871 O O . ALA A 1 360 ? 5.367 -1.126 -18.058 1.00 97.75 360 ALA A O 1
ATOM 2872 N N . LYS A 1 361 ? 3.150 -1.179 -17.713 1.00 96.31 361 LYS A N 1
ATOM 2873 C CA . LYS A 1 361 ? 3.015 -2.648 -17.652 1.00 96.31 361 LYS A CA 1
ATOM 2874 C C . LYS A 1 361 ? 3.022 -3.261 -19.056 1.00 96.31 361 LYS A C 1
ATOM 2876 O O . LYS A 1 361 ? 2.058 -3.895 -19.479 1.00 96.31 361 LYS A O 1
ATOM 2881 N N . SER A 1 362 ? 4.125 -3.080 -19.770 1.00 94.56 362 SER A N 1
ATOM 2882 C CA . SER A 1 362 ? 4.243 -3.398 -21.190 1.00 94.56 362 SER A CA 1
ATOM 2883 C C . SER A 1 362 ? 4.247 -4.885 -21.541 1.00 94.56 362 SER A C 1
ATOM 2885 O O . SER A 1 362 ? 4.160 -5.194 -22.727 1.00 94.56 362 SER A O 1
ATOM 2887 N N . GLY A 1 363 ? 4.315 -5.785 -20.555 1.00 95.88 363 GLY A N 1
ATOM 2888 C CA . GLY A 1 363 ? 4.436 -7.223 -20.788 1.00 95.88 363 GLY A CA 1
ATOM 2889 C C . GLY A 1 363 ? 5.905 -7.614 -20.811 1.00 95.88 363 GLY A C 1
ATOM 2890 O O . GLY A 1 363 ? 6.580 -7.506 -19.797 1.00 95.88 363 GLY A O 1
ATOM 2891 N N . THR A 1 364 ? 6.426 -8.052 -21.943 1.00 97.62 364 THR A N 1
ATOM 2892 C CA . THR A 1 364 ? 7.837 -8.402 -22.145 1.00 97.62 364 THR A CA 1
ATOM 2893 C C . THR A 1 364 ? 8.684 -7.195 -22.560 1.00 97.62 364 THR A C 1
ATOM 2895 O O . THR A 1 364 ? 8.174 -6.181 -23.036 1.00 97.62 364 THR A O 1
ATOM 2898 N N . MET A 1 365 ? 10.010 -7.320 -22.445 1.00 97.56 365 MET A N 1
ATOM 2899 C CA . MET A 1 365 ? 10.955 -6.315 -22.952 1.00 97.56 365 MET A CA 1
ATOM 2900 C C . MET A 1 365 ? 10.801 -6.079 -24.469 1.00 97.56 365 MET A C 1
ATOM 2902 O O . MET A 1 365 ? 10.926 -4.949 -24.935 1.00 97.56 365 MET A O 1
ATOM 2906 N N . GLN A 1 366 ? 10.462 -7.126 -25.235 1.00 98.19 366 GLN A N 1
ATOM 2907 C CA . GLN A 1 366 ? 10.181 -7.023 -26.671 1.00 98.19 366 GLN A CA 1
ATOM 2908 C C . GLN A 1 366 ? 8.920 -6.203 -26.955 1.00 98.19 366 GLN A C 1
ATOM 2910 O O . GLN A 1 366 ? 8.926 -5.352 -27.839 1.00 98.19 366 GLN A O 1
ATOM 2915 N N . GLU A 1 367 ? 7.840 -6.425 -26.205 1.00 97.88 367 GLU A N 1
ATOM 2916 C CA . GLU A 1 367 ? 6.600 -5.658 -26.364 1.00 97.88 367 GLU A CA 1
ATOM 2917 C C . GLU A 1 367 ? 6.796 -4.183 -25.996 1.00 97.88 367 GLU A C 1
ATOM 2919 O O . GLU A 1 367 ? 6.297 -3.307 -26.706 1.00 97.88 367 GLU A O 1
ATOM 2924 N N . ALA A 1 368 ? 7.573 -3.903 -24.945 1.00 97.62 368 ALA A N 1
ATOM 2925 C CA . ALA A 1 368 ? 7.966 -2.544 -24.580 1.00 97.62 368 ALA A CA 1
ATOM 2926 C C . ALA A 1 368 ? 8.763 -1.860 -25.707 1.00 97.62 368 ALA A C 1
ATOM 2928 O O . ALA A 1 368 ? 8.437 -0.740 -26.111 1.00 97.62 368 ALA A O 1
ATOM 2929 N N . TYR A 1 369 ? 9.763 -2.551 -26.268 1.00 97.88 369 TYR A N 1
ATOM 2930 C CA . TYR A 1 369 ? 10.560 -2.041 -27.387 1.00 97.88 369 TYR A CA 1
ATOM 2931 C C . TYR A 1 369 ? 9.714 -1.789 -28.645 1.00 97.88 369 TYR A C 1
ATOM 2933 O O . TYR A 1 369 ? 9.865 -0.755 -29.296 1.00 97.88 369 TYR A O 1
ATOM 2941 N N . ASN A 1 370 ? 8.786 -2.691 -28.979 1.00 97.75 370 ASN A N 1
ATOM 2942 C CA . ASN A 1 370 ? 7.899 -2.529 -30.135 1.00 97.75 370 ASN A CA 1
ATOM 2943 C C . ASN A 1 370 ? 7.014 -1.284 -29.983 1.00 97.75 370 ASN A C 1
ATOM 2945 O O . ASN A 1 370 ? 6.943 -0.462 -30.892 1.00 97.75 370 ASN A O 1
ATOM 2949 N N . LYS A 1 371 ? 6.396 -1.082 -28.810 1.00 97.38 371 LYS A N 1
ATOM 2950 C CA . LYS A 1 371 ? 5.593 0.124 -28.536 1.00 97.38 371 LYS A CA 1
ATOM 2951 C C . LYS A 1 371 ? 6.427 1.398 -28.671 1.00 97.38 371 LYS A C 1
ATOM 2953 O O . LYS A 1 371 ? 5.965 2.366 -29.272 1.00 97.38 371 LYS A O 1
ATOM 2958 N N . PHE A 1 372 ? 7.653 1.389 -28.150 1.00 95.94 372 PHE A N 1
ATOM 2959 C CA . PHE A 1 372 ? 8.569 2.521 -28.257 1.00 95.94 372 PHE A CA 1
ATOM 2960 C C . PHE A 1 372 ? 8.970 2.821 -29.709 1.00 95.94 372 PHE A C 1
ATOM 2962 O O . PHE A 1 372 ? 8.813 3.951 -30.164 1.00 95.94 372 PHE A O 1
ATOM 2969 N N . SER A 1 373 ? 9.458 1.818 -30.441 1.00 95.81 373 SER A N 1
ATOM 2970 C CA . SER A 1 373 ? 9.946 1.973 -31.820 1.00 95.81 373 SER A CA 1
ATOM 2971 C C . SER A 1 373 ? 8.838 2.341 -32.811 1.00 95.81 373 SER A C 1
ATOM 2973 O O . SER A 1 373 ? 9.088 3.057 -33.778 1.00 95.81 373 SER A O 1
ATOM 2975 N N . GLU A 1 374 ? 7.597 1.932 -32.541 1.00 95.88 374 GLU A N 1
ATOM 2976 C CA . GLU A 1 374 ? 6.410 2.317 -33.311 1.00 95.88 374 GLU A CA 1
ATOM 2977 C C . GLU A 1 374 ? 5.832 3.688 -32.900 1.00 95.88 374 GLU A C 1
ATOM 2979 O O . GLU A 1 374 ? 4.823 4.123 -33.457 1.00 95.88 374 GLU A O 1
ATOM 2984 N N . GLY A 1 375 ? 6.441 4.380 -31.928 1.00 93.62 375 GLY A N 1
ATOM 2985 C CA . GLY A 1 375 ? 6.006 5.701 -31.462 1.00 93.62 375 GLY A CA 1
ATOM 2986 C C . GLY A 1 375 ? 4.696 5.695 -30.663 1.00 93.62 375 GLY A C 1
ATOM 2987 O O . GLY A 1 375 ? 4.029 6.726 -30.566 1.00 93.62 375 GLY A O 1
ATOM 2988 N N . LYS A 1 376 ? 4.307 4.555 -30.076 1.00 94.88 376 LYS A N 1
ATOM 2989 C CA . LYS A 1 376 ? 3.061 4.368 -29.307 1.00 94.88 376 LYS A CA 1
ATOM 2990 C C . LYS A 1 376 ? 3.183 4.873 -27.862 1.00 94.88 376 LYS A C 1
ATOM 2992 O O . LYS A 1 376 ? 2.835 4.175 -26.912 1.00 94.88 376 LYS A O 1
ATOM 2997 N N . TYR A 1 377 ? 3.676 6.099 -27.686 1.00 90.75 377 TYR A N 1
ATOM 2998 C CA . TYR A 1 377 ? 3.908 6.689 -26.361 1.00 90.75 377 TYR A CA 1
ATOM 2999 C C . TYR A 1 377 ? 2.622 6.880 -25.549 1.00 90.75 377 TYR A C 1
ATOM 3001 O O . TYR A 1 377 ? 2.632 6.622 -24.352 1.00 90.75 377 TYR A O 1
ATOM 3009 N N . GLU A 1 378 ? 1.508 7.250 -26.190 1.00 91.50 378 GLU A N 1
ATOM 3010 C CA . GLU A 1 378 ? 0.202 7.353 -25.513 1.00 91.50 378 GLU A CA 1
ATOM 3011 C C . GLU A 1 378 ? -0.218 6.006 -24.906 1.00 91.50 378 GLU A C 1
ATOM 3013 O O . GLU A 1 378 ? -0.633 5.949 -23.755 1.00 91.50 378 GLU A O 1
ATOM 3018 N N . GLN A 1 379 ? -0.006 4.900 -25.628 1.00 93.62 379 GLN A N 1
ATOM 3019 C CA . GLN A 1 379 ? -0.293 3.562 -25.107 1.00 93.62 379 GLN A CA 1
ATOM 3020 C C . GLN A 1 379 ? 0.595 3.216 -23.901 1.00 93.62 379 GLN A C 1
ATOM 3022 O O . GLN A 1 379 ? 0.106 2.662 -22.919 1.00 93.62 379 GLN A O 1
ATOM 3027 N N . LEU A 1 380 ? 1.889 3.553 -23.952 1.00 93.50 380 LEU A N 1
ATOM 3028 C CA . LEU A 1 380 ? 2.795 3.371 -22.812 1.00 93.50 380 LEU A CA 1
ATOM 3029 C C . LEU A 1 380 ? 2.320 4.177 -21.594 1.00 93.50 380 LEU A C 1
ATOM 3031 O O . LEU A 1 380 ? 2.354 3.690 -20.467 1.00 93.50 380 LEU A O 1
ATOM 3035 N N . PHE A 1 381 ? 1.834 5.397 -21.811 1.00 94.06 381 PHE A N 1
ATOM 3036 C CA . PHE A 1 381 ? 1.313 6.232 -20.735 1.00 94.06 381 PHE A CA 1
ATOM 3037 C C . PHE A 1 381 ? 0.007 5.669 -20.169 1.00 94.06 381 PHE A C 1
ATOM 3039 O O . PHE A 1 381 ? -0.145 5.602 -18.950 1.00 94.06 381 PHE A O 1
ATOM 3046 N N . ASP A 1 382 ? -0.909 5.182 -21.002 1.00 91.88 382 ASP A N 1
ATOM 3047 C CA . ASP A 1 382 ? -2.158 4.556 -20.551 1.00 91.88 382 ASP A CA 1
ATOM 3048 C C . ASP A 1 382 ? -1.921 3.280 -19.731 1.00 91.88 382 ASP A C 1
ATOM 3050 O O . ASP A 1 382 ? -2.623 3.028 -18.750 1.00 91.88 382 ASP A O 1
ATOM 3054 N N . GLU A 1 383 ? -0.890 2.508 -20.072 1.00 95.69 383 GLU A N 1
ATOM 3055 C CA . GLU A 1 383 ? -0.520 1.262 -19.392 1.00 95.69 383 GLU A CA 1
ATOM 3056 C C . GLU A 1 383 ? 0.360 1.464 -18.142 1.00 95.69 383 GLU A C 1
ATOM 3058 O O . GLU A 1 383 ? 0.918 0.500 -17.611 1.00 95.69 383 GLU A O 1
ATOM 3063 N N . TYR A 1 384 ? 0.494 2.695 -17.642 1.00 96.12 384 TYR A N 1
ATOM 3064 C CA . TYR A 1 384 ? 1.270 3.021 -16.441 1.00 96.12 384 TYR A CA 1
ATOM 3065 C C . TYR A 1 384 ? 1.002 2.078 -15.260 1.00 96.12 384 TYR A C 1
ATOM 3067 O O . TYR A 1 384 ? -0.137 1.773 -14.901 1.00 96.12 384 TYR A O 1
ATOM 3075 N N . ASN A 1 385 ? 2.076 1.679 -14.590 1.00 95.38 385 ASN A N 1
ATOM 3076 C CA . ASN A 1 385 ? 2.057 0.886 -13.379 1.00 95.38 385 ASN A CA 1
ATOM 3077 C C . ASN A 1 385 ? 1.991 1.798 -12.137 1.00 95.38 385 ASN A C 1
ATOM 3079 O O . ASN A 1 385 ? 3.024 2.330 -11.714 1.00 95.38 385 ASN A O 1
ATOM 3083 N N . PRO A 1 386 ? 0.821 1.940 -11.483 1.00 80.75 386 PRO A N 1
ATOM 3084 C CA . PRO A 1 386 ? 0.685 2.810 -10.315 1.00 80.75 386 PRO A CA 1
ATOM 3085 C C . PRO A 1 386 ? 1.556 2.384 -9.128 1.00 80.75 386 PRO A C 1
ATOM 3087 O O . PRO A 1 386 ? 1.943 3.230 -8.323 1.00 80.75 386 PRO A O 1
ATOM 3090 N N . GLU A 1 387 ? 1.936 1.106 -9.042 1.00 86.19 387 GLU A N 1
ATOM 3091 C CA . GLU A 1 387 ? 2.755 0.576 -7.946 1.00 86.19 387 GLU A CA 1
ATOM 3092 C C . GLU A 1 387 ? 4.128 1.247 -7.834 1.00 86.19 387 GLU A C 1
ATOM 3094 O O . GLU A 1 387 ? 4.683 1.323 -6.731 1.00 86.19 387 GLU A O 1
ATOM 3099 N N . VAL A 1 388 ? 4.686 1.751 -8.943 1.00 91.00 388 VAL A N 1
ATOM 3100 C CA . VAL A 1 388 ? 6.005 2.394 -8.919 1.00 91.00 388 VAL A CA 1
ATOM 3101 C C . VAL A 1 388 ? 5.963 3.676 -8.088 1.00 91.00 388 VAL A C 1
ATOM 3103 O O . VAL A 1 388 ? 6.739 3.818 -7.138 1.00 91.00 388 VAL A O 1
ATOM 3106 N N . GLY A 1 389 ? 5.012 4.565 -8.392 1.00 86.31 389 GLY A N 1
ATOM 3107 C CA . GLY A 1 389 ? 4.795 5.805 -7.646 1.00 86.31 389 GLY A CA 1
ATOM 3108 C C . GLY A 1 389 ? 4.273 5.553 -6.229 1.00 86.31 389 GLY A C 1
ATOM 3109 O O . GLY A 1 389 ? 4.835 6.077 -5.268 1.00 86.31 389 GLY A O 1
ATOM 3110 N N . LEU A 1 390 ? 3.259 4.690 -6.075 1.00 77.44 390 LEU A N 1
ATOM 3111 C CA . LEU A 1 390 ? 2.642 4.409 -4.771 1.00 77.44 390 LEU A CA 1
ATOM 3112 C C . LEU A 1 390 ? 3.645 3.859 -3.758 1.00 77.44 390 LEU A C 1
ATOM 3114 O O . LEU A 1 390 ? 3.646 4.261 -2.595 1.00 77.44 390 LEU A O 1
ATOM 3118 N N . SER A 1 391 ? 4.539 2.971 -4.186 1.00 82.81 391 SER A N 1
ATOM 3119 C CA . SER A 1 391 ? 5.518 2.413 -3.259 1.00 82.81 391 SER A CA 1
ATOM 3120 C C . SER A 1 391 ? 6.772 3.261 -3.072 1.00 82.81 391 SER A C 1
ATOM 3122 O O . SER A 1 391 ? 7.408 3.144 -2.026 1.00 82.81 391 SER A O 1
ATOM 3124 N N . ALA A 1 392 ? 7.097 4.160 -4.009 1.00 92.94 392 ALA A N 1
ATOM 3125 C CA . ALA A 1 392 ? 8.066 5.227 -3.758 1.00 92.94 392 ALA A CA 1
ATOM 3126 C C . ALA A 1 392 ? 7.575 6.149 -2.630 1.00 92.94 392 ALA A C 1
ATOM 3128 O O . ALA A 1 392 ? 8.329 6.445 -1.700 1.00 92.94 392 ALA A O 1
ATOM 3129 N N . VAL A 1 393 ? 6.293 6.529 -2.661 1.00 84.75 393 VAL A N 1
ATOM 3130 C CA . VAL A 1 393 ? 5.626 7.311 -1.608 1.00 84.75 393 VAL A CA 1
ATOM 3131 C C . VAL A 1 393 ? 5.574 6.545 -0.290 1.00 84.75 393 VAL A C 1
ATOM 3133 O O . VAL A 1 393 ? 5.958 7.090 0.742 1.00 84.75 393 VAL A O 1
ATOM 3136 N N . GLN A 1 394 ? 5.154 5.276 -0.312 1.00 82.19 394 GLN A N 1
ATOM 3137 C CA . GLN A 1 394 ? 5.119 4.437 0.888 1.00 82.19 394 GLN A CA 1
ATOM 3138 C C . GLN A 1 394 ? 6.498 4.368 1.550 1.00 82.19 394 GLN A C 1
ATOM 3140 O O . GLN A 1 394 ? 6.644 4.726 2.715 1.00 82.19 394 GLN A O 1
ATOM 3145 N N . TRP A 1 395 ? 7.526 3.999 0.786 1.00 93.06 395 TRP A N 1
ATOM 3146 C CA . TRP A 1 395 ? 8.893 3.931 1.291 1.00 93.06 395 TRP A CA 1
ATOM 3147 C C . TRP A 1 395 ? 9.391 5.292 1.793 1.00 93.06 395 TRP A C 1
ATOM 3149 O O . TRP A 1 395 ? 10.078 5.371 2.808 1.00 93.06 395 TRP A O 1
ATOM 3159 N N . SER A 1 396 ? 9.018 6.380 1.116 1.00 92.88 396 SER A N 1
ATOM 3160 C CA . SER A 1 396 ? 9.367 7.736 1.543 1.00 92.88 396 SER A CA 1
ATOM 3161 C C . SER A 1 396 ? 8.756 8.065 2.903 1.00 92.88 396 SER A C 1
ATOM 3163 O O . SER A 1 396 ? 9.467 8.539 3.786 1.00 92.88 396 SER A O 1
ATOM 3165 N N . ASN A 1 397 ? 7.476 7.755 3.115 1.00 85.06 397 ASN A N 1
ATOM 3166 C CA . ASN A 1 397 ? 6.816 7.912 4.411 1.00 85.06 397 ASN A CA 1
ATOM 3167 C C . ASN A 1 397 ? 7.495 7.056 5.494 1.00 85.06 397 ASN A C 1
ATOM 3169 O O . ASN A 1 397 ? 7.706 7.524 6.615 1.00 85.06 397 ASN A O 1
ATOM 3173 N N . ASP A 1 398 ? 7.919 5.838 5.152 1.00 82.25 398 ASP A N 1
ATOM 3174 C CA . ASP A 1 398 ? 8.641 4.942 6.063 1.00 82.25 398 ASP A CA 1
ATOM 3175 C C . ASP A 1 398 ? 10.035 5.476 6.432 1.00 82.25 398 ASP A C 1
ATOM 3177 O O . ASP A 1 398 ? 10.544 5.210 7.519 1.00 82.25 398 ASP A O 1
ATOM 3181 N N . VAL A 1 399 ? 10.690 6.222 5.540 1.00 86.81 399 VAL A N 1
ATOM 3182 C CA . VAL A 1 399 ? 11.970 6.890 5.823 1.00 86.81 399 VAL A CA 1
ATOM 3183 C C . VAL A 1 399 ? 11.767 8.108 6.719 1.00 86.81 399 VAL A C 1
ATOM 3185 O O . VAL A 1 399 ? 12.540 8.316 7.653 1.00 86.81 399 VAL A O 1
ATOM 3188 N N . LEU A 1 400 ? 10.732 8.905 6.456 1.00 84.94 400 LEU A N 1
ATOM 3189 C CA . LEU A 1 400 ? 10.472 10.147 7.184 1.00 84.94 400 LEU A CA 1
ATOM 3190 C C . LEU A 1 400 ? 9.892 9.928 8.583 1.00 84.94 400 LEU A C 1
ATOM 3192 O O . LEU A 1 400 ? 10.218 10.670 9.507 1.00 84.94 400 LEU A O 1
ATOM 3196 N N . SER A 1 401 ? 9.104 8.870 8.764 1.00 67.69 401 SER A N 1
ATOM 3197 C CA . SER A 1 401 ? 8.560 8.472 10.068 1.00 67.69 401 SER A CA 1
ATOM 3198 C C . SER A 1 401 ? 9.627 7.996 11.066 1.00 67.69 401 SER A C 1
ATOM 3200 O O . SER A 1 401 ? 9.347 7.908 12.257 1.00 67.69 401 SER A O 1
ATOM 3202 N N . LYS A 1 402 ? 10.870 7.745 10.623 1.00 50.06 402 LYS A N 1
ATOM 3203 C CA . LYS A 1 402 ? 11.978 7.216 11.445 1.00 50.06 402 LYS A CA 1
ATOM 3204 C C . LYS A 1 402 ? 12.819 8.266 12.185 1.00 50.06 402 LYS A C 1
ATOM 3206 O O . LYS A 1 402 ? 13.906 7.931 12.654 1.00 50.06 402 LYS A O 1
ATOM 3211 N N . LYS A 1 403 ? 12.381 9.529 12.278 1.00 43.81 403 LYS A N 1
ATOM 3212 C CA . LYS A 1 403 ? 13.131 10.575 13.009 1.00 43.81 403 LYS A CA 1
ATOM 3213 C C . LYS A 1 403 ? 12.750 10.758 14.479 1.00 43.81 403 LYS A C 1
ATOM 3215 O O . LYS A 1 403 ? 13.445 11.493 15.173 1.00 43.81 403 LYS A O 1
ATOM 3220 N N . ASP A 1 404 ? 11.758 10.018 14.951 1.00 30.02 404 ASP A N 1
ATOM 3221 C CA . ASP A 1 404 ? 11.635 9.678 16.361 1.00 30.02 404 ASP A CA 1
ATOM 3222 C C . ASP A 1 404 ? 12.120 8.236 16.508 1.00 30.02 404 ASP A C 1
ATOM 3224 O O . ASP A 1 404 ? 11.667 7.353 15.778 1.00 30.02 404 ASP A O 1
ATOM 3228 N N . GLU A 1 405 ? 13.050 7.964 17.423 1.00 35.81 405 GLU A N 1
ATOM 3229 C CA . GLU A 1 405 ? 13.265 6.593 17.883 1.00 35.81 405 GLU A CA 1
ATOM 3230 C C . GLU A 1 405 ? 11.994 6.110 18.590 1.00 35.81 405 GLU A C 1
ATOM 3232 O O . GLU A 1 405 ? 11.868 6.124 19.811 1.00 35.81 405 GLU A O 1
ATOM 3237 N N . VAL A 1 406 ? 11.046 5.634 17.795 1.00 31.14 406 VAL A N 1
ATOM 3238 C CA . VAL A 1 406 ? 10.149 4.552 18.153 1.00 31.14 406 VAL A CA 1
ATOM 3239 C C . VAL A 1 406 ? 10.141 3.627 16.946 1.00 31.14 406 VAL A C 1
ATOM 3241 O O . VAL A 1 406 ? 9.777 4.030 15.848 1.00 31.14 406 VAL A O 1
ATOM 3244 N N . LYS A 1 407 ? 10.624 2.400 17.164 1.00 27.92 407 LYS A N 1
ATOM 3245 C CA . LYS A 1 407 ? 10.487 1.215 16.305 1.00 27.92 407 LYS A CA 1
ATOM 3246 C C . LYS A 1 407 ? 9.533 1.400 15.114 1.00 27.92 407 LYS A C 1
ATOM 3248 O O . LYS A 1 407 ? 8.340 1.599 15.320 1.00 27.92 407 LYS A O 1
ATOM 3253 N N . LEU A 1 408 ? 10.078 1.218 13.907 1.00 28.97 408 LEU A N 1
ATOM 3254 C CA . LEU A 1 408 ? 9.386 0.730 12.707 1.00 28.97 408 LEU A CA 1
ATOM 3255 C C . LEU A 1 408 ? 8.029 0.087 13.038 1.00 28.97 408 LEU A C 1
ATOM 3257 O O . LEU A 1 408 ? 7.993 -1.008 13.600 1.00 28.97 408 LEU A O 1
ATOM 3261 N N . LEU A 1 409 ? 6.929 0.743 12.676 1.00 32.16 409 LEU A N 1
ATOM 3262 C CA . LEU A 1 409 ? 5.688 0.030 12.428 1.00 32.16 409 LEU A CA 1
ATOM 3263 C C . LEU A 1 409 ? 5.655 -0.190 10.918 1.00 32.16 409 LEU A C 1
ATOM 3265 O O . LEU A 1 409 ? 5.468 0.743 10.143 1.00 32.16 409 LEU A O 1
ATOM 3269 N N . GLU A 1 410 ? 5.833 -1.446 10.517 1.00 38.81 410 GLU A N 1
ATOM 3270 C CA . GLU A 1 410 ? 5.193 -1.989 9.318 1.00 38.81 410 GLU A CA 1
ATOM 3271 C C . GLU A 1 410 ? 3.670 -1.693 9.394 1.00 38.81 410 GLU A C 1
ATOM 3273 O O . GLU A 1 410 ? 3.201 -0.991 10.295 1.00 38.81 410 GLU A O 1
ATOM 3278 N N . LYS A 1 411 ? 2.821 -2.249 8.525 1.00 54.03 411 LYS A N 1
ATOM 3279 C CA . LYS A 1 411 ? 1.411 -2.427 8.929 1.00 54.03 411 LYS A CA 1
ATOM 3280 C C . LYS A 1 411 ? 1.385 -3.385 10.119 1.00 54.03 411 LYS A C 1
ATOM 3282 O O . LYS A 1 411 ? 1.238 -4.591 9.975 1.00 54.03 411 LYS A O 1
ATOM 3287 N N . ALA A 1 412 ? 1.644 -2.826 11.286 1.00 68.69 412 ALA A N 1
ATOM 3288 C CA . ALA A 1 412 ? 1.986 -3.505 12.503 1.00 68.69 412 ALA A CA 1
ATOM 3289 C C . ALA A 1 412 ? 1.021 -3.029 13.571 1.00 68.69 412 ALA A C 1
ATOM 3291 O O . ALA A 1 412 ? 0.552 -1.889 13.605 1.00 68.69 412 ALA A O 1
ATOM 3292 N N . TRP A 1 413 ? 0.715 -3.964 14.445 1.00 88.75 413 TRP A N 1
ATOM 3293 C CA . TRP A 1 413 ? -0.206 -3.783 15.537 1.00 88.75 413 TRP A CA 1
ATOM 3294 C C . TRP A 1 413 ? 0.335 -2.726 16.506 1.00 88.75 413 TRP A C 1
ATOM 3296 O O . TRP A 1 413 ? 1.330 -2.932 17.201 1.00 88.75 413 TRP A O 1
ATOM 3306 N N . LYS A 1 414 ? -0.321 -1.564 16.553 1.00 91.50 414 LYS A N 1
ATOM 3307 C CA . LYS A 1 414 ? -0.000 -0.477 17.481 1.00 91.50 414 LYS A CA 1
ATOM 3308 C C . LYS A 1 414 ? -0.697 -0.730 18.810 1.00 91.50 414 LYS A C 1
ATOM 3310 O O . LYS A 1 414 ? -1.923 -0.703 18.869 1.00 91.50 414 LYS A O 1
ATOM 3315 N N . LYS A 1 415 ? 0.067 -0.907 19.887 1.00 91.94 415 LYS A N 1
ATOM 3316 C CA . LYS A 1 415 ? -0.489 -0.986 21.244 1.00 91.94 415 LYS A CA 1
ATOM 3317 C C . LYS A 1 415 ? -1.258 0.298 21.591 1.00 91.94 415 LYS A C 1
ATOM 3319 O O . LYS A 1 415 ? -0.756 1.405 21.398 1.00 91.94 415 LYS A O 1
ATOM 3324 N N . LEU A 1 416 ? -2.472 0.130 22.096 1.00 94.38 416 LEU A N 1
ATOM 3325 C CA . LEU A 1 416 ? -3.351 1.185 22.582 1.00 94.38 416 LEU A CA 1
ATOM 3326 C C . LEU A 1 416 ? -3.161 1.394 24.086 1.00 94.38 416 LEU A C 1
ATOM 3328 O O . LEU A 1 416 ? -2.671 0.517 24.801 1.00 94.38 416 LEU A O 1
ATOM 3332 N N . ASN A 1 417 ? -3.556 2.570 24.567 1.00 92.44 417 ASN A N 1
ATOM 3333 C CA . ASN A 1 417 ? -3.475 2.903 25.981 1.00 92.44 417 ASN A CA 1
ATOM 3334 C C . ASN A 1 417 ? -4.737 2.427 26.710 1.00 92.44 417 ASN A C 1
ATOM 3336 O O . ASN A 1 417 ? -5.756 3.111 26.685 1.00 92.44 417 ASN A O 1
ATOM 3340 N N . THR A 1 418 ? -4.675 1.256 27.339 1.00 92.94 418 THR A N 1
ATOM 3341 C CA . THR A 1 418 ? -5.773 0.689 28.139 1.00 92.94 418 THR A CA 1
ATOM 3342 C C . THR A 1 418 ? -5.379 0.544 29.601 1.00 92.94 418 THR A C 1
ATOM 3344 O O . THR A 1 418 ? -4.192 0.453 29.923 1.00 92.94 418 THR A O 1
ATOM 3347 N N . ASP A 1 419 ? -6.374 0.455 30.484 1.00 87.50 419 ASP A N 1
ATOM 3348 C CA . ASP A 1 419 ? -6.142 0.184 31.904 1.00 87.50 419 ASP A CA 1
ATOM 3349 C C . ASP A 1 419 ? -5.312 -1.091 32.098 1.00 87.50 419 ASP A C 1
ATOM 3351 O O . ASP A 1 419 ? -5.521 -2.109 31.432 1.00 87.50 419 ASP A O 1
ATOM 3355 N N . ARG A 1 420 ? -4.375 -1.057 33.052 1.00 80.31 420 ARG A N 1
ATOM 3356 C CA . ARG A 1 420 ? -3.575 -2.235 33.393 1.00 80.31 420 ARG A CA 1
ATOM 3357 C C . ARG A 1 420 ? -4.479 -3.322 33.974 1.00 80.31 420 ARG A C 1
ATOM 3359 O O . ARG A 1 420 ? -5.042 -3.158 35.054 1.00 80.31 420 ARG A O 1
ATOM 3366 N N . TYR A 1 421 ? -4.506 -4.470 33.311 1.00 81.06 421 TYR A N 1
ATOM 3367 C CA . TYR A 1 421 ? -5.162 -5.682 33.780 1.00 81.06 421 TYR A CA 1
ATOM 3368 C C . TYR A 1 421 ? -4.113 -6.807 33.883 1.00 81.06 421 TYR A C 1
ATOM 3370 O O . TYR A 1 421 ? -3.384 -7.024 32.920 1.00 81.06 421 TYR A O 1
ATOM 3378 N N . PRO A 1 422 ? -3.954 -7.491 35.035 1.00 72.56 422 PRO A N 1
ATOM 3379 C CA . PRO A 1 422 ? -2.959 -8.562 35.183 1.00 72.56 422 PRO A CA 1
ATOM 3380 C C . PRO A 1 422 ? -3.225 -9.806 34.325 1.00 72.56 422 PRO A C 1
ATOM 3382 O O . PRO A 1 422 ? -2.307 -10.588 34.095 1.00 72.56 422 PRO A O 1
ATOM 3385 N N . GLY A 1 423 ? -4.472 -10.011 33.897 1.00 80.62 423 GLY A N 1
ATOM 3386 C CA . GLY A 1 423 ? -4.846 -11.065 32.959 1.00 80.62 423 GLY A CA 1
ATOM 3387 C C . GLY A 1 423 ? -4.940 -10.549 31.524 1.00 80.62 423 GLY A C 1
ATOM 3388 O O . GLY A 1 423 ? -4.491 -9.453 31.198 1.00 80.62 423 GLY A O 1
ATOM 3389 N N . LYS A 1 424 ? -5.589 -11.330 30.663 1.00 87.44 424 LYS A N 1
ATOM 3390 C CA . LYS A 1 424 ? -5.964 -10.887 29.319 1.00 87.44 424 LYS A CA 1
ATOM 3391 C C . LYS A 1 424 ? -7.303 -10.155 29.348 1.00 87.44 424 LYS A C 1
ATOM 3393 O O . LYS A 1 424 ? -8.241 -10.622 29.979 1.00 87.44 424 LYS A O 1
ATOM 3398 N N . GLN A 1 425 ? -7.408 -9.038 28.655 1.00 93.00 425 GLN A N 1
ATOM 3399 C CA . GLN A 1 425 ? -8.698 -8.454 28.317 1.00 93.00 425 GLN A CA 1
ATOM 3400 C C . GLN A 1 425 ? -9.388 -9.373 27.296 1.00 93.00 425 GLN A C 1
ATOM 3402 O O . GLN A 1 425 ? -8.721 -10.026 26.487 1.00 93.00 425 GLN A O 1
ATOM 3407 N N . ASP A 1 426 ? -10.709 -9.513 27.386 1.00 93.38 426 ASP A N 1
ATOM 3408 C CA . ASP A 1 426 ? -11.378 -10.694 26.830 1.00 93.38 426 ASP A CA 1
ATOM 3409 C C . ASP A 1 426 ? -12.028 -10.454 25.471 1.00 93.38 426 ASP A C 1
ATOM 3411 O O . ASP A 1 426 ? -11.901 -11.302 24.587 1.00 93.38 426 ASP A O 1
ATOM 3415 N N . ASP A 1 427 ? -12.694 -9.321 25.272 1.00 97.44 427 ASP A N 1
ATOM 3416 C CA . ASP A 1 427 ? -13.347 -9.021 23.999 1.00 97.44 427 ASP A CA 1
ATOM 3417 C C . ASP A 1 427 ? -13.402 -7.517 23.742 1.00 97.44 427 ASP A C 1
ATOM 3419 O O . ASP A 1 427 ? -13.376 -6.701 24.665 1.00 97.44 427 ASP A O 1
ATOM 3423 N N . ILE A 1 428 ? -13.468 -7.169 22.462 1.00 97.94 428 ILE A N 1
ATOM 3424 C CA . ILE A 1 428 ? -13.509 -5.802 21.953 1.00 97.94 428 ILE A CA 1
ATOM 3425 C C . ILE A 1 428 ? -14.448 -5.754 20.759 1.00 97.94 428 ILE A C 1
ATOM 3427 O O . ILE A 1 428 ? -14.393 -6.641 19.917 1.00 97.94 428 ILE A O 1
ATOM 3431 N N . ALA A 1 429 ? -15.285 -4.732 20.644 1.00 97.44 429 ALA A N 1
ATOM 3432 C CA . ALA A 1 429 ? -16.192 -4.556 19.516 1.00 97.44 429 ALA A CA 1
ATOM 3433 C C . ALA A 1 429 ? -16.217 -3.093 19.076 1.00 97.44 429 ALA A C 1
ATOM 3435 O O . ALA A 1 429 ? -16.289 -2.193 19.906 1.00 97.44 429 ALA A O 1
ATOM 3436 N N . PHE A 1 430 ? -16.180 -2.865 17.766 1.00 97.31 430 PHE A N 1
ATOM 3437 C CA . PHE A 1 430 ? -16.303 -1.546 17.156 1.00 97.31 430 PHE A CA 1
ATOM 3438 C C . PHE A 1 430 ? -17.498 -1.533 16.210 1.00 97.31 430 PHE A C 1
ATOM 3440 O O . PHE A 1 430 ? -17.708 -2.488 15.462 1.00 97.31 430 PHE A O 1
ATOM 3447 N N . ILE A 1 431 ? -18.259 -0.440 16.230 1.00 95.00 431 ILE A N 1
ATOM 3448 C CA . ILE A 1 431 ? -19.385 -0.225 15.304 1.00 95.00 431 ILE A CA 1
ATOM 3449 C C . ILE A 1 431 ? -18.982 0.623 14.092 1.00 95.00 431 ILE A C 1
ATOM 3451 O O . ILE A 1 431 ? -19.680 0.632 13.080 1.00 95.00 431 ILE A O 1
ATOM 3455 N N . ASN A 1 432 ? -17.858 1.336 14.189 1.00 93.06 432 ASN A N 1
ATOM 3456 C CA . ASN A 1 432 ? -17.213 2.091 13.115 1.00 93.06 432 ASN A CA 1
ATOM 3457 C C . ASN A 1 432 ? -15.719 2.306 13.462 1.00 93.06 432 ASN A C 1
ATOM 3459 O O . ASN A 1 432 ? -15.213 1.703 14.404 1.00 93.06 432 ASN A O 1
ATOM 3463 N N . GLU A 1 433 ? -14.985 3.118 12.697 1.00 92.25 433 GLU A N 1
ATOM 3464 C CA . GLU A 1 433 ? -13.538 3.336 12.903 1.00 92.25 433 GLU A CA 1
ATOM 3465 C C . GLU A 1 433 ? -13.169 4.071 14.199 1.00 92.25 433 GLU A C 1
ATOM 3467 O O . GLU A 1 433 ? -12.008 4.032 14.621 1.00 92.25 433 GLU A O 1
ATOM 3472 N N . THR A 1 434 ? -14.124 4.772 14.810 1.00 95.12 434 THR A N 1
ATOM 3473 C CA . THR A 1 434 ? -13.871 5.654 15.949 1.00 95.12 434 THR A CA 1
ATOM 3474 C C . THR A 1 434 ? -14.574 5.203 17.225 1.00 95.12 434 THR A C 1
ATOM 3476 O O . THR A 1 434 ? -14.071 5.478 18.310 1.00 95.12 434 THR A O 1
ATOM 3479 N N . GLU A 1 435 ? -15.687 4.482 17.138 1.00 97.62 435 GLU A N 1
ATOM 3480 C CA . GLU A 1 435 ? -16.513 4.123 18.289 1.00 97.62 435 GLU A CA 1
ATOM 3481 C C . GLU A 1 435 ? -16.500 2.618 18.584 1.00 97.62 435 GLU A C 1
ATOM 3483 O O . GLU A 1 435 ? -16.837 1.795 17.722 1.00 97.62 435 GLU A O 1
ATOM 3488 N N . GLY A 1 436 ? -16.122 2.263 19.816 1.00 98.06 436 GLY A N 1
ATOM 3489 C CA . GLY A 1 436 ? -16.001 0.871 20.248 1.00 98.06 436 GLY A CA 1
ATOM 3490 C C . GLY A 1 436 ? -15.921 0.676 21.760 1.00 98.06 436 GLY A C 1
ATOM 3491 O O . GLY A 1 436 ? -15.749 1.627 22.519 1.00 98.06 436 GLY A O 1
ATOM 3492 N N . TRP A 1 437 ? -16.030 -0.580 22.189 1.00 98.44 437 TRP A N 1
ATOM 3493 C CA . TRP A 1 437 ? -16.032 -1.004 23.588 1.00 98.44 437 TRP A CA 1
ATOM 3494 C C . TRP A 1 437 ? -15.123 -2.208 23.799 1.00 98.44 437 TRP A C 1
ATOM 3496 O O . TRP A 1 437 ? -15.040 -3.066 22.921 1.00 98.44 437 TRP A O 1
ATOM 3506 N N . TYR A 1 438 ? -14.499 -2.318 24.971 1.00 98.25 438 TYR A N 1
ATOM 3507 C CA . TYR A 1 438 ? -13.836 -3.550 25.404 1.00 98.25 438 TYR A CA 1
ATOM 3508 C C . TYR A 1 438 ? -14.249 -3.948 26.819 1.00 98.25 438 TYR A C 1
ATOM 3510 O O . TYR A 1 438 ? -14.745 -3.127 27.594 1.00 98.25 438 TYR A O 1
ATOM 3518 N N . VAL A 1 439 ? -14.028 -5.223 27.148 1.00 97.94 439 VAL A N 1
ATOM 3519 C CA . VAL A 1 439 ? -14.359 -5.805 28.453 1.00 97.94 439 VAL A CA 1
ATOM 3520 C C . VAL A 1 439 ? -13.252 -6.698 29.009 1.00 97.94 439 VAL A C 1
ATOM 3522 O O . VAL A 1 439 ? -12.398 -7.194 28.269 1.00 97.94 439 VAL A O 1
ATOM 3525 N N . ASN A 1 440 ? -13.265 -6.923 30.326 1.00 95.19 440 ASN A N 1
ATOM 3526 C CA . ASN A 1 440 ? -12.302 -7.803 30.989 1.00 95.19 440 ASN A CA 1
ATOM 3527 C C . ASN A 1 440 ? -12.863 -8.505 32.243 1.00 95.19 440 ASN A C 1
ATOM 3529 O O . ASN A 1 440 ? -13.976 -8.248 32.720 1.00 95.19 440 ASN A O 1
ATOM 3533 N N . GLY A 1 441 ? -12.028 -9.371 32.821 1.00 91.81 441 GLY A N 1
ATOM 3534 C CA . GLY A 1 441 ? -12.355 -10.163 34.003 1.00 91.81 441 GLY A CA 1
ATOM 3535 C C . GLY A 1 441 ? -12.387 -9.434 35.350 1.00 91.81 441 GLY A C 1
ATOM 3536 O O . GLY A 1 441 ? -12.663 -10.085 36.352 1.00 91.81 441 GLY A O 1
ATOM 3537 N N . TYR A 1 442 ? -12.131 -8.121 35.422 1.00 91.88 442 TYR A N 1
ATOM 3538 C CA . TYR A 1 442 ? -12.480 -7.313 36.608 1.00 91.88 442 TYR A CA 1
ATOM 3539 C C . TYR A 1 442 ? -13.946 -6.867 36.611 1.00 91.88 442 TYR A C 1
ATOM 3541 O O . TYR A 1 442 ? -14.375 -6.146 37.514 1.00 91.88 442 TYR A O 1
ATOM 3549 N N . GLY A 1 443 ? -14.720 -7.292 35.611 1.00 94.88 443 GLY A N 1
ATOM 3550 C CA . GLY A 1 443 ? -16.095 -6.848 35.453 1.00 94.88 443 GLY A CA 1
ATOM 3551 C C . GLY A 1 443 ? -16.143 -5.398 34.987 1.00 94.88 443 GLY A C 1
ATOM 3552 O O . GLY A 1 443 ? -17.058 -4.669 35.365 1.00 94.88 443 GLY A O 1
ATOM 3553 N N . SER A 1 444 ? -15.145 -4.966 34.209 1.00 96.50 444 SER A N 1
ATOM 3554 C CA . SER A 1 444 ? -15.100 -3.623 33.639 1.00 96.50 444 SER A CA 1
ATOM 3555 C C . SER A 1 444 ? -15.591 -3.594 32.193 1.00 96.50 444 SER A C 1
ATOM 3557 O O . SER A 1 444 ? -15.344 -4.535 31.435 1.00 96.50 444 SER A O 1
ATOM 3559 N N . ILE A 1 445 ? -16.245 -2.492 31.825 1.00 98.31 445 ILE A N 1
ATOM 3560 C CA . ILE A 1 445 ? -16.597 -2.141 30.445 1.00 98.31 445 ILE A CA 1
ATOM 3561 C C . ILE A 1 445 ? -16.036 -0.750 30.159 1.00 98.31 445 ILE A C 1
ATOM 3563 O O . ILE A 1 445 ? -16.267 0.190 30.928 1.00 98.31 445 ILE A O 1
ATOM 3567 N N . HIS A 1 446 ? -15.325 -0.621 29.046 1.00 98.38 446 HIS A N 1
ATOM 3568 C CA . HIS A 1 446 ? -14.692 0.619 28.608 1.00 98.38 446 HIS A CA 1
ATOM 3569 C C . HIS A 1 446 ? -15.192 1.017 27.224 1.00 98.38 446 HIS A C 1
ATOM 3571 O O . HIS A 1 446 ? -15.469 0.147 26.404 1.00 98.38 446 HIS A O 1
ATOM 3577 N N . HIS A 1 447 ? -15.279 2.319 26.957 1.00 98.44 447 HIS A N 1
ATOM 3578 C CA . HIS A 1 447 ? -15.783 2.912 25.714 1.00 98.44 447 HIS A CA 1
ATOM 3579 C C . HIS A 1 447 ? -14.777 3.896 25.121 1.00 98.44 447 HIS A C 1
ATOM 3581 O O . HIS A 1 447 ? -14.078 4.596 25.847 1.00 98.44 447 HIS A O 1
ATOM 3587 N N . THR A 1 448 ? -14.711 3.971 23.797 1.00 98.25 448 THR A N 1
ATOM 3588 C CA . THR A 1 448 ? -13.912 4.955 23.063 1.00 98.25 448 THR A CA 1
ATOM 3589 C C . THR A 1 448 ? -14.742 5.615 21.969 1.00 98.25 448 THR A C 1
ATOM 3591 O O . THR A 1 448 ? -15.644 4.997 21.406 1.00 98.25 448 THR A O 1
ATOM 3594 N N . LYS A 1 449 ? -14.399 6.866 21.642 1.00 97.19 449 LYS A N 1
ATOM 3595 C CA . LYS A 1 449 ? -14.950 7.632 20.507 1.00 97.19 449 LYS A CA 1
ATOM 3596 C C . LYS A 1 449 ? -13.881 8.117 19.522 1.00 97.19 449 LYS A C 1
ATOM 3598 O O . LYS A 1 449 ? -14.186 8.884 18.613 1.00 97.19 449 LYS A O 1
ATOM 3603 N N . ASN A 1 450 ? -12.630 7.700 19.707 1.00 95.56 450 ASN A N 1
ATOM 3604 C CA . ASN A 1 450 ? -11.483 8.083 18.877 1.00 95.56 450 ASN A CA 1
ATOM 3605 C C . ASN A 1 450 ? -10.659 6.865 18.432 1.00 95.56 450 ASN A C 1
ATOM 3607 O O . ASN A 1 450 ? -9.446 6.926 18.260 1.00 95.56 450 ASN A O 1
ATOM 3611 N N . GLY A 1 451 ? -11.315 5.723 18.243 1.00 94.62 451 GLY A N 1
ATOM 3612 C CA . GLY A 1 451 ? -10.699 4.539 17.658 1.00 94.62 451 GLY A CA 1
ATOM 3613 C C . GLY A 1 451 ? -9.728 3.842 18.605 1.00 94.62 451 GLY A C 1
ATOM 3614 O O . GLY A 1 451 ? -8.854 3.119 18.118 1.00 94.62 451 GLY A O 1
ATOM 3615 N N . GLY A 1 452 ? -9.879 4.066 19.915 1.00 95.62 452 GLY A N 1
ATOM 3616 C CA . GLY A 1 452 ? -9.099 3.455 20.983 1.00 95.62 452 GLY A CA 1
ATOM 3617 C C . GLY A 1 452 ? -7.858 4.238 21.414 1.00 95.62 452 GLY A C 1
ATOM 3618 O O . GLY A 1 452 ? -7.027 3.687 22.136 1.00 95.62 452 GLY A O 1
ATOM 3619 N N . GLU A 1 453 ? -7.711 5.497 20.986 1.00 92.25 453 GLU A N 1
ATOM 3620 C CA . GLU A 1 453 ? -6.639 6.378 21.473 1.00 92.25 453 GLU A CA 1
ATOM 3621 C C . GLU A 1 453 ? -6.818 6.711 22.958 1.00 92.25 453 GLU A C 1
ATOM 3623 O O . GLU A 1 453 ? -5.847 6.711 23.715 1.00 92.25 453 GLU A O 1
ATOM 3628 N N . THR A 1 454 ? -8.063 6.932 23.385 1.00 95.88 454 THR A N 1
ATOM 3629 C CA . THR A 1 454 ? -8.442 7.046 24.796 1.00 95.88 454 THR A CA 1
ATOM 3630 C C . THR A 1 454 ? -9.678 6.206 25.097 1.00 95.88 454 THR A C 1
ATOM 3632 O O . THR A 1 454 ? -10.518 5.970 24.223 1.00 95.88 454 THR A O 1
ATOM 3635 N N . TRP A 1 455 ? -9.783 5.760 26.349 1.00 97.75 455 TRP A N 1
ATOM 3636 C CA . TRP A 1 455 ? -10.869 4.914 26.834 1.00 97.75 455 TRP A CA 1
ATOM 3637 C C . TRP A 1 455 ? -11.478 5.489 28.110 1.00 97.75 455 TRP A C 1
ATOM 3639 O O . TRP A 1 455 ? -10.765 5.864 29.039 1.00 97.75 455 TRP A O 1
ATOM 3649 N N . GLU A 1 456 ? -12.803 5.535 28.153 1.00 97.00 456 GLU A N 1
ATOM 3650 C CA . GLU A 1 456 ? -13.604 5.887 29.318 1.00 97.00 456 GLU A CA 1
ATOM 3651 C C . GLU A 1 456 ? -14.139 4.603 29.958 1.00 97.00 456 GLU A C 1
ATOM 3653 O O . GLU A 1 456 ? -14.793 3.796 29.297 1.00 97.00 456 GLU A O 1
ATOM 3658 N N . LYS A 1 457 ? -13.878 4.396 31.250 1.00 97.31 457 LYS A N 1
ATOM 3659 C CA . LYS A 1 457 ? -14.471 3.282 31.997 1.00 97.31 457 LYS A CA 1
ATOM 3660 C C . LYS A 1 457 ? -15.933 3.609 32.314 1.00 97.31 457 LYS A C 1
ATOM 3662 O O . LYS A 1 457 ? -16.195 4.493 33.122 1.00 97.31 457 LYS A O 1
ATOM 3667 N N . GLN A 1 458 ? -16.866 2.878 31.708 1.00 96.62 458 GLN A N 1
ATOM 3668 C CA . GLN A 1 458 ? -18.308 3.077 31.893 1.00 96.62 458 GLN A CA 1
ATOM 3669 C C . GLN A 1 458 ? -18.872 2.270 33.067 1.00 96.62 458 GLN A C 1
ATOM 3671 O O . GLN A 1 458 ? -19.784 2.720 33.756 1.00 96.62 458 GLN A O 1
ATOM 3676 N N . LEU A 1 459 ? -18.335 1.070 33.302 1.00 96.69 459 LEU A N 1
ATOM 3677 C CA . LEU A 1 459 ? -18.801 0.169 34.354 1.00 96.69 459 LEU A CA 1
ATOM 3678 C C . LEU A 1 459 ? -17.620 -0.543 35.012 1.00 96.69 459 LEU A C 1
ATOM 3680 O O . LEU A 1 459 ? -16.662 -0.919 34.340 1.00 96.69 459 LEU A O 1
ATOM 3684 N N . GLU A 1 460 ? -17.726 -0.781 36.318 1.00 96.06 460 GLU A N 1
ATOM 3685 C CA . GLU A 1 460 ? -16.920 -1.755 37.053 1.00 96.06 460 GLU A CA 1
ATOM 3686 C C . GLU A 1 460 ? -17.811 -2.474 38.068 1.00 96.06 460 GLU A C 1
ATOM 3688 O O . GLU A 1 460 ? -18.371 -1.852 38.972 1.00 96.06 460 GLU A O 1
ATOM 3693 N N . LYS A 1 461 ? -17.962 -3.790 37.915 1.00 95.75 461 LYS A N 1
ATOM 3694 C CA . LYS A 1 461 ? -18.830 -4.615 38.756 1.00 95.75 461 LYS A CA 1
ATOM 3695 C C . LYS A 1 461 ? -18.034 -5.758 39.386 1.00 95.75 461 LYS A C 1
ATOM 3697 O O . LYS A 1 461 ? -17.818 -6.806 38.781 1.00 95.75 461 LYS A O 1
ATOM 3702 N N . LYS A 1 462 ? -17.629 -5.573 40.645 1.00 94.88 462 LYS A N 1
ATOM 3703 C CA . LYS A 1 462 ? -16.908 -6.600 41.417 1.00 94.88 462 LYS A CA 1
ATOM 3704 C C . LYS A 1 462 ? -17.703 -7.909 41.480 1.00 94.88 462 LYS A C 1
ATOM 3706 O O . LYS A 1 462 ? -18.925 -7.892 41.599 1.00 94.88 462 LYS A O 1
ATOM 3711 N N . GLY A 1 463 ? -16.995 -9.034 41.404 1.00 95.38 463 GLY A N 1
ATOM 3712 C CA . GLY A 1 463 ? -17.596 -10.372 41.345 1.00 95.38 463 GLY A CA 1
ATOM 3713 C C . GLY A 1 463 ? -18.095 -10.779 39.954 1.00 95.38 463 GLY A C 1
ATOM 3714 O O . GLY A 1 463 ? -18.591 -11.890 39.791 1.00 95.38 463 GLY A O 1
ATOM 3715 N N . THR A 1 464 ? -17.949 -9.912 38.948 1.00 96.81 464 THR A N 1
ATOM 3716 C CA . THR A 1 464 ? -18.332 -10.185 37.556 1.00 96.81 464 THR A CA 1
ATOM 3717 C C . THR A 1 464 ? -17.092 -10.368 36.699 1.00 96.81 464 THR A C 1
ATOM 3719 O O . THR A 1 464 ? -16.078 -9.711 36.913 1.00 96.81 464 THR A O 1
ATOM 3722 N N . PHE A 1 465 ? -17.194 -11.229 35.692 1.00 96.12 465 PHE A N 1
ATOM 3723 C CA . PHE A 1 465 ? -16.189 -11.383 34.651 1.00 96.12 465 PHE A CA 1
ATOM 3724 C C . PHE A 1 465 ? -16.897 -11.217 33.311 1.00 96.12 465 PHE A C 1
ATOM 3726 O O . PHE A 1 465 ? -17.596 -12.134 32.867 1.00 96.12 465 PHE A O 1
ATOM 3733 N N . PHE A 1 466 ? -16.734 -10.055 32.677 1.00 97.44 466 PHE A N 1
ATOM 3734 C CA . PHE A 1 466 ? -17.261 -9.828 31.337 1.00 97.44 466 PHE A CA 1
ATOM 3735 C C . PHE A 1 466 ? -16.345 -10.487 30.315 1.00 97.44 466 PHE A C 1
ATOM 3737 O O . PHE A 1 466 ? -15.132 -10.285 30.315 1.00 97.44 466 PHE A O 1
ATOM 3744 N N . ARG A 1 467 ? -16.943 -11.318 29.469 1.00 95.94 467 ARG A N 1
ATOM 3745 C CA . ARG A 1 467 ? -16.231 -12.231 28.579 1.00 95.94 467 ARG A CA 1
ATOM 3746 C C . ARG A 1 467 ? -16.476 -11.941 27.104 1.00 95.94 467 ARG A C 1
ATOM 3748 O O . ARG A 1 467 ? -15.630 -12.277 26.284 1.00 95.94 467 ARG A O 1
ATOM 3755 N N . SER A 1 468 ? -17.617 -11.352 26.771 1.00 97.50 468 SER A N 1
ATOM 3756 C CA . SER A 1 468 ? -17.973 -11.002 25.398 1.00 97.50 468 SER A CA 1
ATOM 3757 C C . SER A 1 468 ? -18.730 -9.682 25.356 1.00 97.50 468 SER A C 1
ATOM 3759 O O . SER A 1 468 ? -19.444 -9.345 26.302 1.00 97.50 468 SER A O 1
ATOM 3761 N N . ILE A 1 469 ? -18.571 -8.932 24.267 1.00 98.38 469 ILE A N 1
ATOM 3762 C CA . ILE A 1 469 ? -19.234 -7.640 24.060 1.00 98.38 469 ILE A CA 1
ATOM 3763 C C . ILE A 1 469 ? -19.663 -7.507 22.597 1.00 98.38 469 ILE A C 1
ATOM 3765 O O . ILE A 1 469 ? -18.924 -7.872 21.683 1.00 98.38 469 ILE A O 1
ATOM 3769 N N . ALA A 1 470 ? -20.869 -6.997 22.363 1.00 97.88 470 ALA A N 1
ATOM 3770 C CA . ALA A 1 470 ? -21.380 -6.743 21.022 1.00 97.88 470 ALA A CA 1
ATOM 3771 C C . ALA A 1 470 ? -22.312 -5.529 21.021 1.00 97.88 470 ALA A C 1
ATOM 3773 O O . ALA A 1 470 ? -23.110 -5.353 21.938 1.00 97.88 470 ALA A O 1
ATOM 3774 N N . PHE A 1 471 ? -22.227 -4.705 19.978 1.00 98.00 471 PHE A N 1
ATOM 3775 C CA . PHE A 1 471 ? -23.072 -3.525 19.804 1.00 98.00 471 PHE A CA 1
ATOM 3776 C C . PHE A 1 471 ? -23.765 -3.566 18.446 1.00 98.00 471 PHE A C 1
ATOM 3778 O O . PHE A 1 471 ? -23.140 -3.840 17.422 1.00 98.00 471 PHE A O 1
ATOM 3785 N N . VAL A 1 472 ? -25.072 -3.306 18.457 1.00 95.25 472 VAL A N 1
ATOM 3786 C CA . VAL A 1 472 ? -25.903 -3.207 17.248 1.00 95.25 472 VAL A CA 1
ATOM 3787 C C . VAL A 1 472 ? -25.704 -1.841 16.590 1.00 95.25 472 VAL A C 1
ATOM 3789 O O . VAL A 1 472 ? -25.644 -1.738 15.363 1.00 95.25 472 VAL A O 1
ATOM 3792 N N . ASP A 1 473 ? -25.609 -0.803 17.419 1.00 94.31 473 ASP A N 1
ATOM 3793 C CA . ASP A 1 473 ? -25.398 0.599 17.063 1.00 94.31 473 ASP A CA 1
ATOM 3794 C C . ASP A 1 473 ? -24.783 1.350 18.262 1.00 94.31 473 ASP A C 1
ATOM 3796 O O . ASP A 1 473 ? -24.341 0.723 19.220 1.00 94.31 473 ASP A O 1
ATOM 3800 N N . SER A 1 474 ? -24.722 2.684 18.216 1.00 96.50 474 SER A N 1
ATOM 3801 C CA . SER A 1 474 ? -24.105 3.501 19.274 1.00 96.50 474 SER A CA 1
ATOM 3802 C C . SER A 1 474 ? -24.895 3.556 20.583 1.00 96.50 474 SER A C 1
ATOM 3804 O O . SER A 1 474 ? -24.391 4.086 21.572 1.00 96.50 474 SER A O 1
ATOM 3806 N N . LEU A 1 475 ? -26.123 3.031 20.614 1.00 96.25 475 LEU A N 1
ATOM 3807 C CA . LEU A 1 475 ? -26.991 3.045 21.789 1.00 96.25 475 LEU A CA 1
ATOM 3808 C C . LEU A 1 475 ? -27.229 1.644 22.348 1.00 96.25 475 LEU A C 1
ATOM 3810 O O . LEU A 1 475 ? -27.249 1.473 23.567 1.00 96.25 475 LEU A O 1
ATOM 3814 N N . ARG A 1 476 ? -27.414 0.654 21.471 1.00 97.38 476 ARG A N 1
ATOM 3815 C CA . ARG A 1 476 ? -27.821 -0.706 21.829 1.00 97.38 476 ARG A CA 1
ATOM 3816 C C . ARG A 1 476 ? -26.642 -1.666 21.836 1.00 97.38 476 ARG A C 1
ATOM 3818 O O . ARG A 1 476 ? -26.048 -1.937 20.788 1.00 97.38 476 ARG A O 1
ATOM 3825 N N . GLY A 1 477 ? -26.356 -2.238 23.001 1.00 98.12 477 GLY A N 1
ATOM 3826 C CA . GLY A 1 477 ? -25.254 -3.178 23.191 1.00 98.12 477 GLY A CA 1
ATOM 3827 C C . GLY A 1 477 ? -25.513 -4.215 24.273 1.00 98.12 477 GLY A C 1
ATOM 3828 O O . GLY A 1 477 ? -26.413 -4.066 25.099 1.00 98.12 477 GLY A O 1
ATOM 3829 N N . PHE A 1 478 ? -24.711 -5.275 24.251 1.00 98.69 478 PHE A N 1
ATOM 3830 C CA . PHE A 1 478 ? -24.849 -6.448 25.105 1.00 98.69 478 PHE A CA 1
ATOM 3831 C C . PHE A 1 478 ? -23.481 -6.921 25.593 1.00 98.69 478 PHE A C 1
ATOM 3833 O O . PHE A 1 478 ? -22.537 -6.978 24.804 1.00 98.69 478 PHE A O 1
ATOM 3840 N N . ALA A 1 479 ? -23.388 -7.279 26.875 1.00 98.56 479 ALA A N 1
ATOM 3841 C CA . ALA A 1 479 ? -22.179 -7.770 27.531 1.00 98.56 479 ALA A CA 1
ATOM 3842 C C . ALA A 1 479 ? -22.451 -9.124 28.201 1.00 98.56 479 ALA A C 1
ATOM 3844 O O . ALA A 1 479 ? -23.259 -9.218 29.128 1.00 98.56 479 ALA A O 1
ATOM 3845 N N . GLY A 1 480 ? -21.783 -10.174 27.725 1.00 98.00 480 GLY A N 1
ATOM 3846 C CA . GLY A 1 480 ? -21.889 -11.528 28.263 1.00 98.00 480 GLY A CA 1
ATOM 3847 C C . GLY A 1 480 ? -20.890 -11.776 29.393 1.00 98.00 480 GLY A C 1
ATOM 3848 O O . GLY A 1 480 ? -19.756 -11.290 29.340 1.00 98.00 480 GLY A O 1
ATOM 3849 N N . THR A 1 481 ? -21.281 -12.546 30.408 1.00 97.19 481 THR A N 1
ATOM 3850 C CA . THR A 1 481 ? -20.412 -12.913 31.541 1.00 97.19 481 THR A CA 1
ATOM 3851 C C . THR A 1 481 ? -19.969 -14.371 31.460 1.00 97.19 481 THR A C 1
ATOM 3853 O O . THR A 1 481 ? -20.659 -15.199 30.880 1.00 97.19 481 THR A O 1
ATOM 3856 N N . VAL A 1 482 ? -18.835 -14.741 32.060 1.00 94.94 482 VAL A N 1
ATOM 3857 C CA . VAL A 1 482 ? -18.420 -16.162 32.099 1.00 94.94 482 VAL A CA 1
ATOM 3858 C C . VAL A 1 482 ? -19.263 -17.008 33.070 1.00 94.94 482 VAL A C 1
ATOM 3860 O O . VAL A 1 482 ? -19.346 -18.226 32.907 1.00 94.94 482 VAL A O 1
ATOM 3863 N N . GLY A 1 483 ? -19.906 -16.375 34.058 1.00 93.88 483 GLY A N 1
ATOM 3864 C CA . GLY A 1 483 ? -20.657 -17.026 35.135 1.00 93.88 483 GLY A CA 1
ATOM 3865 C C . GLY A 1 483 ? -19.809 -17.609 36.269 1.00 93.88 483 GLY A C 1
ATOM 3866 O O . GLY A 1 483 ? -18.581 -17.656 36.202 1.00 93.88 483 GLY A O 1
ATOM 3867 N N . THR A 1 484 ? -20.481 -18.129 37.296 1.00 93.69 484 THR A N 1
ATOM 3868 C CA . THR A 1 484 ? -19.869 -18.674 38.524 1.00 93.69 484 THR A CA 1
ATOM 3869 C C . THR A 1 484 ? -19.074 -19.969 38.308 1.00 93.69 484 THR A C 1
ATOM 3871 O O . THR A 1 484 ? -19.163 -20.616 37.263 1.00 93.69 484 THR A O 1
ATOM 3874 N N . ASP A 1 485 ? -18.313 -20.392 39.317 1.00 90.19 485 ASP A N 1
ATOM 3875 C CA . ASP A 1 485 ? -17.688 -21.724 39.458 1.00 90.19 485 ASP A CA 1
ATOM 3876 C C . ASP A 1 485 ? -16.505 -22.058 38.536 1.00 90.19 485 ASP A C 1
ATOM 3878 O O . ASP A 1 485 ? -15.841 -23.061 38.770 1.00 90.19 485 ASP A O 1
ATOM 3882 N N . TYR A 1 486 ? -16.206 -21.252 37.509 1.00 89.06 486 TYR A N 1
ATOM 3883 C CA . TYR A 1 486 ? -15.017 -21.486 36.671 1.00 89.06 486 TYR A CA 1
ATOM 3884 C C . TYR A 1 486 ? -13.788 -20.719 37.162 1.00 89.06 486 TYR A C 1
ATOM 3886 O O . TYR A 1 486 ? -12.707 -21.285 37.303 1.00 89.06 486 TYR A O 1
ATOM 3894 N N . PHE A 1 487 ? -13.949 -19.422 37.430 1.00 88.50 487 PHE A N 1
ATOM 3895 C CA . PHE A 1 487 ? -12.882 -18.583 37.967 1.00 88.50 487 PHE A CA 1
ATOM 3896 C C . PHE A 1 487 ? -13.135 -18.264 39.442 1.00 88.50 487 PHE A C 1
ATOM 3898 O O . PHE A 1 487 ? -14.283 -18.016 39.829 1.00 88.50 487 PHE A O 1
ATOM 3905 N N . PRO A 1 488 ? -12.076 -18.215 40.271 1.00 85.06 488 PRO A N 1
ATOM 3906 C CA . PRO A 1 488 ? -12.213 -17.829 41.666 1.00 85.06 488 PRO A CA 1
ATOM 3907 C C . PRO A 1 488 ? -12.744 -16.395 41.768 1.00 85.06 488 PRO A C 1
ATOM 3909 O O . PRO A 1 488 ? -12.365 -15.522 40.987 1.00 85.06 488 PRO A O 1
ATOM 3912 N N . ASN A 1 489 ? -13.597 -16.144 42.762 1.00 88.94 489 ASN A N 1
ATOM 3913 C CA . ASN A 1 489 ? -14.210 -14.840 43.056 1.00 88.94 489 ASN A CA 1
ATOM 3914 C C . ASN A 1 489 ? -15.221 -14.314 42.021 1.00 88.94 489 ASN A C 1
ATOM 3916 O O . ASN A 1 489 ? -15.686 -13.183 42.168 1.00 88.94 489 ASN A O 1
ATOM 3920 N N . VAL A 1 490 ? -15.604 -15.105 41.013 1.00 94.50 490 VAL A N 1
ATOM 3921 C CA . VAL A 1 490 ? -16.729 -14.765 40.129 1.00 94.50 490 VAL A CA 1
ATOM 3922 C C . VAL A 1 490 ? -18.025 -15.270 40.758 1.00 94.50 490 VAL A C 1
ATOM 3924 O O . VAL A 1 490 ? -18.262 -16.474 40.838 1.00 94.50 490 VAL A O 1
ATOM 3927 N N . THR A 1 491 ? -18.852 -14.336 41.223 1.00 96.25 491 THR A N 1
ATOM 3928 C CA . THR A 1 491 ? -20.115 -14.590 41.933 1.00 96.25 491 THR A CA 1
ATOM 3929 C C . THR A 1 491 ? -21.344 -14.111 41.166 1.00 96.25 491 THR A C 1
ATOM 3931 O O . THR A 1 491 ? -22.465 -14.401 41.580 1.00 96.25 491 THR A O 1
ATOM 3934 N N . ASP A 1 492 ? -21.162 -13.389 40.055 1.00 96.50 492 ASP A N 1
ATOM 3935 C CA . ASP A 1 492 ? -22.278 -12.933 39.231 1.00 96.50 492 ASP A CA 1
ATOM 3936 C C . ASP A 1 492 ? -22.951 -14.109 38.507 1.00 96.50 492 ASP A C 1
ATOM 3938 O O . ASP A 1 492 ? -22.311 -14.884 37.793 1.00 96.50 492 ASP A O 1
ATOM 3942 N N . THR A 1 493 ? -24.262 -14.229 38.711 1.00 96.25 493 THR A N 1
ATOM 3943 C CA . THR A 1 493 ? -25.119 -15.276 38.136 1.00 96.25 493 THR A CA 1
ATOM 3944 C C . THR A 1 493 ? -25.847 -14.811 36.877 1.00 96.25 493 THR A C 1
ATOM 3946 O O . THR A 1 493 ? -26.517 -15.621 36.231 1.00 96.25 493 THR A O 1
ATOM 3949 N N . ILE A 1 494 ? -25.731 -13.524 36.527 1.00 97.50 494 ILE A N 1
ATOM 3950 C CA . ILE A 1 494 ? -26.370 -12.927 35.357 1.00 97.50 494 ILE A CA 1
ATOM 3951 C C . ILE A 1 494 ? -25.517 -13.207 34.110 1.00 97.50 494 ILE A C 1
ATOM 3953 O O . ILE A 1 494 ? -24.383 -12.729 34.038 1.00 97.50 494 ILE A O 1
ATOM 3957 N N . PRO A 1 495 ? -26.034 -13.935 33.102 1.00 97.06 495 PRO A N 1
ATOM 3958 C CA . PRO A 1 495 ? -25.251 -14.295 31.918 1.00 97.06 495 PRO A CA 1
ATOM 3959 C C . PRO A 1 495 ? -25.092 -13.148 30.918 1.00 97.06 495 PRO A C 1
ATOM 3961 O O . PRO A 1 495 ? -24.128 -13.143 30.154 1.00 97.06 495 PRO A O 1
ATOM 3964 N N . LEU A 1 496 ? -26.038 -12.204 30.891 1.00 98.44 496 LEU A N 1
ATOM 3965 C CA . LEU A 1 496 ? -26.126 -11.174 29.863 1.00 98.44 496 LEU A CA 1
ATOM 3966 C C . LEU A 1 496 ? -26.663 -9.861 30.437 1.00 98.44 496 LEU A C 1
ATOM 3968 O O . LEU A 1 496 ? -27.732 -9.825 31.051 1.00 98.44 496 LEU A O 1
ATOM 3972 N N . TYR A 1 497 ? -25.933 -8.783 30.179 1.00 98.62 497 TYR A N 1
ATOM 3973 C CA . TYR A 1 497 ? -26.354 -7.409 30.429 1.00 98.62 497 TYR A CA 1
ATOM 3974 C C . TYR A 1 497 ? -26.613 -6.691 29.106 1.00 98.62 497 TYR A C 1
ATOM 3976 O O . TYR A 1 497 ? -25.936 -6.962 28.117 1.00 98.62 497 TYR A O 1
ATOM 3984 N N . GLY A 1 498 ? -27.566 -5.762 29.099 1.00 98.44 498 GLY A N 1
ATOM 3985 C CA . GLY A 1 498 ? -27.923 -4.943 27.946 1.00 98.44 498 GLY A CA 1
ATOM 3986 C C . GLY A 1 498 ? -27.925 -3.453 28.275 1.00 98.44 498 GLY A C 1
ATOM 3987 O O . GLY A 1 498 ? -28.199 -3.053 29.410 1.00 98.44 498 GLY A O 1
ATOM 3988 N N . THR A 1 499 ? -27.644 -2.639 27.264 1.00 98.50 499 THR A N 1
ATOM 3989 C CA . THR A 1 499 ? -27.726 -1.177 27.303 1.00 98.50 499 THR A CA 1
ATOM 3990 C C . THR A 1 499 ? -28.545 -0.662 26.121 1.00 98.50 499 THR A C 1
ATOM 3992 O O . THR A 1 499 ? -28.534 -1.268 25.051 1.00 98.50 499 THR A O 1
ATOM 3995 N N . ASN A 1 500 ? -29.250 0.453 26.325 1.00 97.44 500 ASN A N 1
ATOM 3996 C CA . ASN A 1 500 ? -29.972 1.199 25.286 1.00 97.44 500 ASN A CA 1
ATOM 3997 C C . ASN A 1 500 ? -29.554 2.683 25.243 1.00 97.44 500 ASN A C 1
ATOM 3999 O O . ASN A 1 500 ? -30.221 3.499 24.608 1.00 97.44 500 ASN A O 1
ATOM 4003 N N . ASP A 1 501 ? -28.484 3.053 25.951 1.00 97.00 501 ASP A N 1
ATOM 4004 C CA . ASP A 1 501 ? -28.004 4.431 26.098 1.00 97.00 501 ASP A CA 1
ATOM 4005 C C . ASP A 1 501 ? -26.497 4.581 25.819 1.00 97.00 501 ASP A C 1
ATOM 4007 O O . ASP A 1 501 ? -25.870 5.556 26.247 1.00 97.00 501 ASP A O 1
ATOM 4011 N N . GLY A 1 502 ? -25.923 3.629 25.075 1.00 94.94 502 GLY A N 1
ATOM 4012 C CA . GLY A 1 502 ? -24.514 3.627 24.675 1.00 94.94 502 GLY A CA 1
ATOM 4013 C C . GLY A 1 502 ? -23.568 3.175 25.786 1.00 94.94 502 GLY A C 1
ATOM 4014 O O . GLY A 1 502 ? -22.396 3.551 25.798 1.00 94.94 502 GLY A O 1
ATOM 4015 N N . GLY A 1 503 ? -24.082 2.392 26.735 1.00 96.31 503 GLY A N 1
ATOM 4016 C CA . GLY A 1 503 ? -23.324 1.839 27.851 1.00 96.31 503 GLY A CA 1
ATOM 4017 C C . GLY A 1 503 ? -23.238 2.749 29.075 1.00 96.31 503 GLY A C 1
ATOM 4018 O O . GLY A 1 503 ? -22.462 2.451 29.979 1.00 96.31 503 GLY A O 1
ATOM 4019 N N . LYS A 1 504 ? -24.041 3.821 29.151 1.00 94.75 504 LYS A N 1
ATOM 4020 C CA . LYS A 1 504 ? -24.145 4.638 30.376 1.00 94.75 504 LYS A CA 1
ATOM 4021 C C . LYS A 1 504 ? -24.827 3.857 31.495 1.00 94.75 504 LYS A C 1
ATOM 4023 O O . LYS A 1 504 ? -24.458 4.000 32.657 1.00 94.75 504 LYS A O 1
ATOM 4028 N N . THR A 1 505 ? -25.803 3.020 31.148 1.00 97.44 505 THR A N 1
ATOM 4029 C CA . THR A 1 505 ? -26.428 2.065 32.062 1.00 97.44 505 THR A CA 1
ATOM 4030 C C . THR A 1 505 ? -26.459 0.665 31.455 1.00 97.44 505 THR A C 1
ATOM 4032 O O . THR A 1 505 ? -26.648 0.489 30.250 1.00 97.44 505 THR A O 1
ATOM 4035 N N . TRP A 1 506 ? -26.269 -0.340 32.313 1.00 98.19 506 TRP A N 1
ATOM 4036 C CA . TRP A 1 506 ? -26.254 -1.759 31.957 1.00 98.19 506 TRP A CA 1
ATOM 4037 C C . TRP A 1 506 ? -27.191 -2.529 32.883 1.00 98.19 506 TRP A C 1
ATOM 4039 O O . TRP A 1 506 ? -27.007 -2.517 34.100 1.00 98.19 506 TRP A O 1
ATOM 4049 N N . ASN A 1 507 ? -28.181 -3.214 32.312 1.00 97.88 507 ASN A N 1
ATOM 4050 C CA . ASN A 1 507 ? -29.217 -3.927 33.061 1.00 97.88 507 ASN A CA 1
ATOM 4051 C C . ASN A 1 507 ? -29.239 -5.420 32.697 1.00 97.88 507 ASN A C 1
ATOM 4053 O O . ASN A 1 507 ? -28.994 -5.748 31.534 1.00 97.88 507 ASN A O 1
ATOM 4057 N N . PRO A 1 508 ? -29.546 -6.329 33.642 1.00 98.19 508 PRO A N 1
ATOM 4058 C CA . PRO A 1 508 ? -29.743 -7.745 33.337 1.00 98.19 508 PRO A CA 1
ATOM 4059 C C . PRO A 1 508 ? -30.791 -7.960 32.241 1.00 98.19 508 PRO A C 1
ATOM 4061 O O . PRO A 1 508 ? -31.880 -7.385 32.288 1.00 98.19 508 PRO A O 1
ATOM 4064 N N . VAL A 1 509 ? -30.475 -8.816 31.272 1.00 98.12 509 VAL A N 1
ATOM 4065 C CA . VAL A 1 509 ? -31.397 -9.183 30.192 1.00 98.12 509 VAL A CA 1
ATOM 4066 C C . VAL A 1 509 ? -32.278 -10.346 30.638 1.00 98.12 509 VAL A C 1
ATOM 4068 O O . VAL A 1 509 ? -31.785 -11.390 31.064 1.00 98.12 509 VAL A O 1
ATOM 4071 N N . SER A 1 510 ? -33.596 -10.176 30.517 1.00 97.25 510 SER A N 1
ATOM 4072 C CA . SER A 1 510 ? -34.564 -11.256 30.735 1.00 97.25 510 SER A CA 1
ATOM 4073 C C . SER A 1 510 ? -34.662 -12.153 29.502 1.00 97.25 510 SER A C 1
ATOM 4075 O O . SER A 1 510 ? -34.606 -11.670 28.373 1.00 97.25 510 SER A O 1
ATOM 4077 N N . TYR A 1 511 ? -34.841 -13.455 29.716 1.00 97.69 511 TYR A N 1
ATOM 4078 C CA . TYR A 1 511 ? -34.963 -14.440 28.644 1.00 97.69 511 TYR A CA 1
ATOM 4079 C C . TYR A 1 511 ? -35.877 -15.601 29.047 1.00 97.69 511 TYR A C 1
ATOM 4081 O O . TYR A 1 511 ? -36.097 -15.849 30.232 1.00 97.69 511 TYR A O 1
ATOM 4089 N N . ALA A 1 512 ? -36.396 -16.318 28.051 1.00 98.06 512 ALA A N 1
ATOM 4090 C CA . ALA A 1 512 ? -37.191 -17.529 28.239 1.00 98.06 512 ALA A CA 1
ATOM 4091 C C . ALA A 1 512 ? -36.401 -18.779 27.825 1.00 98.06 512 ALA A C 1
ATOM 4093 O O . ALA A 1 512 ? -35.814 -18.807 26.746 1.00 98.06 512 ALA A O 1
ATOM 4094 N N . GLY A 1 513 ? -36.416 -19.829 28.647 1.00 96.06 513 GLY A N 1
ATOM 4095 C CA . GLY A 1 513 ? -35.727 -21.091 28.360 1.00 96.06 513 GLY A CA 1
ATOM 4096 C C . GLY A 1 513 ? -34.858 -21.584 29.524 1.00 96.06 513 GLY A C 1
ATOM 4097 O O . GLY A 1 513 ? -34.973 -21.065 30.637 1.00 96.06 513 GLY A O 1
ATOM 4098 N N . PRO A 1 514 ? -34.015 -22.612 29.306 1.00 94.75 514 PRO A N 1
ATOM 4099 C CA . PRO A 1 514 ? -33.103 -23.131 30.319 1.00 94.75 514 PRO A CA 1
ATOM 4100 C C . PRO A 1 514 ? -32.119 -22.064 30.807 1.00 94.75 514 PRO A C 1
ATOM 4102 O O . PRO A 1 514 ? -31.692 -21.189 30.051 1.00 94.75 514 PRO A O 1
ATOM 4105 N N . TYR A 1 515 ? -31.731 -22.173 32.078 1.00 94.38 515 TYR A N 1
ATOM 4106 C CA . TYR A 1 515 ? -30.773 -21.264 32.696 1.00 94.38 515 TYR A CA 1
ATOM 4107 C C . TYR A 1 515 ? -29.434 -21.271 31.950 1.00 94.38 515 TYR A C 1
ATOM 4109 O O . TYR A 1 515 ? -28.807 -22.317 31.763 1.00 94.38 515 TYR A O 1
ATOM 4117 N N . VAL A 1 516 ? -28.985 -20.079 31.568 1.00 96.56 516 VAL A N 1
ATOM 4118 C CA . VAL A 1 516 ? -27.681 -19.858 30.951 1.00 96.56 516 VAL A CA 1
ATOM 4119 C C . VAL A 1 516 ? -26.723 -19.384 32.023 1.00 96.56 516 VAL A C 1
ATOM 4121 O O . VAL A 1 516 ? -26.920 -18.336 32.631 1.00 96.56 516 VAL A O 1
ATOM 4124 N N . LYS A 1 517 ? -25.672 -20.170 32.247 1.00 95.19 517 LYS A N 1
ATOM 4125 C CA . LYS A 1 517 ? -24.675 -19.874 33.276 1.00 95.19 517 LYS A CA 1
ATOM 4126 C C . LYS A 1 517 ? -23.682 -18.794 32.842 1.00 95.19 517 LYS A C 1
ATOM 4128 O O . LYS A 1 517 ? -23.226 -18.036 33.681 1.00 95.19 517 LYS A O 1
ATOM 4133 N N . GLY A 1 518 ? -23.351 -18.717 31.553 1.00 96.06 518 GLY A N 1
ATOM 4134 C CA . GLY A 1 518 ? -22.438 -17.715 31.003 1.00 96.06 518 GLY A CA 1
ATOM 4135 C C . GLY A 1 518 ? -22.342 -17.766 29.477 1.00 96.06 518 GLY A C 1
ATOM 4136 O O . GLY A 1 518 ? -22.826 -18.719 28.863 1.00 96.06 518 GLY A O 1
ATOM 4137 N N . LEU A 1 519 ? -21.727 -16.731 28.902 1.00 97.19 519 LEU A N 1
ATOM 4138 C CA . LEU A 1 519 ? -21.567 -16.451 27.477 1.00 97.19 519 LEU A CA 1
ATOM 4139 C C . LEU A 1 519 ? -20.119 -16.044 27.135 1.00 97.19 519 LEU A C 1
ATOM 4141 O O . LEU A 1 519 ? -19.576 -15.072 27.664 1.00 97.19 519 LEU A O 1
ATOM 4145 N N . CYS A 1 520 ? -19.494 -16.770 26.210 1.00 96.38 520 CYS A N 1
ATOM 4146 C CA . CYS A 1 520 ? -18.114 -16.606 25.768 1.00 96.38 520 CYS A CA 1
ATOM 4147 C C . CYS A 1 520 ? -17.982 -15.800 24.483 1.00 96.38 520 CYS A C 1
ATOM 4149 O O . CYS A 1 520 ? -16.905 -15.264 24.228 1.00 96.38 520 CYS A O 1
ATOM 4151 N N . ALA A 1 521 ? -19.042 -15.728 23.683 1.00 97.31 521 ALA A N 1
ATOM 4152 C CA . ALA A 1 521 ? -19.039 -15.007 22.423 1.00 97.31 521 ALA A CA 1
ATOM 4153 C C . ALA A 1 521 ? -20.446 -14.595 22.008 1.00 97.31 521 ALA A C 1
ATOM 4155 O O . ALA A 1 521 ? -21.432 -15.229 22.391 1.00 97.31 521 ALA A O 1
ATOM 4156 N N . MET A 1 522 ? -20.503 -13.555 21.178 1.00 97.94 522 MET A N 1
ATOM 4157 C CA . MET A 1 522 ? -21.710 -13.095 20.508 1.00 97.94 522 MET A CA 1
ATOM 4158 C C . MET A 1 522 ? -21.409 -12.750 19.047 1.00 97.94 522 MET A C 1
ATOM 4160 O O . MET A 1 522 ? -20.336 -12.216 18.752 1.00 97.94 522 MET A O 1
ATOM 4164 N N . ASP A 1 523 ? -22.368 -13.006 18.158 1.00 97.88 523 ASP A N 1
ATOM 4165 C CA . ASP A 1 523 ? -22.361 -12.525 16.771 1.00 97.88 523 ASP A CA 1
ATOM 4166 C C . ASP A 1 523 ? -23.699 -11.853 16.429 1.00 97.88 523 ASP A C 1
ATOM 4168 O O . ASP A 1 523 ? -24.753 -12.207 16.970 1.00 97.88 523 ASP A O 1
ATOM 4172 N N . ILE A 1 524 ? -23.645 -10.862 15.538 1.00 97.50 524 ILE A N 1
ATOM 4173 C CA . ILE A 1 524 ? -24.800 -10.074 15.095 1.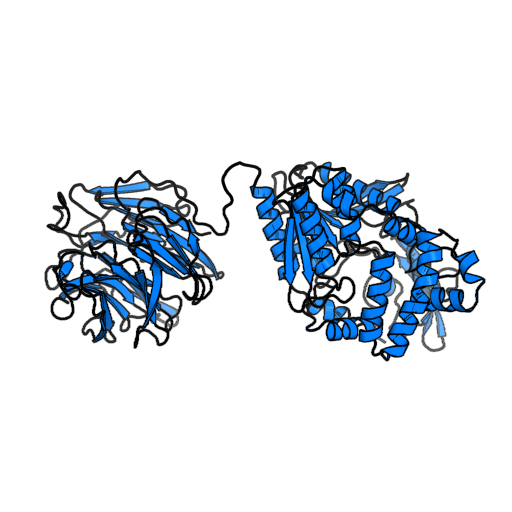00 97.50 524 ILE A CA 1
ATOM 4174 C C . ILE A 1 524 ? -24.900 -10.181 13.576 1.00 97.50 524 ILE A C 1
ATOM 4176 O O . ILE A 1 524 ? -23.945 -9.883 12.862 1.00 97.50 524 ILE A O 1
ATOM 4180 N N . VAL A 1 525 ? -26.084 -10.528 13.073 1.00 96.94 525 VAL A N 1
ATOM 4181 C CA . VAL A 1 525 ? -26.375 -10.572 11.632 1.00 96.94 525 VAL A CA 1
ATOM 4182 C C . VAL A 1 525 ? -27.616 -9.755 11.299 1.00 96.94 525 VAL A C 1
ATOM 4184 O O . VAL A 1 525 ? -28.550 -9.644 12.098 1.00 96.94 525 VAL A O 1
ATOM 4187 N N . LYS A 1 526 ? -27.613 -9.163 10.102 1.00 94.94 526 LYS A N 1
ATOM 4188 C CA . LYS A 1 526 ? -28.703 -8.325 9.596 1.00 94.94 526 LYS A CA 1
ATOM 4189 C C . LYS A 1 526 ? -29.443 -9.063 8.485 1.00 94.94 526 LYS A C 1
ATOM 4191 O O . LYS A 1 526 ? -28.827 -9.475 7.509 1.00 94.94 526 LYS A O 1
ATOM 4196 N N . GLU A 1 527 ? -30.757 -9.194 8.614 1.00 94.31 527 GLU A N 1
ATOM 4197 C CA . GLU A 1 527 ? -31.642 -9.705 7.564 1.00 94.31 527 GLU A CA 1
ATOM 4198 C C . GLU A 1 527 ? -32.309 -8.522 6.858 1.00 94.31 527 GLU A C 1
ATOM 4200 O O . GLU A 1 527 ? -33.110 -7.800 7.454 1.00 94.31 527 GLU A O 1
ATOM 4205 N N . GLN A 1 528 ? -31.976 -8.320 5.585 1.00 93.44 528 GLN A N 1
ATOM 4206 C CA . GLN A 1 528 ? -32.588 -7.284 4.761 1.00 93.44 528 GLN A CA 1
ATOM 4207 C C . GLN A 1 528 ? -34.047 -7.635 4.428 1.00 93.44 528 GLN A C 1
ATOM 4209 O O . GLN A 1 528 ? -34.347 -8.759 4.030 1.00 93.44 528 GLN A O 1
ATOM 4214 N N . TYR A 1 529 ? -34.946 -6.657 4.511 1.00 91.88 529 TYR A N 1
ATOM 4215 C CA . TYR A 1 529 ? -36.321 -6.764 4.026 1.00 91.88 529 TYR A CA 1
ATOM 4216 C C . TYR A 1 529 ? -36.806 -5.431 3.437 1.00 91.88 529 TYR A C 1
ATOM 4218 O O . TYR A 1 529 ? -36.134 -4.405 3.549 1.00 91.88 529 TYR A O 1
ATOM 4226 N N . ILE A 1 530 ? -37.961 -5.443 2.767 1.00 91.44 530 ILE A N 1
ATOM 4227 C CA . ILE A 1 530 ? -38.569 -4.234 2.199 1.00 91.44 530 ILE A CA 1
ATOM 4228 C C . ILE A 1 530 ? -39.702 -3.756 3.107 1.00 91.44 530 ILE A C 1
ATOM 4230 O O . ILE A 1 530 ? -40.679 -4.470 3.324 1.00 91.44 530 ILE A O 1
ATOM 4234 N N . ASN A 1 531 ? -39.578 -2.525 3.595 1.00 85.88 531 ASN A N 1
ATOM 4235 C CA . ASN A 1 531 ? -40.547 -1.824 4.426 1.00 85.88 531 ASN A CA 1
ATOM 4236 C C . ASN A 1 531 ? -41.074 -0.602 3.655 1.00 85.88 531 ASN A C 1
ATOM 4238 O O . ASN A 1 531 ? -40.345 0.366 3.442 1.00 85.88 531 ASN A O 1
ATOM 4242 N N . HIS A 1 532 ? -42.320 -0.660 3.173 1.00 86.88 532 HIS A N 1
ATOM 4243 C CA . HIS A 1 532 ? -42.946 0.403 2.364 1.00 86.88 532 HIS A CA 1
ATOM 4244 C C . HIS A 1 532 ? -42.073 0.906 1.193 1.00 86.88 532 HIS A C 1
ATOM 4246 O O . HIS A 1 532 ? -41.922 2.107 0.972 1.00 86.88 532 HIS A O 1
ATOM 4252 N N . GLY A 1 533 ? -41.462 -0.021 0.450 1.00 88.00 533 GLY A N 1
ATOM 4253 C CA . GLY A 1 533 ? -40.605 0.303 -0.697 1.00 88.00 533 GLY A CA 1
ATOM 4254 C C . GLY A 1 533 ? -39.197 0.790 -0.335 1.00 88.00 533 GLY A C 1
ATOM 4255 O O . GLY A 1 533 ? -38.436 1.138 -1.233 1.00 88.00 533 GLY A O 1
ATOM 4256 N N . LYS A 1 534 ? -38.826 0.797 0.952 1.00 86.94 534 LYS A N 1
ATOM 4257 C CA . LYS A 1 534 ? -37.470 1.097 1.426 1.00 86.94 534 LYS A CA 1
ATOM 4258 C C . LYS A 1 534 ? -36.809 -0.152 1.991 1.00 86.94 534 LYS A C 1
ATOM 4260 O O . LYS A 1 534 ? -37.464 -0.976 2.622 1.00 86.94 534 LYS A O 1
ATOM 4265 N N . THR A 1 535 ? -35.506 -0.275 1.777 1.00 90.31 535 THR A N 1
ATOM 4266 C CA . THR A 1 535 ? -34.699 -1.317 2.409 1.00 90.31 535 THR A CA 1
ATOM 4267 C C . THR A 1 535 ? -34.595 -1.059 3.909 1.00 90.31 535 THR A C 1
ATOM 4269 O O . THR A 1 535 ? -34.207 0.033 4.321 1.00 90.31 535 THR A O 1
ATOM 4272 N N . ASP A 1 536 ? -34.918 -2.070 4.704 1.00 91.50 536 ASP A N 1
ATOM 4273 C CA . ASP A 1 536 ? -34.839 -2.067 6.162 1.00 91.50 536 ASP A CA 1
ATOM 4274 C C . ASP A 1 536 ? -34.220 -3.395 6.644 1.00 91.50 536 ASP A C 1
ATOM 4276 O O . ASP A 1 536 ? -34.035 -4.322 5.849 1.00 91.50 536 ASP A O 1
ATOM 4280 N N . TYR A 1 537 ? -33.852 -3.493 7.921 1.00 93.06 537 TYR A N 1
ATOM 4281 C CA . TYR A 1 537 ? -33.109 -4.636 8.455 1.00 93.06 537 TYR A CA 1
ATOM 4282 C C . TYR A 1 537 ? -33.691 -5.158 9.765 1.00 93.06 537 TYR A C 1
ATOM 4284 O O . TYR A 1 537 ? -33.906 -4.406 10.714 1.00 93.06 537 TYR A O 1
ATOM 4292 N N . LYS A 1 538 ? -33.864 -6.477 9.851 1.00 95.19 538 LYS A N 1
ATOM 4293 C CA . LYS A 1 538 ? -34.042 -7.178 11.126 1.00 95.19 538 LYS A CA 1
ATOM 4294 C C . LYS A 1 538 ? -32.679 -7.547 11.685 1.00 95.19 538 LYS A C 1
ATOM 4296 O O . LYS A 1 538 ? -31.784 -7.951 10.945 1.00 95.19 538 LYS A O 1
ATOM 4301 N N . ILE A 1 539 ? -32.519 -7.393 12.993 1.00 96.81 539 ILE A N 1
ATOM 4302 C CA . ILE A 1 539 ? -31.270 -7.695 13.688 1.00 96.81 539 ILE A CA 1
ATOM 4303 C C . ILE A 1 539 ? -31.453 -8.992 14.463 1.00 96.81 539 ILE A C 1
ATOM 4305 O O . ILE A 1 539 ? -32.354 -9.096 15.298 1.00 96.81 539 ILE A O 1
ATOM 4309 N N . HIS A 1 540 ? -30.575 -9.954 14.202 1.00 98.06 540 HIS A N 1
ATOM 4310 C CA . HIS A 1 540 ? -30.496 -11.194 14.958 1.00 98.06 540 HIS A CA 1
ATOM 4311 C C . HIS A 1 540 ? -29.184 -11.237 15.732 1.00 98.06 540 HIS A C 1
ATOM 4313 O O . HIS A 1 540 ? -28.131 -10.894 15.190 1.00 98.06 540 HIS A O 1
ATOM 4319 N N . ILE A 1 541 ? -29.259 -11.654 16.990 1.00 98.31 541 ILE A N 1
ATOM 4320 C CA . ILE A 1 541 ? -28.123 -11.703 17.907 1.00 98.31 541 ILE A CA 1
ATOM 4321 C C . ILE A 1 541 ? -28.050 -13.106 18.486 1.00 98.31 541 ILE A C 1
ATOM 4323 O O . ILE A 1 541 ? -29.051 -13.630 18.972 1.00 98.31 541 ILE A O 1
ATOM 4327 N N . TYR A 1 542 ? -26.860 -13.692 18.440 1.00 98.38 542 TYR A N 1
ATOM 4328 C CA . TYR A 1 542 ? -26.599 -15.037 18.932 1.00 98.38 542 TYR A CA 1
ATOM 4329 C C . TYR A 1 542 ? -25.479 -14.966 19.956 1.00 98.38 542 TYR A C 1
ATOM 4331 O O . TYR A 1 542 ? -24.378 -14.544 19.617 1.00 98.38 542 TYR A O 1
ATOM 4339 N N . GLY A 1 543 ? -25.750 -15.373 21.192 1.00 97.94 543 GLY A N 1
ATOM 4340 C CA . GLY A 1 543 ? -24.759 -15.549 22.248 1.00 97.94 543 GLY A CA 1
ATOM 4341 C C . GLY A 1 543 ? -24.554 -17.029 22.546 1.00 97.94 543 GLY A C 1
ATOM 4342 O O . GLY A 1 543 ? -25.526 -17.777 22.617 1.00 97.94 543 GLY A O 1
ATOM 4343 N N . VAL A 1 544 ? -23.310 -17.466 22.738 1.00 96.81 544 VAL A N 1
ATOM 4344 C CA . VAL A 1 544 ? -22.996 -18.877 23.032 1.00 96.81 544 VAL A CA 1
ATOM 4345 C C . VAL A 1 544 ? -22.135 -19.059 24.273 1.00 96.81 544 VAL A C 1
ATOM 4347 O O . VAL A 1 544 ? -21.345 -18.183 24.613 1.00 96.81 544 VAL A O 1
ATOM 4350 N N . GLY A 1 545 ? -22.322 -20.238 24.878 1.00 86.56 545 GLY A N 1
ATOM 4351 C CA . GLY A 1 545 ? -22.038 -20.716 26.236 1.00 86.56 545 GLY A CA 1
ATOM 4352 C C . GLY A 1 545 ? -20.745 -20.302 26.926 1.00 86.56 545 GLY A C 1
ATOM 4353 O O . GLY A 1 545 ? -20.397 -19.140 26.973 1.00 86.56 545 GLY A O 1
ATOM 4354 N N . ARG A 1 546 ? -20.056 -21.221 27.600 1.00 92.19 546 ARG A N 1
ATOM 4355 C CA . ARG A 1 546 ? -18.908 -20.858 28.441 1.00 92.19 546 ARG A CA 1
ATOM 4356 C C . ARG A 1 546 ? -17.811 -21.897 28.411 1.00 92.19 546 ARG A C 1
ATOM 4358 O O . ARG A 1 546 ? -18.056 -23.073 28.148 1.00 92.19 546 ARG A O 1
ATOM 4365 N N . VAL A 1 547 ? -16.618 -21.452 28.788 1.00 89.69 547 VAL A N 1
ATOM 4366 C CA . VAL A 1 547 ? -15.586 -22.357 29.277 1.00 89.69 547 VAL A CA 1
ATOM 4367 C C . VAL A 1 547 ? -16.061 -22.993 30.594 1.00 89.69 547 VAL A C 1
ATOM 4369 O O . VAL A 1 547 ? -16.611 -22.314 31.464 1.00 89.69 547 VAL A O 1
ATOM 4372 N N . GLY A 1 548 ? -15.897 -24.309 30.717 1.00 88.06 548 GLY A N 1
ATOM 4373 C CA . GLY A 1 548 ? -16.209 -25.051 31.938 1.00 88.06 548 GLY A CA 1
ATOM 4374 C C . GLY A 1 548 ? -17.670 -25.446 32.140 1.00 88.06 548 GLY A C 1
ATOM 4375 O O . GLY A 1 548 ? -18.067 -25.543 33.297 1.00 88.06 548 GLY A O 1
ATOM 4376 N N . SER A 1 549 ? -18.437 -25.665 31.058 1.00 90.44 549 SER A N 1
ATOM 4377 C CA . SER A 1 549 ? -19.791 -26.266 31.074 1.00 90.44 549 SER A CA 1
ATOM 4378 C C . SER A 1 549 ? -20.849 -25.455 31.874 1.00 90.44 549 SER A C 1
ATOM 4380 O O . SER A 1 549 ? -20.518 -24.632 32.735 1.00 90.44 549 SER A O 1
ATOM 4382 N N . PRO A 1 550 ? -22.161 -25.601 31.612 1.00 94.06 550 PRO A N 1
ATOM 4383 C CA . PRO A 1 550 ? -22.785 -26.253 30.459 1.00 94.06 550 PRO A CA 1
ATOM 4384 C C . PRO A 1 550 ? -22.760 -25.403 29.178 1.00 94.06 550 PRO A C 1
ATOM 4386 O O . PRO A 1 550 ? -22.713 -24.168 29.220 1.00 94.06 550 PRO A O 1
ATOM 4389 N N . ALA A 1 551 ? -22.848 -26.078 28.032 1.00 95.62 551 ALA A N 1
ATOM 4390 C CA . ALA A 1 551 ? -23.023 -25.474 26.719 1.00 95.62 551 ALA A CA 1
ATOM 4391 C C . ALA A 1 551 ? -24.476 -25.009 26.534 1.00 95.62 551 ALA A C 1
ATOM 4393 O O . ALA A 1 551 ? -25.417 -25.806 26.520 1.00 95.62 551 ALA A O 1
ATOM 4394 N N . ASN A 1 552 ? -24.657 -23.699 26.373 1.00 95.50 552 ASN A N 1
ATOM 4395 C CA . ASN A 1 552 ? -25.949 -23.077 26.099 1.00 95.50 552 ASN A CA 1
ATOM 4396 C C . ASN A 1 552 ? -25.821 -22.043 24.986 1.00 95.50 552 ASN A C 1
ATOM 4398 O O . ASN A 1 552 ? -24.735 -21.528 24.726 1.00 95.50 552 ASN A O 1
ATOM 4402 N N . MET A 1 553 ? -26.949 -21.702 24.387 1.00 96.62 553 MET A N 1
ATOM 4403 C CA . MET A 1 553 ? -27.085 -20.619 23.430 1.00 96.62 553 MET A CA 1
ATOM 4404 C C . MET A 1 553 ? -28.216 -19.689 23.876 1.00 96.62 553 MET A C 1
ATOM 4406 O O . MET A 1 553 ? -29.190 -20.130 24.487 1.00 96.62 553 MET A O 1
ATOM 4410 N N . MET A 1 554 ? -28.066 -18.399 23.585 1.00 98.00 554 MET A N 1
ATOM 4411 C CA . MET A 1 554 ? -29.097 -17.372 23.692 1.00 98.00 554 MET A CA 1
ATOM 4412 C C . MET A 1 554 ? -29.293 -16.724 22.327 1.00 98.00 554 MET A C 1
ATOM 4414 O O . MET A 1 554 ? -28.317 -16.402 21.652 1.00 98.00 554 MET A O 1
ATOM 4418 N N . VAL A 1 555 ? -30.543 -16.505 21.931 1.00 98.19 555 VAL A N 1
ATOM 4419 C CA . VAL A 1 555 ? -30.891 -15.928 20.632 1.00 98.19 555 VAL A CA 1
ATOM 4420 C C . VAL A 1 555 ? -31.922 -14.826 20.809 1.00 98.19 555 VAL A C 1
ATOM 4422 O O . VAL A 1 555 ? -32.879 -14.973 21.569 1.00 98.19 555 VAL A O 1
ATOM 4425 N N . SER A 1 556 ? -31.738 -13.739 20.068 1.00 98.12 556 SER A N 1
ATOM 4426 C CA . SER A 1 556 ? -32.748 -12.713 19.843 1.00 98.12 556 SER A CA 1
ATOM 4427 C C . SER A 1 556 ? -32.933 -12.494 18.347 1.00 98.12 556 SER A C 1
ATOM 4429 O O . SER A 1 556 ? -31.960 -12.430 17.595 1.00 98.12 556 SER A O 1
ATOM 4431 N N . HIS A 1 557 ? -34.183 -12.342 17.908 1.00 96.94 557 HIS A N 1
ATOM 4432 C CA . HIS A 1 557 ? -34.521 -12.023 16.518 1.00 96.94 557 HIS A CA 1
ATOM 4433 C C . HIS A 1 557 ? -35.181 -10.644 16.347 1.00 96.94 557 HIS A C 1
ATOM 4435 O O . HIS A 1 557 ? -35.661 -10.328 15.259 1.00 96.94 557 HIS A O 1
ATOM 4441 N N . ASP A 1 558 ? -35.207 -9.833 17.405 1.00 94.62 558 ASP A N 1
ATOM 4442 C CA . ASP A 1 558 ? -35.842 -8.511 17.456 1.00 94.62 558 ASP A CA 1
ATOM 4443 C C . ASP A 1 558 ? -34.875 -7.424 17.963 1.00 94.62 558 ASP A C 1
ATOM 4445 O O . ASP A 1 558 ? -35.260 -6.469 18.643 1.00 94.62 558 ASP A O 1
ATOM 4449 N N . GLY A 1 559 ? -33.589 -7.574 17.624 1.00 94.00 559 GLY A N 1
ATOM 4450 C CA . GLY A 1 559 ? -32.538 -6.627 17.998 1.00 94.00 559 GLY A CA 1
ATOM 4451 C C . GLY A 1 559 ? -32.217 -6.590 19.490 1.00 94.00 559 GLY A C 1
ATOM 4452 O O . GLY A 1 559 ? -31.713 -5.576 19.969 1.00 94.00 559 GLY A O 1
ATOM 4453 N N . GLY A 1 560 ? -32.494 -7.682 20.204 1.00 95.88 560 GLY A N 1
ATOM 4454 C CA . GLY A 1 560 ? -32.189 -7.854 21.619 1.00 95.88 560 GLY A CA 1
ATOM 4455 C C . GLY A 1 560 ? -33.286 -7.381 22.571 1.00 95.88 560 GLY A C 1
ATOM 4456 O O . GLY A 1 560 ? -33.009 -7.224 23.760 1.00 95.88 560 GLY A O 1
ATOM 4457 N N . THR A 1 561 ? -34.507 -7.170 22.071 1.00 94.88 561 THR A N 1
ATOM 4458 C CA . THR A 1 561 ? -35.671 -6.798 22.893 1.00 94.88 561 THR A CA 1
ATOM 4459 C C . THR A 1 561 ? -36.189 -8.007 23.669 1.00 94.88 561 THR A C 1
ATOM 4461 O O . THR A 1 561 ? -36.461 -7.909 24.865 1.00 94.88 561 THR A O 1
ATOM 4464 N N . THR A 1 562 ? -36.286 -9.161 23.009 1.00 97.56 562 THR A N 1
ATOM 4465 C CA . THR A 1 562 ? -36.623 -10.446 23.623 1.00 97.56 562 THR A CA 1
ATOM 4466 C C . THR A 1 562 ? -35.553 -11.482 23.319 1.00 97.56 562 THR A C 1
ATOM 4468 O O . THR A 1 562 ? -34.897 -11.452 22.273 1.00 97.56 562 THR A O 1
ATOM 4471 N N . TRP A 1 563 ? -35.363 -12.396 24.269 1.00 98.38 563 TRP A N 1
ATOM 4472 C CA . TRP A 1 563 ? -34.339 -13.428 24.210 1.00 98.38 563 TRP A CA 1
ATOM 4473 C C . TRP A 1 563 ? -34.915 -14.785 24.585 1.00 98.38 563 TRP A C 1
ATOM 4475 O O . TRP A 1 563 ? -35.694 -14.915 25.533 1.00 98.38 563 TRP A O 1
ATOM 4485 N N . THR A 1 564 ? -34.468 -15.808 23.873 1.00 98.12 564 THR A N 1
ATOM 4486 C CA . THR A 1 564 ? -34.704 -17.208 24.219 1.00 98.12 564 THR A CA 1
ATOM 4487 C C . THR A 1 564 ? -33.384 -17.925 24.420 1.00 98.12 564 THR A C 1
ATOM 4489 O O . THR A 1 564 ? -32.397 -17.571 23.778 1.00 98.12 564 THR A O 1
ATOM 4492 N N . SER A 1 565 ? -33.360 -18.946 25.267 1.00 97.31 565 SER A N 1
ATOM 4493 C CA . SER A 1 565 ? -32.204 -19.822 25.432 1.00 97.31 565 SER A CA 1
ATOM 4494 C C . SER A 1 565 ? -32.519 -21.271 25.072 1.00 97.31 565 SER A C 1
ATOM 4496 O O . SER A 1 565 ? -33.669 -21.712 25.108 1.00 97.31 565 SER A O 1
ATOM 4498 N N . ASN A 1 566 ? -31.475 -22.027 24.744 1.00 95.12 566 ASN A N 1
ATOM 4499 C CA . ASN A 1 566 ? -31.519 -23.472 24.553 1.00 95.12 566 ASN A CA 1
ATOM 4500 C C . ASN A 1 566 ? -30.200 -24.109 25.006 1.00 95.12 566 ASN A C 1
ATOM 4502 O O . ASN A 1 566 ? -29.134 -23.497 24.930 1.00 95.12 566 ASN A O 1
ATOM 4506 N N . SER A 1 567 ? -30.275 -25.350 25.488 1.00 94.75 567 SER A N 1
ATOM 4507 C CA . SER A 1 567 ? -29.078 -26.118 25.832 1.00 94.75 567 SER A CA 1
ATOM 4508 C C . SER A 1 567 ? -28.511 -26.795 24.590 1.00 94.75 567 SER A C 1
ATOM 4510 O O . SER A 1 567 ? -29.263 -27.307 23.765 1.00 94.75 567 SER A O 1
ATOM 4512 N N . MET A 1 568 ? -27.186 -26.832 24.501 1.00 95.69 568 MET A N 1
ATOM 4513 C CA . MET A 1 568 ? -26.430 -27.581 23.494 1.00 95.69 568 MET A CA 1
ATOM 4514 C C . MET A 1 568 ? -25.646 -28.740 24.123 1.00 95.69 568 MET A C 1
ATOM 4516 O O . MET A 1 568 ? -24.784 -29.326 23.476 1.00 95.69 568 MET A O 1
ATOM 4520 N N . ASN A 1 569 ? -25.947 -29.098 25.379 1.00 93.56 569 ASN A N 1
ATOM 4521 C CA . ASN A 1 569 ? -25.223 -30.128 26.134 1.00 93.56 569 ASN A CA 1
ATOM 4522 C C . ASN A 1 569 ? -25.247 -31.526 25.494 1.00 93.56 569 ASN A C 1
ATOM 4524 O O . ASN A 1 569 ? -24.420 -32.376 25.843 1.00 93.56 569 ASN A O 1
ATOM 4528 N N . ASN A 1 570 ? -26.214 -31.784 24.610 1.00 93.50 570 ASN A N 1
ATOM 4529 C CA . ASN A 1 570 ? -26.302 -33.032 23.853 1.00 93.50 570 ASN A CA 1
ATOM 4530 C C . ASN A 1 570 ? -25.354 -33.042 22.644 1.00 93.50 570 ASN A C 1
ATOM 4532 O O . ASN A 1 570 ? -24.905 -34.113 22.247 1.00 93.50 570 ASN A O 1
ATOM 4536 N N . ASP A 1 571 ? -25.023 -31.870 22.098 1.00 95.81 571 ASP A N 1
ATOM 4537 C CA . ASP A 1 571 ? -24.181 -31.720 20.908 1.00 95.81 571 ASP A CA 1
ATOM 4538 C C . ASP A 1 571 ? -22.705 -31.473 21.270 1.00 95.81 571 ASP A C 1
ATOM 4540 O O . ASP A 1 571 ? -21.798 -31.913 20.562 1.00 95.81 571 ASP A O 1
ATOM 4544 N N . CYS A 1 572 ? -22.455 -30.765 22.376 1.00 97.00 572 CYS A N 1
ATOM 4545 C CA . CYS A 1 572 ? -21.127 -30.425 22.894 1.00 97.00 572 CYS A CA 1
ATOM 4546 C C . CYS A 1 572 ? -21.177 -30.100 24.395 1.00 97.00 572 CYS A C 1
ATOM 4548 O O . CYS A 1 572 ? -22.255 -30.003 24.975 1.00 97.00 572 CYS A O 1
ATOM 4550 N N . LYS A 1 573 ? -20.022 -29.929 25.050 1.00 96.50 573 LYS A N 1
ATOM 4551 C CA . LYS A 1 573 ? -19.959 -29.654 26.502 1.00 96.50 573 LYS A CA 1
ATOM 4552 C C . LYS A 1 573 ? -19.494 -28.247 26.858 1.00 96.50 573 LYS A C 1
ATOM 4554 O O . LYS A 1 573 ? -19.881 -27.718 27.898 1.00 96.50 573 LYS A O 1
ATOM 4559 N N . MET A 1 574 ? -18.726 -27.606 25.979 1.00 97.00 574 MET A N 1
ATOM 4560 C CA . MET A 1 574 ? -18.354 -26.192 26.099 1.00 97.00 574 MET A CA 1
ATOM 4561 C C . MET A 1 574 ? -18.485 -25.485 24.753 1.00 97.00 574 MET A C 1
ATOM 4563 O O . MET A 1 574 ? -18.361 -26.118 23.706 1.00 97.00 574 MET A O 1
ATOM 4567 N N . LEU A 1 575 ? -18.692 -24.167 24.799 1.00 96.81 575 LEU A N 1
ATOM 4568 C CA . LEU A 1 575 ? -18.811 -23.296 23.628 1.00 96.81 575 LEU A CA 1
ATOM 4569 C C . LEU A 1 575 ? -17.931 -22.060 23.811 1.00 96.81 575 LEU A C 1
ATOM 4571 O O . LEU A 1 575 ? -17.945 -21.437 24.876 1.00 96.81 575 LEU A O 1
ATOM 4575 N N . PHE A 1 576 ? -17.185 -21.702 22.768 1.00 96.94 576 PHE A N 1
ATOM 4576 C CA . PHE A 1 576 ? -16.121 -20.696 22.848 1.00 96.94 576 PHE A CA 1
ATOM 4577 C C . PHE A 1 576 ? -16.267 -19.545 21.855 1.00 96.94 576 PHE A C 1
ATOM 4579 O O . PHE A 1 576 ? -15.818 -18.433 22.156 1.00 96.94 576 PHE A O 1
ATOM 4586 N N . ASP A 1 577 ? -16.854 -19.794 20.684 1.00 97.88 577 ASP A N 1
ATOM 4587 C CA . ASP A 1 577 ? -17.120 -18.775 19.667 1.00 97.88 577 ASP A CA 1
ATOM 4588 C C . ASP A 1 577 ? -18.321 -19.154 18.805 1.00 97.88 577 ASP A C 1
ATOM 4590 O O . ASP A 1 577 ? -18.674 -20.332 18.701 1.00 97.88 577 ASP A O 1
ATOM 4594 N N . ILE A 1 578 ? -18.916 -18.150 18.170 1.00 97.94 578 ILE A N 1
ATOM 4595 C CA . ILE A 1 578 ? -19.986 -18.313 17.189 1.00 97.94 578 ILE A CA 1
ATOM 4596 C C . ILE A 1 578 ? -19.729 -17.412 15.987 1.00 97.94 578 ILE A C 1
ATOM 4598 O O . ILE A 1 578 ? -19.305 -16.266 16.141 1.00 97.94 578 ILE A O 1
ATOM 4602 N N . LYS A 1 579 ? -20.016 -17.931 14.792 1.00 97.75 579 LYS A N 1
ATOM 4603 C CA . LYS A 1 579 ? -20.081 -17.147 13.562 1.00 97.75 579 LYS A CA 1
ATOM 4604 C C . LYS A 1 579 ? -21.353 -17.487 12.801 1.00 97.75 579 LYS A C 1
ATOM 4606 O O . LYS A 1 579 ? -21.527 -18.621 12.368 1.00 97.75 579 LYS A O 1
ATOM 4611 N N . MET A 1 580 ? -22.201 -16.489 12.593 1.00 98.06 580 MET A N 1
ATOM 4612 C CA . MET A 1 580 ? -23.390 -16.579 11.753 1.00 98.06 580 MET A CA 1
ATOM 4613 C C . MET A 1 580 ? -23.158 -15.803 10.450 1.00 98.06 580 MET A C 1
ATOM 4615 O O . MET A 1 580 ? -22.534 -14.736 10.452 1.00 98.06 580 MET A O 1
ATOM 4619 N N . PHE A 1 581 ? -23.650 -16.336 9.331 1.00 96.56 581 PHE A N 1
ATOM 4620 C CA . PHE A 1 581 ? -23.660 -15.636 8.034 1.00 96.56 581 PHE A CA 1
ATOM 4621 C C . PHE A 1 581 ? -25.005 -14.972 7.772 1.00 96.56 581 PHE A C 1
ATOM 4623 O O . PHE A 1 581 ? -25.078 -13.901 7.178 1.00 96.56 581 PHE A O 1
ATOM 4630 N N . ASP A 1 582 ? -26.064 -15.615 8.249 1.00 96.06 582 ASP A N 1
ATOM 4631 C CA . ASP A 1 582 ? -27.435 -15.144 8.205 1.00 96.06 582 ASP A CA 1
ATOM 4632 C C . ASP A 1 582 ? -28.200 -15.722 9.409 1.00 96.06 582 ASP A C 1
ATOM 4634 O O . ASP A 1 582 ? -27.607 -16.264 10.343 1.00 96.06 582 ASP A O 1
ATOM 4638 N N . LYS A 1 583 ? -29.528 -15.581 9.423 1.00 96.50 583 LYS A N 1
ATOM 4639 C CA . LYS A 1 583 ? -30.360 -16.037 10.544 1.00 96.50 583 LYS A CA 1
ATOM 4640 C C . LYS A 1 583 ? -30.459 -17.564 10.701 1.00 96.50 583 LYS A C 1
ATOM 4642 O O . LYS A 1 583 ? -30.980 -18.030 11.705 1.00 96.50 583 LYS A O 1
ATOM 4647 N N . ASN A 1 584 ? -30.034 -18.327 9.701 1.00 97.06 584 ASN A N 1
ATOM 4648 C CA . ASN A 1 584 ? -30.169 -19.777 9.638 1.00 97.06 584 ASN A CA 1
ATOM 4649 C C . ASN A 1 584 ? -28.803 -20.476 9.663 1.00 97.06 584 ASN A C 1
ATOM 4651 O O . ASN A 1 584 ? -28.657 -21.511 10.308 1.00 97.06 584 ASN A O 1
ATOM 4655 N N . ASN A 1 585 ? -27.813 -19.922 8.962 1.00 98.06 585 ASN A N 1
ATOM 4656 C CA . ASN A 1 585 ? -26.547 -20.584 8.675 1.00 98.06 585 ASN A CA 1
ATOM 4657 C C . ASN A 1 585 ? -25.410 -20.049 9.548 1.00 98.06 585 ASN A C 1
ATOM 4659 O O . ASN A 1 585 ? -25.145 -18.842 9.579 1.00 98.06 585 ASN A O 1
ATOM 4663 N N . GLY A 1 586 ? -24.683 -20.958 10.199 1.00 97.69 586 GLY A N 1
ATOM 4664 C CA . GLY A 1 586 ? -23.515 -20.597 10.995 1.00 97.69 586 GLY A CA 1
ATOM 4665 C C . GLY A 1 586 ? -22.788 -21.771 11.638 1.00 97.69 586 GLY A C 1
ATOM 4666 O O . GLY A 1 586 ? -23.111 -22.937 11.403 1.00 97.69 586 GLY A O 1
ATOM 4667 N N . PHE A 1 587 ? -21.796 -21.434 12.456 1.00 98.19 587 PHE A N 1
ATOM 4668 C CA . PHE A 1 587 ? -20.877 -22.360 13.108 1.00 98.19 587 PHE A CA 1
ATOM 4669 C C . PHE A 1 587 ? -20.631 -21.992 14.563 1.00 98.19 587 PHE A C 1
ATOM 4671 O O . PHE A 1 587 ? -20.651 -20.813 14.925 1.00 98.19 587 PHE A O 1
ATOM 4678 N N . VAL A 1 588 ? -20.298 -22.999 15.370 1.00 98.31 588 VAL A N 1
ATOM 4679 C CA . VAL A 1 588 ? -19.768 -22.805 16.723 1.00 98.31 588 VAL A CA 1
ATOM 4680 C C . VAL A 1 588 ? -18.449 -23.536 16.929 1.00 98.31 588 VAL A C 1
ATOM 4682 O O . VAL A 1 588 ? -18.255 -24.657 16.449 1.00 98.31 588 VAL A O 1
ATOM 4685 N N . CYS A 1 589 ? -17.570 -22.889 17.691 1.00 98.44 589 CYS A N 1
ATOM 4686 C CA . CYS A 1 589 ? -16.353 -23.480 18.233 1.00 98.44 589 CYS A CA 1
ATOM 4687 C C . CYS A 1 589 ? -16.655 -24.096 19.605 1.00 98.44 589 CYS A C 1
ATOM 4689 O O . CYS A 1 589 ? -17.214 -23.418 20.474 1.00 98.44 589 CYS A O 1
ATOM 4691 N N . ALA A 1 590 ? -16.297 -25.363 19.802 1.00 98.31 590 ALA A N 1
ATOM 4692 C CA . ALA A 1 590 ? -16.730 -26.174 20.927 1.00 98.31 590 ALA A CA 1
ATOM 4693 C C . ALA A 1 590 ? -15.654 -27.153 21.437 1.00 98.31 590 ALA A C 1
ATOM 4695 O O . ALA A 1 590 ? -14.606 -27.367 20.817 1.00 98.31 590 ALA A O 1
ATOM 4696 N N . ALA A 1 591 ? -15.968 -27.769 22.577 1.00 98.12 591 ALA A N 1
ATOM 4697 C CA . ALA A 1 591 ? -15.273 -28.918 23.159 1.00 98.12 591 ALA A CA 1
ATOM 4698 C C . ALA A 1 591 ? -16.220 -30.121 23.241 1.00 98.12 591 ALA A C 1
ATOM 4700 O O . ALA A 1 591 ? -17.415 -29.966 23.537 1.00 98.12 591 ALA A O 1
ATOM 4701 N N . SER A 1 592 ? -15.687 -31.319 22.994 1.00 97.62 592 SER A N 1
ATOM 4702 C CA . SER A 1 592 ? -16.461 -32.564 23.063 1.00 97.62 592 SER A CA 1
ATOM 4703 C C . SER A 1 592 ? -16.734 -33.040 24.492 1.00 97.62 592 SER A C 1
ATOM 4705 O O . SER A 1 592 ? -17.682 -33.797 24.688 1.00 97.62 592 SER A O 1
ATOM 4707 N N . ASP A 1 593 ? -15.935 -32.604 25.469 1.00 97.31 593 ASP A N 1
ATOM 4708 C CA . ASP A 1 593 ? -16.036 -33.009 26.874 1.00 97.31 593 ASP A CA 1
ATOM 4709 C C . ASP A 1 593 ? -15.966 -31.791 27.819 1.00 97.31 593 ASP A C 1
ATOM 4711 O O . ASP A 1 593 ? -15.498 -30.716 27.434 1.00 97.31 593 ASP A O 1
ATOM 4715 N N . GLU A 1 594 ? -16.501 -31.927 29.034 1.00 94.69 594 GLU A N 1
ATOM 4716 C CA . GLU A 1 594 ? -16.392 -30.899 30.078 1.00 94.69 594 GLU A CA 1
ATOM 4717 C C . GLU A 1 594 ? -15.064 -30.980 30.841 1.00 94.69 594 GLU A C 1
ATOM 4719 O O . GLU A 1 594 ? -14.632 -30.000 31.449 1.00 94.69 594 GLU A O 1
ATOM 4724 N N . ASP A 1 595 ? -14.400 -32.130 30.774 1.00 95.25 595 ASP A N 1
ATOM 4725 C CA . ASP A 1 595 ? -13.030 -32.317 31.208 1.00 95.25 595 ASP A CA 1
ATOM 4726 C C . ASP A 1 595 ? -12.090 -32.053 30.027 1.00 95.25 595 ASP A C 1
ATOM 4728 O O . ASP A 1 595 ? -12.080 -32.791 29.038 1.00 95.25 595 ASP A O 1
ATOM 4732 N N . MET A 1 596 ? -11.285 -30.991 30.127 1.00 94.38 596 MET A N 1
ATOM 4733 C CA . MET A 1 596 ? -10.360 -30.616 29.058 1.00 94.38 596 MET A CA 1
ATOM 4734 C C . MET A 1 596 ? -9.394 -31.758 28.724 1.00 94.38 596 MET A C 1
ATOM 4736 O O . MET A 1 596 ? -9.083 -31.943 27.554 1.00 94.38 596 MET A O 1
ATOM 4740 N N . GLU A 1 597 ? -8.984 -32.580 29.694 1.00 95.94 597 GLU A N 1
ATOM 4741 C CA . GLU A 1 597 ? -8.068 -33.701 29.441 1.00 95.94 597 GLU A CA 1
ATOM 4742 C C . GLU A 1 597 ? -8.672 -34.766 28.520 1.00 95.94 597 GLU A C 1
ATOM 4744 O O . GLU A 1 597 ? -7.956 -35.430 27.775 1.00 95.94 597 GLU A O 1
ATOM 4749 N N . LYS A 1 598 ? -10.001 -34.906 28.524 1.00 96.88 598 LYS A N 1
ATOM 4750 C CA . LYS A 1 598 ? -10.740 -35.838 27.660 1.00 96.88 598 LYS A CA 1
ATOM 4751 C C . LYS A 1 598 ? -11.250 -35.184 26.378 1.00 96.88 598 LYS A C 1
ATOM 4753 O O . LYS A 1 598 ? -11.694 -35.881 25.466 1.00 96.88 598 LYS A O 1
ATOM 4758 N N . SER A 1 599 ? -11.216 -33.857 26.311 1.00 98.00 599 SER A N 1
ATOM 4759 C CA . SER A 1 599 ? -11.819 -33.091 25.229 1.00 98.00 599 SER A CA 1
ATOM 4760 C C . SER A 1 599 ? -11.022 -33.177 23.927 1.00 98.00 599 SER A C 1
ATOM 4762 O O . SER A 1 599 ? -9.792 -33.149 23.916 1.00 98.00 599 SER A O 1
ATOM 4764 N N . ASN A 1 600 ? -11.759 -33.208 22.818 1.00 98.12 600 ASN A N 1
ATOM 4765 C CA . ASN A 1 600 ? -11.268 -32.971 21.471 1.00 98.12 600 ASN A CA 1
ATOM 4766 C C . ASN A 1 600 ? -11.793 -31.632 20.940 1.00 98.12 600 ASN A C 1
ATOM 4768 O O . ASN A 1 600 ? -12.901 -31.193 21.278 1.00 98.12 600 ASN A O 1
ATOM 4772 N N . ALA A 1 601 ? -11.038 -31.032 20.020 1.00 98.25 601 ALA A N 1
ATOM 4773 C CA . ALA A 1 601 ? -11.494 -29.870 19.273 1.00 98.25 601 ALA 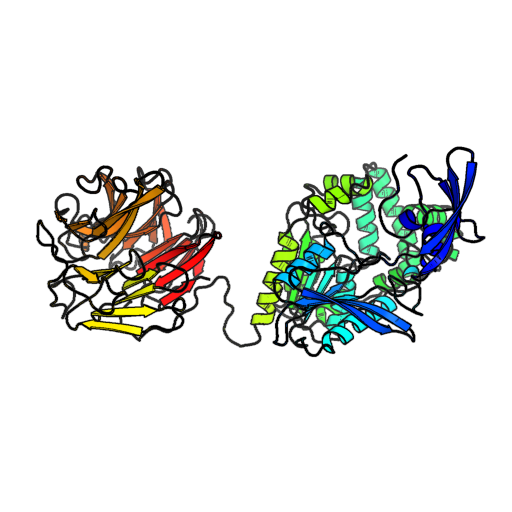A CA 1
ATOM 4774 C C . ALA A 1 601 ? -12.716 -30.236 18.431 1.00 98.25 601 ALA A C 1
ATOM 4776 O O . ALA A 1 601 ? -12.686 -31.236 17.723 1.00 98.25 601 ALA A O 1
ATOM 4777 N N . LEU A 1 602 ? -13.779 -29.432 18.498 1.00 98.56 602 LEU A N 1
ATOM 4778 C CA . LEU A 1 602 ? -15.064 -29.713 17.858 1.00 98.56 602 LEU A CA 1
ATOM 4779 C C . LEU A 1 602 ? -15.577 -28.474 17.113 1.00 98.56 602 LEU A C 1
ATOM 4781 O O . LEU A 1 602 ? -15.555 -27.372 17.658 1.00 98.56 602 LEU A O 1
ATOM 4785 N N . ILE A 1 603 ? -16.060 -28.651 15.881 1.00 98.81 603 ILE A N 1
ATOM 4786 C CA . ILE A 1 603 ? -16.801 -27.619 15.136 1.00 98.81 603 ILE A CA 1
ATOM 4787 C C . ILE A 1 603 ? -18.164 -28.190 14.758 1.00 98.81 603 ILE A C 1
ATOM 4789 O O . ILE A 1 603 ? -18.266 -29.286 14.189 1.00 98.81 603 ILE A O 1
ATOM 4793 N N . LEU A 1 604 ? -19.212 -27.431 15.071 1.00 98.62 604 LEU A N 1
ATOM 4794 C CA . LEU A 1 604 ? -20.587 -27.757 14.709 1.00 98.62 604 LEU A CA 1
ATOM 4795 C C . LEU A 1 604 ? -21.137 -26.704 13.743 1.00 98.62 604 LEU A C 1
ATOM 4797 O O . LEU A 1 604 ? -20.873 -25.513 13.909 1.00 98.62 604 LEU A O 1
ATOM 4801 N N . LYS A 1 605 ? -21.927 -27.149 12.765 1.00 98.44 605 LYS A N 1
ATOM 4802 C CA . LYS A 1 605 ? -22.631 -26.324 11.775 1.00 98.44 605 LYS A CA 1
ATOM 4803 C C . LYS A 1 605 ? -24.133 -26.354 12.024 1.00 98.44 605 LYS A C 1
ATOM 4805 O O . LYS A 1 605 ? -24.677 -27.415 12.323 1.00 98.44 605 LYS A O 1
ATOM 4810 N N . THR A 1 606 ? -24.805 -25.228 11.825 1.00 98.06 606 THR A N 1
ATOM 4811 C CA . THR A 1 606 ? -26.269 -25.141 11.782 1.00 98.06 606 THR A CA 1
ATOM 4812 C C . THR A 1 606 ? -26.743 -24.587 10.440 1.00 98.06 606 THR A C 1
ATOM 4814 O O . THR A 1 606 ? -26.017 -23.853 9.766 1.00 98.06 606 THR A O 1
ATOM 4817 N N . SER A 1 607 ? -27.965 -24.961 10.060 1.00 97.75 607 SER A N 1
ATOM 4818 C CA . SER A 1 607 ? -28.685 -24.448 8.882 1.00 97.75 607 SER A CA 1
ATOM 4819 C C . SER A 1 607 ? -30.121 -24.013 9.211 1.00 97.75 607 SER A C 1
ATOM 4821 O O . SER A 1 607 ? -30.901 -23.695 8.316 1.00 97.75 607 SER A O 1
ATOM 4823 N N . ASP A 1 608 ? -30.483 -23.991 10.498 1.00 96.88 608 ASP A N 1
ATOM 4824 C CA . ASP A 1 608 ? -31.826 -23.673 10.993 1.00 96.88 608 ASP A CA 1
ATOM 4825 C C . ASP A 1 608 ? -31.825 -22.653 12.149 1.00 96.88 608 ASP A C 1
ATOM 4827 O O . ASP A 1 608 ? -32.811 -22.533 12.885 1.00 96.88 608 ASP A O 1
ATOM 4831 N N . GLY A 1 609 ? -30.728 -21.901 12.287 1.00 94.69 609 GLY A N 1
ATOM 4832 C CA . GLY A 1 609 ? -30.584 -20.819 13.261 1.00 94.69 609 GLY A CA 1
ATOM 4833 C C . GLY A 1 609 ? -30.192 -21.302 14.654 1.00 94.69 609 GLY A C 1
ATOM 4834 O O . GLY A 1 609 ? -30.507 -20.642 15.640 1.00 94.69 609 GLY A O 1
ATOM 4835 N N . GLY A 1 610 ? -29.528 -22.456 14.741 1.00 94.56 610 GLY A N 1
ATOM 4836 C CA . GLY A 1 610 ? -29.044 -23.033 15.992 1.00 94.56 610 GLY A CA 1
ATOM 4837 C C . GLY A 1 610 ? -30.049 -23.929 16.713 1.00 94.56 610 GLY A C 1
ATOM 4838 O O . GLY A 1 610 ? -29.834 -24.250 17.884 1.00 94.56 610 GLY A O 1
ATOM 4839 N N . LYS A 1 611 ? -31.124 -24.353 16.032 1.00 93.38 611 LYS A N 1
ATOM 4840 C CA . LYS A 1 611 ? -32.084 -25.329 16.575 1.00 93.38 611 LYS A CA 1
ATOM 4841 C C . LYS A 1 611 ? -31.516 -26.742 16.510 1.00 93.38 611 LYS A C 1
ATOM 4843 O O . LYS A 1 611 ? -31.727 -27.516 17.440 1.00 93.38 611 LYS A O 1
ATOM 4848 N N . THR A 1 612 ? -30.790 -27.063 15.441 1.00 96.19 612 THR A N 1
ATOM 4849 C CA . THR A 1 612 ? -30.036 -28.310 15.294 1.00 96.19 612 THR A CA 1
ATOM 4850 C C . THR A 1 612 ? -28.603 -28.042 14.845 1.00 96.19 612 THR A C 1
ATOM 4852 O O . THR A 1 612 ? -28.300 -27.038 14.187 1.00 96.19 612 THR A O 1
ATOM 4855 N N . TRP A 1 613 ? -27.709 -28.958 15.226 1.00 97.31 613 TRP A N 1
ATOM 4856 C CA . TRP A 1 613 ? -26.275 -28.845 14.998 1.00 97.31 613 TRP A CA 1
ATOM 4857 C C . TRP A 1 613 ? -25.702 -30.144 14.437 1.00 97.31 613 TRP A C 1
ATOM 4859 O O . TRP A 1 613 ? -25.910 -31.230 14.972 1.00 97.31 613 TRP A O 1
ATOM 4869 N N . LYS A 1 614 ? -24.945 -30.029 13.346 1.00 97.81 614 LYS A N 1
ATOM 4870 C CA . LYS A 1 614 ? -24.217 -31.131 12.715 1.00 97.81 614 LYS A CA 1
ATOM 4871 C C . LYS A 1 614 ? -22.735 -31.003 13.036 1.00 97.81 614 LYS A C 1
ATOM 4873 O O . LYS A 1 614 ? -22.134 -29.960 12.791 1.00 97.81 614 LYS A O 1
ATOM 4878 N N . LYS A 1 615 ? -22.121 -32.083 13.512 1.00 98.38 615 LYS A N 1
ATOM 4879 C CA . LYS A 1 615 ? -20.663 -32.179 13.638 1.00 98.38 615 LYS A CA 1
ATOM 4880 C C . LYS A 1 615 ? -20.013 -32.196 12.257 1.00 98.38 615 LYS A C 1
ATOM 4882 O O . LYS A 1 615 ? -20.294 -33.093 11.466 1.00 98.38 615 LYS A O 1
ATOM 4887 N N . VAL A 1 616 ? -19.152 -31.216 11.993 1.00 98.56 616 VAL A N 1
ATOM 4888 C CA . VAL A 1 616 ? -18.405 -31.084 10.724 1.00 98.56 616 VAL A CA 1
ATOM 4889 C C . VAL A 1 616 ? -16.900 -31.278 10.902 1.00 98.56 616 VAL A C 1
ATOM 4891 O O . VAL A 1 616 ? -16.191 -31.517 9.933 1.00 98.56 616 VAL A O 1
ATOM 4894 N N . TYR A 1 617 ? -16.410 -31.228 12.141 1.00 98.69 617 TYR A N 1
ATOM 4895 C CA . TYR A 1 617 ? -15.022 -31.521 12.476 1.00 98.69 617 TYR A CA 1
ATOM 4896 C C . TYR A 1 617 ? -14.908 -31.963 13.932 1.00 98.69 617 TYR A C 1
ATOM 4898 O O . TYR A 1 617 ? -15.530 -31.360 14.807 1.00 98.69 617 TYR A O 1
ATOM 4906 N N . GLN A 1 618 ? -14.095 -32.986 14.188 1.00 98.44 618 GLN A N 1
ATOM 4907 C CA . GLN A 1 618 ? -13.631 -33.335 15.524 1.00 98.44 618 GLN A CA 1
ATOM 4908 C C . GLN A 1 618 ? -12.199 -33.868 15.438 1.00 98.44 618 GLN A C 1
ATOM 4910 O O . GLN A 1 618 ? -11.943 -34.772 14.641 1.00 98.44 618 GLN A O 1
ATOM 4915 N N . SER A 1 619 ? -11.283 -33.336 16.249 1.00 97.88 619 SER A N 1
ATOM 4916 C CA . SER A 1 619 ? -9.929 -33.891 16.332 1.00 97.88 619 SER A CA 1
ATOM 4917 C C . SER A 1 619 ? -9.925 -35.243 17.054 1.00 97.88 619 SER A C 1
ATOM 4919 O O . SER A 1 619 ? -10.848 -35.590 17.788 1.00 97.88 619 SER A O 1
ATOM 4921 N N . ASN A 1 620 ? -8.875 -36.034 16.857 1.00 96.19 620 ASN A N 1
ATOM 4922 C CA . ASN A 1 620 ? -8.680 -37.311 17.552 1.00 96.19 620 ASN A CA 1
ATOM 4923 C C . ASN A 1 620 ? -7.702 -37.201 18.735 1.00 96.19 620 ASN A C 1
ATOM 4925 O O . ASN A 1 620 ? -7.232 -38.223 19.237 1.00 96.19 620 ASN A O 1
ATOM 4929 N N . ARG A 1 621 ? -7.366 -35.975 19.155 1.00 95.88 621 ARG A N 1
ATOM 4930 C CA . ARG A 1 621 ? -6.364 -35.696 20.189 1.00 95.88 621 ARG A CA 1
ATOM 4931 C C . ARG A 1 621 ? -7.035 -35.169 21.459 1.00 95.88 621 ARG A C 1
ATOM 4933 O O . ARG A 1 621 ? -7.911 -34.309 21.346 1.00 95.88 621 ARG A O 1
ATOM 4940 N N . PRO A 1 622 ? -6.662 -35.678 22.646 1.00 97.00 622 PRO A N 1
ATOM 4941 C CA . PRO A 1 622 ? -7.136 -35.142 23.919 1.00 97.00 622 PRO A CA 1
ATOM 4942 C C . PRO A 1 622 ? -6.566 -33.738 24.175 1.00 97.00 622 PRO A C 1
ATOM 4944 O O . PRO A 1 622 ? -5.658 -33.299 23.466 1.00 97.00 622 PRO A O 1
ATOM 4947 N N . PHE A 1 623 ? -7.033 -33.072 25.236 1.00 97.00 623 PHE A N 1
ATOM 4948 C CA . PHE A 1 623 ? -6.582 -31.735 25.648 1.00 97.00 623 PHE A CA 1
ATOM 4949 C C . PHE A 1 623 ? -6.920 -30.606 24.669 1.00 97.00 623 PHE A C 1
ATOM 4951 O O . PHE A 1 623 ? -6.318 -29.535 24.753 1.00 97.00 623 PHE A O 1
ATOM 4958 N N . GLU A 1 624 ? -7.859 -30.816 23.746 1.00 97.44 624 GLU A N 1
ATOM 4959 C CA . GLU A 1 624 ? -8.159 -29.843 22.698 1.00 97.44 624 GLU A CA 1
ATOM 4960 C C . GLU A 1 624 ? -9.592 -29.302 22.767 1.00 97.44 624 GLU A C 1
ATOM 4962 O O . GLU A 1 624 ? -10.553 -29.996 23.104 1.00 97.44 624 GLU A O 1
ATOM 4967 N N . GLY A 1 625 ? -9.733 -28.040 22.369 1.00 97.75 625 GLY A N 1
ATOM 4968 C CA . GLY A 1 625 ? -10.996 -27.369 22.065 1.00 97.75 625 GLY A CA 1
ATOM 4969 C C . GLY A 1 625 ? -10.778 -26.394 20.909 1.00 97.75 625 GLY A C 1
ATOM 4970 O O . GLY A 1 625 ? -9.667 -25.899 20.726 1.00 97.75 625 GLY A O 1
ATOM 4971 N N . THR A 1 626 ? -11.798 -26.085 20.110 1.00 98.12 626 THR A N 1
ATOM 4972 C CA . THR A 1 626 ? -11.667 -24.966 19.158 1.00 98.12 626 THR A CA 1
ATOM 4973 C C . THR A 1 626 ? -11.951 -23.641 19.855 1.00 98.12 626 THR A C 1
ATOM 4975 O O . THR A 1 626 ? -12.849 -23.571 20.687 1.00 98.12 626 THR A O 1
ATOM 4978 N N . TRP A 1 627 ? -11.210 -22.570 19.553 1.00 97.00 627 TRP A N 1
ATOM 4979 C CA . TRP A 1 627 ? -11.273 -21.353 20.377 1.00 97.00 627 TRP A CA 1
ATOM 4980 C C . TRP A 1 627 ? -11.938 -20.151 19.713 1.00 97.00 627 TRP A C 1
ATOM 4982 O O . TRP A 1 627 ? -12.849 -19.566 20.309 1.00 97.00 627 TRP A O 1
ATOM 4992 N N . LYS A 1 628 ? -11.478 -19.735 18.527 1.00 97.62 628 LYS A N 1
ATOM 4993 C CA . LYS A 1 628 ? -12.007 -18.577 17.784 1.00 97.62 628 LYS A CA 1
ATOM 4994 C C . LYS A 1 628 ? -12.080 -18.863 16.296 1.00 97.62 628 LYS A C 1
ATOM 4996 O O . LYS A 1 628 ? -11.279 -19.642 15.790 1.00 97.62 628 LYS A O 1
ATOM 5001 N N . ALA A 1 629 ? -13.029 -18.220 15.623 1.00 97.88 629 ALA A N 1
ATOM 5002 C CA . ALA A 1 629 ? -13.256 -18.364 14.190 1.00 97.88 629 ALA A CA 1
ATOM 5003 C C . ALA A 1 629 ? -13.052 -17.040 13.439 1.00 97.88 629 ALA A C 1
ATOM 5005 O O . ALA A 1 629 ? -13.419 -15.970 13.929 1.00 97.88 629 ALA A O 1
ATOM 5006 N N . SER A 1 630 ? -12.530 -17.122 12.215 1.00 97.94 630 SER A N 1
ATOM 5007 C CA . SER A 1 630 ? -12.480 -16.013 11.263 1.00 97.94 630 SER A CA 1
ATOM 5008 C C . SER A 1 630 ? -12.863 -16.498 9.868 1.00 97.94 630 SER A C 1
ATOM 5010 O O . SER A 1 630 ? -12.340 -17.500 9.391 1.00 97.94 630 SER A O 1
ATOM 5012 N N . PHE A 1 631 ? -13.783 -15.784 9.226 1.00 97.81 631 PHE A N 1
ATOM 5013 C CA . PHE A 1 631 ? -14.293 -16.091 7.891 1.00 97.81 631 PHE A CA 1
ATOM 5014 C C . PHE A 1 631 ? -14.119 -14.856 7.000 1.00 97.81 631 PHE A C 1
ATOM 5016 O O . PHE A 1 631 ? -14.985 -13.977 7.024 1.00 97.81 631 PHE A O 1
ATOM 5023 N N . PRO A 1 632 ? -12.997 -14.739 6.261 1.00 96.19 632 PRO A N 1
ATOM 5024 C CA . PRO A 1 632 ? -12.801 -13.643 5.310 1.00 96.19 632 PRO A CA 1
ATOM 5025 C C . PRO A 1 632 ? -13.791 -13.704 4.136 1.00 96.19 632 PRO A C 1
ATOM 5027 O O . PRO A 1 632 ? -14.111 -12.675 3.542 1.00 96.19 632 PRO A O 1
ATOM 5030 N N . THR A 1 633 ? -14.317 -14.892 3.823 1.00 95.62 633 THR A N 1
ATOM 5031 C CA . THR A 1 633 ? -15.423 -15.096 2.879 1.00 95.62 633 THR A CA 1
ATOM 5032 C C . THR A 1 633 ? -16.431 -16.094 3.459 1.00 95.62 633 THR A C 1
ATOM 5034 O O . THR A 1 633 ? -16.211 -16.672 4.521 1.00 95.62 633 THR A O 1
ATOM 5037 N N . LYS A 1 634 ? -17.562 -16.308 2.776 1.00 94.44 634 LYS A N 1
ATOM 5038 C CA . LYS A 1 634 ? -18.541 -17.336 3.174 1.00 94.44 634 LYS A CA 1
ATOM 5039 C C . LYS A 1 634 ? -18.015 -18.771 2.998 1.00 94.44 634 LYS A C 1
ATOM 5041 O O . LYS A 1 634 ? -18.511 -19.671 3.665 1.00 94.44 634 LYS A O 1
ATOM 5046 N N . ASP A 1 635 ? -17.036 -18.964 2.111 1.00 96.75 635 ASP A N 1
ATOM 5047 C CA . ASP A 1 635 ? -16.537 -20.283 1.708 1.00 96.75 635 ASP A CA 1
ATOM 5048 C C . ASP A 1 635 ? -15.208 -20.623 2.409 1.00 96.75 635 ASP A C 1
ATOM 5050 O O . ASP A 1 635 ? -14.951 -21.780 2.751 1.00 96.75 635 ASP A O 1
ATOM 5054 N N . VAL A 1 636 ? -14.381 -19.607 2.681 1.00 98.25 636 VAL A N 1
ATOM 5055 C CA . VAL A 1 636 ? -13.072 -19.750 3.328 1.00 98.25 636 VAL A CA 1
ATOM 5056 C C . VAL A 1 636 ? -13.152 -19.308 4.783 1.00 98.25 636 VAL A C 1
ATOM 5058 O O . VAL A 1 636 ? -13.547 -18.181 5.083 1.00 98.25 636 VAL A O 1
ATOM 5061 N N . GLY A 1 637 ? -12.728 -20.188 5.689 1.00 98.25 637 GLY A N 1
ATOM 5062 C CA . GLY A 1 637 ? -12.755 -19.946 7.126 1.00 98.25 637 GLY A CA 1
ATOM 5063 C C . GLY A 1 637 ? -11.621 -20.640 7.859 1.00 98.25 637 GLY A C 1
ATOM 5064 O O . GLY A 1 637 ? -11.101 -21.660 7.409 1.00 98.25 637 GLY A O 1
ATOM 5065 N N . TYR A 1 638 ? -11.257 -20.079 9.005 1.00 98.69 638 TYR A N 1
ATOM 5066 C CA . TYR A 1 638 ? -10.159 -20.535 9.846 1.00 98.69 638 TYR A CA 1
ATOM 5067 C C . TYR A 1 638 ? -10.593 -20.582 11.310 1.00 98.69 638 TYR A C 1
ATOM 5069 O O . TYR A 1 638 ? -11.291 -19.682 11.784 1.00 98.69 638 TYR A O 1
ATOM 5077 N N . VAL A 1 639 ? -10.160 -21.611 12.035 1.00 98.69 639 VAL A N 1
ATOM 5078 C CA . VAL A 1 639 ? -10.477 -21.824 13.450 1.00 98.69 639 VAL A CA 1
ATOM 5079 C C . VAL A 1 639 ? -9.227 -22.240 14.212 1.00 98.69 639 VAL A C 1
ATOM 5081 O O . VAL A 1 639 ? -8.536 -23.173 13.813 1.00 98.69 639 VAL A O 1
ATOM 5084 N N . THR A 1 640 ? -8.939 -21.587 15.335 1.00 98.50 640 THR A N 1
ATOM 5085 C CA . THR A 1 640 ? -7.847 -22.013 16.221 1.00 98.50 640 THR A CA 1
ATOM 5086 C C . THR A 1 640 ? -8.212 -23.289 16.969 1.00 98.50 640 THR A C 1
ATOM 5088 O O . THR A 1 640 ? -9.305 -23.390 17.532 1.00 98.50 640 THR A O 1
ATOM 5091 N N . ILE A 1 641 ? -7.289 -24.253 16.993 1.00 98.38 641 ILE A N 1
ATOM 5092 C CA . ILE A 1 641 ? -7.381 -25.465 17.809 1.00 98.38 641 ILE A CA 1
ATOM 5093 C C . ILE A 1 641 ? -6.499 -25.225 19.023 1.00 98.38 641 ILE A C 1
ATOM 5095 O O . ILE A 1 641 ? -5.288 -25.239 18.906 1.00 98.38 641 ILE A O 1
ATOM 5099 N N . GLN A 1 642 ? -7.092 -24.952 20.177 1.00 95.44 642 GLN A N 1
ATOM 5100 C CA . GLN A 1 642 ? -6.332 -24.664 21.382 1.00 95.44 642 GLN A CA 1
ATOM 5101 C C . GLN A 1 642 ? -5.956 -25.962 22.096 1.00 95.44 642 GLN A C 1
ATOM 5103 O O . GLN A 1 642 ? -6.843 -26.721 22.492 1.00 95.44 642 GLN A O 1
ATOM 5108 N N . SER A 1 643 ? -4.656 -26.166 22.316 1.00 94.38 643 SER A N 1
ATOM 5109 C CA . SER A 1 643 ? -4.128 -27.323 23.047 1.00 94.38 643 SER A CA 1
ATOM 5110 C C . SER A 1 643 ? -3.724 -26.995 24.493 1.00 94.38 643 SER A C 1
ATOM 5112 O O . SER A 1 643 ? -2.999 -26.035 24.784 1.00 94.38 643 SER A O 1
ATOM 5114 N N . TYR A 1 644 ? -4.186 -27.832 25.422 1.00 93.44 644 TYR A N 1
ATOM 5115 C CA . TYR A 1 644 ? -3.834 -27.835 26.845 1.00 93.44 644 TYR A CA 1
ATOM 5116 C C . TYR A 1 644 ? -2.905 -28.993 27.222 1.00 93.44 644 TYR A C 1
ATOM 5118 O O . TYR A 1 644 ? -2.744 -29.276 28.409 1.00 93.44 644 TYR A O 1
ATOM 5126 N N . ASN A 1 645 ? -2.310 -29.668 26.236 1.00 94.38 645 ASN A N 1
ATOM 5127 C CA . ASN A 1 645 ? -1.478 -30.836 26.489 1.00 94.38 645 ASN A CA 1
ATOM 5128 C C . ASN A 1 645 ? -0.312 -30.480 27.440 1.00 94.38 645 ASN A C 1
ATOM 5130 O O . ASN A 1 645 ? 0.449 -29.555 27.140 1.00 94.38 645 ASN A O 1
ATOM 5134 N N . PRO A 1 646 ? -0.172 -31.167 28.591 1.00 92.56 646 PRO A N 1
ATOM 5135 C CA . PRO A 1 646 ? 0.893 -30.880 29.547 1.00 92.56 646 PRO A CA 1
ATOM 5136 C C . PRO A 1 646 ? 2.264 -31.414 29.102 1.00 92.56 646 PRO A C 1
ATOM 5138 O O . PRO A 1 646 ? 3.281 -30.998 29.659 1.00 92.56 646 PRO A O 1
ATOM 5141 N N . ASP A 1 647 ? 2.314 -32.329 28.128 1.00 93.56 647 ASP A N 1
ATOM 5142 C CA . ASP A 1 647 ? 3.564 -32.864 27.591 1.00 93.56 647 ASP A CA 1
ATOM 5143 C C . ASP A 1 647 ? 4.247 -31.837 26.680 1.00 93.56 647 ASP A C 1
ATOM 5145 O O . ASP A 1 647 ? 3.831 -31.582 25.548 1.00 93.56 647 ASP A O 1
ATOM 5149 N N . THR A 1 648 ? 5.355 -31.278 27.160 1.00 89.81 648 THR A N 1
ATOM 5150 C CA . THR A 1 648 ? 6.154 -30.276 26.443 1.00 89.81 648 THR A CA 1
ATOM 5151 C C . THR A 1 648 ? 6.856 -30.826 25.197 1.00 89.81 648 THR A C 1
ATOM 5153 O O . THR A 1 648 ? 7.387 -30.046 24.400 1.00 89.81 648 THR A O 1
ATOM 5156 N N . ASN A 1 649 ? 6.845 -32.148 24.982 1.00 93.75 649 ASN A N 1
ATOM 5157 C CA . ASN A 1 649 ? 7.317 -32.763 23.742 1.00 93.75 649 ASN A CA 1
ATOM 5158 C C . ASN A 1 649 ? 6.298 -32.648 22.600 1.00 93.75 649 ASN A C 1
ATOM 5160 O O . ASN A 1 649 ? 6.678 -32.747 21.430 1.00 93.75 649 ASN A O 1
ATOM 5164 N N . VAL A 1 650 ? 5.023 -32.384 22.901 1.00 93.62 650 VAL A N 1
ATOM 5165 C CA . VAL A 1 650 ? 3.989 -32.139 21.891 1.00 93.62 650 VAL A CA 1
ATOM 5166 C C . VAL A 1 650 ? 4.045 -30.672 21.466 1.00 93.62 650 VAL A C 1
ATOM 5168 O O . VAL A 1 650 ? 3.357 -29.809 22.003 1.00 93.62 650 VAL A O 1
ATOM 5171 N N . LYS A 1 651 ? 4.922 -30.380 20.499 1.00 94.25 651 LYS A N 1
ATOM 5172 C CA . LYS A 1 651 ? 5.246 -29.001 20.093 1.00 94.25 651 LYS A CA 1
ATOM 5173 C C . LYS A 1 651 ? 4.354 -28.427 18.996 1.00 94.25 651 LYS A C 1
ATOM 5175 O O . LYS A 1 651 ? 4.205 -27.215 18.918 1.00 94.25 651 LYS A O 1
ATOM 5180 N N . GLN A 1 652 ? 3.803 -29.266 18.122 1.00 96.44 652 GLN A N 1
ATOM 5181 C CA . GLN A 1 652 ? 3.074 -28.784 16.949 1.00 96.44 652 GLN A CA 1
ATOM 5182 C C . GLN A 1 652 ? 1.712 -28.194 17.338 1.00 96.44 652 GLN A C 1
ATOM 5184 O O . GLN A 1 652 ? 0.810 -28.937 17.726 1.00 96.44 652 GLN A O 1
ATOM 5189 N N . GLN A 1 653 ? 1.572 -26.888 17.127 1.00 96.12 653 GLN A N 1
ATOM 5190 C CA . GLN A 1 653 ? 0.338 -26.102 17.201 1.00 96.12 653 GLN A CA 1
ATOM 5191 C C . GLN A 1 653 ? -0.357 -26.068 15.835 1.00 96.12 653 GLN A C 1
ATOM 5193 O O . GLN A 1 653 ? 0.317 -26.123 14.798 1.00 96.12 653 GLN A O 1
ATOM 5198 N N . ARG A 1 654 ? -1.689 -26.019 15.795 1.00 96.94 654 ARG A N 1
ATOM 5199 C CA . ARG A 1 654 ? -2.491 -26.189 14.571 1.00 96.94 654 ARG A CA 1
ATOM 5200 C C . ARG A 1 654 ? -3.688 -25.248 14.528 1.00 96.94 654 ARG A C 1
ATOM 5202 O O . ARG A 1 654 ? -4.244 -24.834 15.540 1.00 96.94 654 ARG A O 1
ATOM 5209 N N . ILE A 1 655 ? -4.154 -24.986 13.315 1.00 98.25 655 ILE A N 1
ATOM 5210 C CA . ILE A 1 655 ? -5.471 -24.391 13.079 1.00 98.25 655 ILE A CA 1
ATOM 5211 C C . ILE A 1 655 ? -6.251 -25.252 12.083 1.00 98.25 655 ILE A C 1
ATOM 5213 O O . ILE A 1 655 ? -5.660 -25.977 11.288 1.00 98.25 655 ILE A O 1
ATOM 5217 N N . ALA A 1 656 ? -7.577 -25.186 12.119 1.00 98.50 656 ALA A N 1
ATOM 5218 C CA . ALA A 1 656 ? -8.443 -25.802 11.122 1.00 98.50 656 ALA A CA 1
ATOM 5219 C C . ALA A 1 656 ? -8.808 -24.777 10.039 1.00 98.50 656 ALA A C 1
ATOM 5221 O O . ALA A 1 656 ? -9.115 -23.627 10.353 1.00 98.50 656 ALA A O 1
ATOM 5222 N N . LYS A 1 657 ? -8.815 -25.199 8.773 1.00 98.56 657 LYS A N 1
ATOM 5223 C CA . LYS A 1 657 ? -9.191 -24.401 7.601 1.00 98.56 657 LYS A CA 1
ATOM 5224 C C . LYS A 1 657 ? -10.292 -25.097 6.805 1.00 98.56 657 LYS A C 1
ATOM 5226 O O . LYS A 1 657 ? -10.208 -26.295 6.543 1.00 98.56 657 LYS A O 1
ATOM 5231 N N . THR A 1 658 ? -11.279 -24.327 6.365 1.00 98.69 658 THR A N 1
ATOM 5232 C CA . THR A 1 658 ? -12.280 -24.725 5.368 1.00 98.69 658 THR A CA 1
ATOM 5233 C C . THR A 1 658 ? -12.120 -23.892 4.101 1.00 98.69 658 THR A C 1
ATOM 5235 O O . THR A 1 658 ? -11.743 -22.721 4.170 1.00 98.69 658 THR A O 1
ATOM 5238 N N . THR A 1 659 ? -12.464 -24.480 2.956 1.00 98.06 659 THR A N 1
ATOM 5239 C CA . THR A 1 659 ? -12.608 -23.790 1.661 1.00 98.06 659 THR A CA 1
ATOM 5240 C C . THR A 1 659 ? -13.940 -24.100 0.965 1.00 98.06 659 THR A C 1
ATOM 5242 O O . THR A 1 659 ? -14.123 -23.716 -0.185 1.00 98.06 659 THR A O 1
ATOM 5245 N N . ASP A 1 660 ? -14.861 -24.808 1.630 1.00 97.69 660 ASP A N 1
ATOM 5246 C CA . ASP A 1 660 ? -16.171 -25.220 1.098 1.00 97.69 660 ASP A CA 1
ATOM 5247 C C . ASP A 1 660 ? -17.355 -24.696 1.937 1.00 97.69 660 ASP A C 1
ATOM 5249 O O . ASP A 1 660 ? -18.439 -25.279 1.968 1.00 97.69 660 ASP A O 1
ATOM 5253 N N . GLY A 1 661 ? -17.144 -23.591 2.654 1.00 95.12 661 GLY A N 1
ATOM 5254 C CA . GLY A 1 661 ? -18.156 -22.997 3.525 1.00 95.12 661 GLY A CA 1
ATOM 5255 C C . GLY A 1 661 ? -18.431 -23.822 4.777 1.00 95.12 661 GLY A C 1
ATOM 5256 O O . GLY A 1 661 ? -19.556 -23.812 5.278 1.00 95.12 661 GLY A O 1
ATOM 5257 N N . GLY A 1 662 ? -17.417 -24.542 5.264 1.00 96.69 662 GLY A N 1
ATOM 5258 C CA . GLY A 1 662 ? -17.376 -25.287 6.519 1.00 96.69 662 GLY A CA 1
ATOM 5259 C C . GLY A 1 662 ? -18.131 -26.611 6.482 1.00 96.69 662 GLY A C 1
ATOM 5260 O O . GLY A 1 662 ? -18.545 -27.092 7.538 1.00 96.69 662 GLY A O 1
ATOM 5261 N N . GLU A 1 663 ? -18.341 -27.182 5.295 1.00 96.06 663 GLU A N 1
ATOM 5262 C CA . GLU A 1 663 ? -18.794 -28.571 5.170 1.00 96.06 663 GLU A CA 1
ATOM 5263 C C . GLU A 1 663 ? -17.676 -29.538 5.571 1.00 96.06 663 GLU A C 1
ATOM 5265 O O . GLU A 1 663 ? -17.950 -30.534 6.245 1.00 96.06 663 GLU A O 1
ATOM 5270 N N . THR A 1 664 ? -16.425 -29.214 5.225 1.00 97.50 664 THR A N 1
ATOM 5271 C CA . THR A 1 664 ? -15.233 -29.963 5.632 1.00 97.50 664 THR A CA 1
ATOM 5272 C C . THR A 1 664 ? -14.135 -29.047 6.175 1.00 97.50 664 THR A C 1
ATOM 5274 O O . THR A 1 664 ? -14.050 -27.864 5.848 1.00 97.50 664 THR A O 1
ATOM 5277 N N . TRP A 1 665 ? -13.287 -29.595 7.049 1.00 98.50 665 TRP A N 1
ATOM 5278 C CA . TRP A 1 665 ? -12.195 -28.862 7.689 1.00 98.50 665 TRP A CA 1
ATOM 5279 C C . TRP A 1 665 ? -10.908 -29.676 7.662 1.00 98.50 665 TRP A C 1
ATOM 5281 O O . TRP A 1 665 ? -10.903 -30.850 8.032 1.00 98.50 665 TRP A O 1
ATOM 5291 N N . ASN A 1 666 ? -9.816 -29.023 7.277 1.00 97.88 666 ASN A N 1
ATOM 5292 C CA . ASN A 1 666 ? -8.477 -29.595 7.246 1.00 97.88 666 ASN A CA 1
ATOM 5293 C C . ASN A 1 666 ? -7.588 -28.890 8.269 1.00 97.88 666 ASN A C 1
ATOM 5295 O O . ASN A 1 666 ? -7.608 -27.664 8.372 1.00 97.88 666 ASN A O 1
ATOM 5299 N N . GLU A 1 667 ? -6.793 -29.650 9.013 1.00 98.00 667 GLU A N 1
ATOM 5300 C CA . GLU A 1 667 ? -5.785 -29.077 9.903 1.00 98.00 667 GLU A CA 1
ATOM 5301 C C . GLU A 1 667 ? -4.582 -28.582 9.094 1.00 98.00 667 GLU A C 1
ATOM 5303 O O . GLU A 1 667 ? -4.095 -29.271 8.197 1.00 98.00 667 GLU A O 1
ATOM 5308 N N . ILE A 1 668 ? -4.075 -27.405 9.445 1.00 97.56 668 ILE A N 1
ATOM 5309 C CA . ILE A 1 668 ? -2.806 -26.871 8.957 1.00 97.56 668 ILE A CA 1
ATOM 5310 C C . ILE A 1 668 ? -1.908 -26.526 10.144 1.00 97.56 668 ILE A C 1
ATOM 5312 O O . ILE A 1 668 ? -2.372 -26.108 11.210 1.00 97.56 668 ILE A O 1
ATOM 5316 N N . ASN A 1 669 ? -0.608 -26.734 9.962 1.00 97.62 669 ASN A N 1
ATOM 5317 C CA . ASN A 1 669 ? 0.393 -26.486 10.990 1.00 97.62 669 ASN A CA 1
ATOM 5318 C C . ASN A 1 669 ? 0.619 -24.977 11.161 1.00 97.62 669 ASN A C 1
ATOM 5320 O O . ASN A 1 669 ? 0.825 -24.265 10.181 1.00 97.62 669 ASN A O 1
ATOM 5324 N N . LEU A 1 670 ? 0.604 -24.507 12.410 1.00 97.19 670 LEU A N 1
ATOM 5325 C CA . LEU A 1 670 ? 0.918 -23.122 12.765 1.00 97.19 670 LEU A CA 1
ATOM 5326 C C . LEU A 1 670 ? 2.411 -22.966 13.074 1.00 97.19 670 LEU A C 1
ATOM 5328 O O . LEU A 1 670 ? 3.115 -22.216 12.405 1.00 97.19 670 LEU A O 1
ATOM 5332 N N . VAL A 1 671 ? 2.892 -23.677 14.099 1.00 96.12 671 VAL A N 1
ATOM 5333 C CA . VAL A 1 671 ? 4.275 -23.592 14.594 1.00 96.12 671 VAL A CA 1
ATOM 5334 C C . VAL A 1 671 ? 4.629 -24.812 15.452 1.00 96.12 671 VAL A C 1
ATOM 5336 O O . VAL A 1 671 ? 3.751 -25.401 16.081 1.00 96.12 671 VAL A O 1
ATOM 5339 N N . GLU A 1 672 ? 5.908 -25.182 15.515 1.00 96.19 672 GLU A N 1
ATOM 5340 C CA . GLU A 1 672 ? 6.435 -26.169 16.468 1.00 96.19 672 GLU A CA 1
ATOM 5341 C C . GLU A 1 672 ? 6.942 -25.496 17.757 1.00 96.19 672 GLU A C 1
ATOM 5343 O O . GLU A 1 672 ? 8.142 -25.384 18.004 1.00 96.19 672 GLU A O 1
ATOM 5348 N N . ASP A 1 673 ? 6.014 -25.050 18.600 1.00 93.31 673 ASP A N 1
ATOM 5349 C CA . ASP A 1 673 ? 6.297 -24.487 19.921 1.00 93.31 673 ASP A CA 1
ATOM 5350 C C . ASP A 1 673 ? 5.180 -24.864 20.909 1.00 93.31 673 ASP A C 1
ATOM 5352 O O . ASP A 1 673 ? 4.054 -24.375 20.819 1.00 93.31 673 ASP A O 1
ATOM 5356 N N . ALA A 1 674 ? 5.488 -25.714 21.895 1.00 90.19 674 ALA A N 1
ATOM 5357 C CA . ALA A 1 674 ? 4.537 -26.117 22.937 1.00 90.19 674 ALA A CA 1
ATOM 5358 C C . ALA A 1 674 ? 4.017 -24.921 23.768 1.00 90.19 674 ALA A C 1
ATOM 5360 O O . ALA A 1 674 ? 2.924 -24.979 24.329 1.00 90.19 674 ALA A O 1
ATOM 5361 N N . GLY A 1 675 ? 4.780 -23.823 23.842 1.00 88.75 675 GLY A N 1
ATOM 5362 C CA . GLY A 1 675 ? 4.385 -22.593 24.526 1.00 88.75 675 GLY A CA 1
ATOM 5363 C C . GLY A 1 675 ? 3.430 -21.707 23.720 1.00 88.75 675 GLY A C 1
ATOM 5364 O O . GLY A 1 675 ? 2.774 -20.839 24.299 1.00 88.75 675 GLY A O 1
ATOM 5365 N N . ALA A 1 676 ? 3.300 -21.922 22.410 1.00 92.75 676 ALA A N 1
ATOM 5366 C CA . ALA A 1 676 ? 2.517 -21.084 21.503 1.00 92.75 676 ALA A CA 1
ATOM 5367 C C . ALA A 1 676 ? 1.022 -21.450 21.464 1.00 92.75 676 ALA A C 1
ATOM 5369 O O . ALA A 1 676 ? 0.415 -21.458 20.396 1.00 92.75 676 ALA A O 1
ATOM 5370 N N . ARG A 1 677 ? 0.407 -21.705 22.630 1.00 94.44 677 ARG A N 1
ATOM 5371 C CA . ARG A 1 677 ? -1.027 -22.032 22.729 1.00 94.44 677 ARG A CA 1
ATOM 5372 C C . ARG A 1 677 ? -1.875 -20.989 22.004 1.00 94.44 677 ARG A C 1
ATOM 5374 O O . ARG A 1 677 ? -1.806 -19.803 22.325 1.00 94.44 677 ARG A O 1
ATOM 5381 N N . GLU A 1 678 ? -2.699 -21.450 21.082 1.00 95.69 678 GLU A N 1
ATOM 5382 C CA . GLU A 1 678 ? -3.492 -20.663 20.151 1.00 95.69 678 GLU A CA 1
ATOM 5383 C C . GLU A 1 678 ? -4.691 -20.013 20.846 1.00 95.69 678 GLU A C 1
ATOM 5385 O O . GLU A 1 678 ? -5.332 -20.595 21.726 1.00 95.69 678 GLU A O 1
ATOM 5390 N N . PHE A 1 679 ? -5.015 -18.788 20.445 1.00 95.69 679 PHE A N 1
ATOM 5391 C CA . PHE A 1 679 ? -6.138 -18.019 20.966 1.00 95.69 679 PHE A CA 1
ATOM 5392 C C . PHE A 1 679 ? -6.922 -17.356 19.822 1.00 95.69 679 PHE A C 1
ATOM 5394 O O . PHE A 1 679 ? -7.722 -18.020 19.161 1.00 95.69 679 PHE A O 1
ATOM 5401 N N . GLY A 1 680 ? -6.767 -16.042 19.633 1.00 96.81 680 GLY A N 1
ATOM 5402 C CA . GLY A 1 680 ? -7.503 -15.249 18.657 1.00 96.81 680 GLY A CA 1
ATOM 5403 C C . GLY A 1 680 ? -7.052 -15.528 17.229 1.00 96.81 680 GLY A C 1
ATOM 5404 O O . GLY A 1 680 ? -5.893 -15.842 16.988 1.00 96.81 680 GLY A O 1
ATOM 5405 N N . ILE A 1 681 ? -7.963 -15.376 16.274 1.00 98.56 681 ILE A N 1
ATOM 5406 C CA . ILE A 1 681 ? -7.669 -15.489 14.845 1.00 98.56 681 ILE A CA 1
ATOM 5407 C C . ILE A 1 681 ? -8.455 -14.433 14.086 1.00 98.56 681 ILE A C 1
ATOM 5409 O O . ILE A 1 681 ? -9.606 -14.158 14.425 1.00 98.56 681 ILE A O 1
ATOM 5413 N N . GLY A 1 682 ? -7.826 -13.815 13.091 1.00 97.81 682 GLY A N 1
ATOM 5414 C CA . GLY A 1 682 ? -8.443 -12.767 12.288 1.00 97.81 682 GLY A CA 1
ATOM 5415 C C . GLY A 1 682 ? -7.776 -12.652 10.928 1.00 97.81 682 GLY A C 1
ATOM 5416 O O . GLY A 1 682 ? -6.563 -12.486 10.852 1.00 97.81 682 GLY A O 1
ATOM 5417 N N . PHE A 1 683 ? -8.570 -12.735 9.868 1.00 97.56 683 PHE A N 1
ATOM 5418 C CA . PHE A 1 683 ? -8.111 -12.641 8.487 1.00 97.56 683 PHE A CA 1
ATOM 5419 C C . PHE A 1 683 ? -8.631 -11.364 7.827 1.00 97.56 683 PHE A C 1
ATOM 5421 O O . PHE A 1 683 ? -9.779 -10.966 8.034 1.00 97.56 683 PHE A O 1
ATOM 5428 N N . ILE A 1 684 ? -7.754 -10.718 7.061 1.00 95.69 684 ILE A N 1
ATOM 5429 C CA . ILE A 1 684 ? -8.060 -9.560 6.217 1.00 95.69 684 ILE A CA 1
ATOM 5430 C C . ILE A 1 684 ? -8.769 -10.019 4.946 1.00 95.69 684 ILE A C 1
ATOM 5432 O O . ILE A 1 684 ? -9.791 -9.453 4.557 1.00 95.69 684 ILE A O 1
ATOM 5436 N N . ASP A 1 685 ? -8.224 -11.060 4.331 1.00 95.06 685 ASP A N 1
ATOM 5437 C CA . ASP A 1 685 ? -8.766 -11.746 3.169 1.00 95.06 685 ASP A CA 1
ATOM 5438 C C . ASP A 1 685 ? -8.432 -13.243 3.268 1.00 95.06 685 ASP A C 1
ATOM 5440 O O . ASP A 1 685 ? -8.002 -13.725 4.311 1.00 95.06 685 ASP A O 1
ATOM 5444 N N . GLU A 1 686 ? -8.684 -14.016 2.216 1.00 96.62 686 GLU A N 1
ATOM 5445 C CA . GLU A 1 686 ? -8.443 -15.462 2.218 1.00 96.62 686 GLU A CA 1
ATOM 5446 C C . GLU A 1 686 ? -6.964 -15.864 2.381 1.00 96.62 686 GLU A C 1
ATOM 5448 O O . GLU A 1 686 ? -6.705 -16.992 2.807 1.00 96.62 686 GLU A O 1
ATOM 5453 N N . ASN A 1 687 ? -6.017 -14.961 2.100 1.00 95.62 687 ASN A N 1
ATOM 5454 C CA . ASN A 1 687 ? -4.575 -15.215 2.095 1.00 95.62 687 ASN A CA 1
ATOM 5455 C C . ASN A 1 687 ? -3.831 -14.502 3.234 1.00 95.62 687 ASN A C 1
ATOM 5457 O O . ASN A 1 687 ? -2.825 -15.015 3.722 1.00 95.62 687 ASN A O 1
ATOM 5461 N N . HIS A 1 688 ? -4.302 -13.339 3.682 1.00 96.31 688 HIS A N 1
ATOM 5462 C CA . HIS A 1 688 ? -3.633 -12.538 4.706 1.00 96.31 688 HIS A CA 1
ATOM 5463 C C . HIS A 1 688 ? -4.375 -12.602 6.041 1.00 96.31 688 HIS A C 1
ATOM 5465 O O . HIS A 1 688 ? -5.502 -12.119 6.164 1.00 96.31 688 HIS A O 1
ATOM 5471 N N . GLY A 1 689 ? -3.737 -13.157 7.072 1.00 97.06 689 GLY A N 1
ATOM 5472 C CA . GLY A 1 689 ? -4.332 -13.230 8.404 1.00 97.06 689 GLY A CA 1
ATOM 5473 C C . GLY A 1 689 ? -3.347 -13.416 9.543 1.00 97.06 689 GLY A C 1
ATOM 5474 O O . GLY A 1 689 ? -2.139 -13.527 9.349 1.00 97.06 689 GLY A O 1
ATOM 5475 N N . PHE A 1 690 ? -3.901 -13.434 10.752 1.00 98.06 690 PHE A N 1
ATOM 5476 C CA . PHE A 1 690 ? -3.162 -13.423 12.006 1.00 98.06 690 PHE A CA 1
ATOM 5477 C C . PHE A 1 690 ? -3.720 -14.448 12.993 1.00 98.06 690 PHE A C 1
ATOM 5479 O O . PHE A 1 690 ? -4.938 -14.612 13.102 1.00 98.06 690 PHE A O 1
ATOM 5486 N N . VAL A 1 691 ? -2.833 -15.065 13.772 1.00 98.38 691 VAL A N 1
ATOM 5487 C CA . VAL A 1 691 ? -3.159 -15.926 14.915 1.00 98.38 691 VAL A CA 1
ATOM 5488 C C . VAL A 1 691 ? -2.458 -15.389 16.159 1.00 98.38 691 VAL A C 1
ATOM 5490 O O . VAL A 1 691 ? -1.240 -15.247 16.191 1.00 98.38 691 VAL A O 1
ATOM 5493 N N . GLY A 1 692 ? -3.230 -15.087 17.195 1.00 97.06 692 GLY A N 1
ATOM 5494 C CA . GLY A 1 692 ? -2.743 -14.753 18.526 1.00 97.06 692 GLY A CA 1
ATOM 5495 C C . GLY A 1 692 ? -2.484 -16.009 19.352 1.00 97.06 692 GLY A C 1
ATOM 5496 O O . GLY A 1 692 ? -3.228 -16.983 19.258 1.00 97.06 692 GLY A O 1
ATOM 5497 N N . THR A 1 693 ? -1.449 -15.982 20.187 1.00 95.56 693 THR A N 1
ATOM 5498 C CA . THR A 1 693 ? -1.058 -17.094 21.067 1.00 95.56 693 THR A CA 1
ATOM 5499 C C . THR A 1 693 ? -0.799 -16.615 22.498 1.00 95.56 693 THR A C 1
ATOM 5501 O O . THR A 1 693 ? -0.953 -15.432 22.812 1.00 95.56 693 THR A O 1
ATOM 5504 N N . MET A 1 694 ? -0.434 -17.533 23.398 1.00 90.50 694 MET A N 1
ATOM 5505 C CA . MET A 1 694 ? -0.076 -17.207 24.782 1.00 90.50 694 MET A CA 1
ATOM 5506 C C . MET A 1 694 ? 1.102 -16.230 24.864 1.00 90.50 694 MET A C 1
ATOM 5508 O O . MET A 1 694 ? 1.054 -15.289 25.655 1.00 90.50 694 MET A O 1
ATOM 5512 N N . ASN A 1 695 ? 2.132 -16.432 24.042 1.00 84.44 695 ASN A N 1
ATOM 5513 C CA . ASN A 1 695 ? 3.393 -15.699 24.152 1.00 84.44 695 ASN A CA 1
ATOM 5514 C C . ASN A 1 695 ? 3.504 -14.535 23.156 1.00 84.44 695 ASN A C 1
ATOM 5516 O O . ASN A 1 695 ? 4.142 -13.531 23.463 1.00 84.44 695 ASN A O 1
ATOM 5520 N N . SER A 1 696 ? 2.921 -14.669 21.959 1.00 86.50 696 SER A N 1
ATOM 5521 C CA . SER A 1 696 ? 2.980 -13.656 20.893 1.00 86.50 696 SER A CA 1
ATOM 5522 C C . SER A 1 696 ? 1.927 -13.924 19.803 1.00 86.50 696 SER A C 1
ATOM 5524 O O . SER A 1 696 ? 0.859 -14.457 20.100 1.00 86.50 696 SER A O 1
ATOM 5526 N N . GLY A 1 697 ? 2.201 -13.595 18.538 1.00 94.81 697 GLY A N 1
ATOM 5527 C CA . GLY A 1 697 ? 1.355 -13.920 17.392 1.00 94.81 697 GLY A CA 1
ATOM 5528 C C . GLY A 1 697 ? 2.115 -14.398 16.155 1.00 94.81 697 GLY A C 1
ATOM 5529 O O . GLY A 1 697 ? 3.342 -14.325 16.078 1.00 94.81 697 GLY A O 1
ATOM 5530 N N . PHE A 1 698 ? 1.351 -14.855 15.168 1.00 97.06 698 PHE A N 1
ATOM 5531 C CA . PHE A 1 698 ? 1.820 -15.279 13.852 1.00 97.06 698 PHE A CA 1
ATOM 5532 C C . PHE A 1 698 ? 0.982 -14.621 12.756 1.00 97.06 698 PHE A C 1
ATOM 5534 O O . PHE A 1 698 ? -0.217 -14.413 12.924 1.00 97.06 698 PHE A O 1
ATOM 5541 N N . GLU A 1 699 ? 1.620 -14.289 11.643 1.00 97.12 699 GLU A N 1
ATOM 5542 C CA . GLU A 1 699 ? 1.032 -13.708 10.440 1.00 97.12 699 GLU A CA 1
ATOM 5543 C C . GLU A 1 699 ? 1.278 -14.650 9.264 1.00 97.12 699 GLU A C 1
ATOM 5545 O O . GLU A 1 699 ? 2.366 -15.205 9.126 1.00 97.12 699 GLU A O 1
ATOM 5550 N N . THR A 1 700 ? 0.278 -14.799 8.407 1.00 96.88 700 THR A N 1
ATOM 5551 C CA . THR A 1 700 ? 0.403 -15.461 7.109 1.00 96.88 700 THR A CA 1
ATOM 5552 C C . THR A 1 700 ? 0.007 -14.491 6.005 1.00 96.88 700 THR A C 1
ATOM 5554 O O . THR A 1 700 ? -0.869 -13.651 6.211 1.00 96.88 700 THR A O 1
ATOM 5557 N N . LYS A 1 701 ? 0.645 -14.606 4.838 1.00 95.19 701 LYS A N 1
ATOM 5558 C CA . LYS A 1 701 ? 0.312 -13.851 3.614 1.00 95.19 701 LYS A CA 1
ATOM 5559 C C . LYS A 1 701 ? -0.028 -14.769 2.434 1.00 95.19 701 LYS A C 1
ATOM 5561 O O . LYS A 1 701 ? -0.153 -14.303 1.306 1.00 95.19 701 LYS A O 1
ATOM 5566 N N . ASP A 1 702 ? -0.154 -16.066 2.695 1.00 94.25 702 ASP A N 1
ATOM 5567 C CA . ASP A 1 702 ? -0.385 -17.127 1.711 1.00 94.25 702 ASP A CA 1
ATOM 5568 C C . ASP A 1 702 ? -1.457 -18.134 2.176 1.00 94.25 702 ASP A C 1
ATOM 5570 O O . ASP A 1 702 ? -1.483 -19.292 1.762 1.00 94.25 702 ASP A O 1
ATOM 5574 N N . GLY A 1 703 ? -2.363 -17.697 3.054 1.00 93.69 703 GLY A N 1
ATOM 5575 C CA . GLY A 1 703 ? -3.517 -18.481 3.489 1.00 93.69 703 GLY A CA 1
ATOM 5576 C C . GLY A 1 703 ? -3.162 -19.612 4.451 1.00 93.69 703 GLY A C 1
ATOM 5577 O O . GLY A 1 703 ? -3.879 -20.617 4.506 1.00 93.69 703 GLY A O 1
ATOM 5578 N N . GLY A 1 704 ? -2.069 -19.454 5.197 1.00 95.31 704 GLY A N 1
ATOM 5579 C CA . GLY A 1 704 ? -1.589 -20.388 6.210 1.00 95.31 704 GLY A CA 1
ATOM 5580 C C . GLY A 1 704 ? -0.649 -21.471 5.683 1.00 95.31 704 GLY A C 1
ATOM 5581 O O . GLY A 1 704 ? -0.457 -22.468 6.379 1.00 95.31 704 GLY A O 1
ATOM 5582 N N . LEU A 1 705 ? -0.080 -21.302 4.481 1.00 92.56 705 LEU A N 1
ATOM 5583 C CA . LEU A 1 705 ? 0.986 -22.181 3.982 1.00 92.56 705 LEU A CA 1
ATOM 5584 C C . LEU A 1 705 ? 2.306 -21.887 4.703 1.00 92.56 705 LEU A C 1
ATOM 5586 O O . LEU A 1 705 ? 3.036 -22.813 5.055 1.00 92.56 705 LEU A O 1
ATOM 5590 N N . THR A 1 706 ? 2.586 -20.610 4.964 1.00 92.12 706 THR A N 1
ATOM 5591 C CA . THR A 1 706 ? 3.710 -20.158 5.783 1.00 92.12 706 THR A CA 1
ATOM 5592 C C . THR A 1 706 ? 3.262 -19.148 6.837 1.00 92.12 706 THR A C 1
ATOM 5594 O O . THR A 1 706 ? 2.282 -18.414 6.668 1.00 92.12 706 THR A O 1
ATOM 5597 N N . TRP A 1 707 ? 3.995 -19.132 7.953 1.00 95.56 707 TRP A N 1
ATOM 5598 C CA . TRP A 1 707 ? 3.743 -18.261 9.097 1.00 95.56 707 TRP A CA 1
ATOM 5599 C C . TRP A 1 707 ? 5.023 -17.556 9.533 1.00 95.56 707 TRP A C 1
ATOM 5601 O O . TRP A 1 707 ? 6.074 -18.179 9.687 1.00 95.56 707 TRP A O 1
ATOM 5611 N N . THR A 1 708 ? 4.921 -16.257 9.788 1.00 94.12 708 THR A N 1
ATOM 5612 C CA . THR A 1 708 ? 5.988 -15.429 10.356 1.00 94.12 708 THR A CA 1
ATOM 5613 C C . THR A 1 708 ? 5.547 -14.852 11.692 1.00 94.12 708 THR A C 1
ATOM 5615 O O . THR A 1 708 ? 4.382 -14.507 11.869 1.00 94.12 708 THR A O 1
ATOM 5618 N N . THR A 1 709 ? 6.457 -14.727 12.654 1.00 90.81 709 THR A N 1
ATOM 5619 C CA . THR A 1 709 ? 6.133 -14.150 13.967 1.00 90.81 709 THR A CA 1
ATOM 5620 C C . THR A 1 709 ? 5.740 -12.678 13.852 1.00 90.81 709 THR A C 1
ATOM 5622 O O . THR A 1 709 ? 6.427 -11.912 13.179 1.00 90.81 709 THR A O 1
ATOM 5625 N N . VAL A 1 710 ? 4.706 -12.265 14.582 1.00 92.31 710 VAL A N 1
ATOM 5626 C CA . VAL A 1 710 ? 4.254 -10.871 14.694 1.00 92.31 710 VAL A CA 1
ATOM 5627 C C . VAL A 1 710 ? 3.896 -10.563 16.147 1.00 92.31 710 VAL A C 1
ATOM 5629 O O . VAL A 1 710 ? 3.382 -11.412 16.873 1.00 92.31 710 VAL A O 1
ATOM 5632 N N . ASN A 1 711 ? 4.155 -9.339 16.604 1.00 89.19 711 ASN A N 1
ATOM 5633 C CA . ASN A 1 711 ? 3.839 -8.967 17.979 1.00 89.19 711 ASN A CA 1
ATOM 5634 C C . ASN A 1 711 ? 2.344 -8.653 18.150 1.00 89.19 711 ASN A C 1
ATOM 5636 O O . ASN A 1 711 ? 1.891 -7.563 17.807 1.00 89.19 711 ASN A O 1
ATOM 5640 N N . LEU A 1 712 ? 1.605 -9.595 18.738 1.00 93.00 712 LEU A N 1
ATOM 5641 C CA . LEU A 1 712 ? 0.206 -9.426 19.152 1.00 93.00 712 LEU A CA 1
ATOM 5642 C C . LEU A 1 712 ? 0.032 -9.333 20.675 1.00 93.00 712 LEU A C 1
ATOM 5644 O O . LEU A 1 712 ? -1.084 -9.452 21.177 1.00 93.00 712 LEU A O 1
ATOM 5648 N N . GLY A 1 713 ? 1.125 -9.134 21.415 1.00 87.44 713 GLY A N 1
ATOM 5649 C CA . GLY A 1 713 ? 1.125 -9.220 22.872 1.00 87.44 713 GLY A CA 1
ATOM 5650 C C . GLY A 1 713 ? 0.880 -10.643 23.388 1.00 87.44 713 GLY A C 1
ATOM 5651 O O . GLY A 1 713 ? 0.761 -11.605 22.628 1.00 87.44 713 GLY A O 1
ATOM 5652 N N . MET A 1 714 ? 0.824 -10.774 24.712 1.00 88.88 714 MET A N 1
ATOM 5653 C CA . MET A 1 714 ? 0.563 -12.050 25.376 1.00 88.88 714 MET A CA 1
ATOM 5654 C C . MET A 1 714 ? -0.934 -12.356 25.439 1.00 88.88 714 MET A C 1
ATOM 5656 O O . MET A 1 714 ? -1.761 -11.462 25.644 1.00 88.88 714 MET A O 1
ATOM 5660 N N . ALA A 1 715 ? -1.267 -13.641 25.338 1.00 90.81 715 ALA A N 1
ATOM 5661 C CA . ALA A 1 715 ? -2.617 -14.182 25.448 1.00 90.81 715 ALA A CA 1
ATOM 5662 C C . ALA A 1 715 ? -3.646 -13.426 24.585 1.00 90.81 715 ALA A C 1
ATOM 5664 O O . ALA A 1 715 ? -4.740 -13.108 25.061 1.00 90.81 715 ALA A O 1
ATOM 5665 N N . CYS A 1 716 ? -3.284 -13.118 23.333 1.00 95.31 716 CYS A N 1
ATOM 5666 C CA . CYS A 1 716 ? -4.132 -12.405 22.373 1.00 95.31 716 CYS A CA 1
ATOM 5667 C C . CYS A 1 716 ? -5.409 -13.210 22.082 1.00 95.31 716 CYS A C 1
ATOM 5669 O O . CYS A 1 716 ? -5.422 -14.121 21.258 1.00 95.31 716 CYS A O 1
ATOM 5671 N N . ASN A 1 717 ? -6.483 -12.901 22.806 1.00 94.81 717 ASN A N 1
ATOM 5672 C CA . ASN A 1 717 ? -7.703 -13.691 22.908 1.00 94.81 717 ASN A CA 1
ATOM 5673 C C . ASN A 1 717 ? -8.641 -13.548 21.711 1.00 94.81 717 ASN A C 1
ATOM 5675 O O . ASN A 1 717 ? -9.316 -14.514 21.347 1.00 94.81 717 ASN A O 1
ATOM 5679 N N . LYS A 1 718 ? -8.729 -12.345 21.140 1.00 96.56 718 LYS A N 1
ATOM 5680 C CA . LYS A 1 718 ? -9.627 -12.031 20.026 1.00 96.56 718 LYS A CA 1
ATOM 5681 C C . LYS A 1 718 ? -8.919 -11.089 19.059 1.00 96.56 718 LYS A C 1
ATOM 5683 O O . LYS A 1 718 ? -8.251 -10.150 19.480 1.00 96.56 718 LYS A O 1
ATOM 5688 N N . ILE A 1 719 ? -9.094 -11.347 17.768 1.00 97.88 719 ILE A N 1
ATOM 5689 C CA . ILE A 1 719 ? -8.661 -10.475 16.678 1.00 97.88 719 ILE A CA 1
ATOM 5690 C C . ILE A 1 719 ? -9.910 -10.180 15.854 1.00 97.88 719 ILE A C 1
ATOM 5692 O O . ILE A 1 719 ? -10.622 -11.102 15.459 1.00 97.88 719 ILE A O 1
ATOM 5696 N N . ARG A 1 720 ? -10.215 -8.904 15.629 1.00 96.69 720 ARG A N 1
ATOM 5697 C CA . ARG A 1 720 ? -11.344 -8.468 14.804 1.00 96.69 720 ARG A CA 1
ATOM 5698 C C . ARG A 1 720 ? -10.833 -7.596 13.680 1.00 96.69 720 ARG A C 1
ATOM 5700 O O . ARG A 1 720 ? -10.181 -6.589 13.941 1.00 96.69 720 ARG A O 1
ATOM 5707 N N . ILE A 1 721 ? -11.150 -7.986 12.453 1.00 96.19 721 ILE A N 1
ATOM 5708 C CA . ILE A 1 721 ? -10.845 -7.222 11.250 1.00 96.19 721 ILE A CA 1
ATOM 5709 C C . ILE A 1 721 ? -12.152 -6.647 10.710 1.0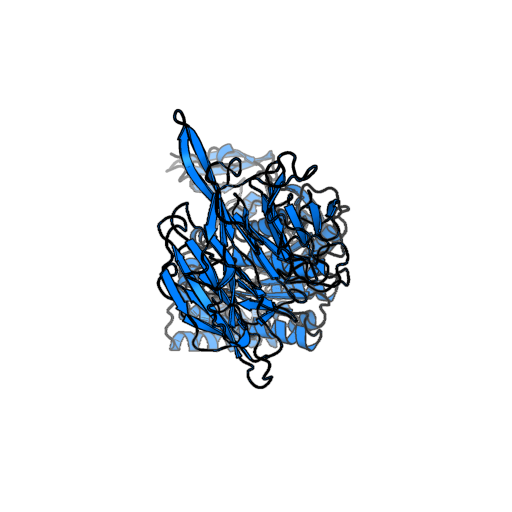0 96.19 721 ILE A C 1
ATOM 5711 O O . ILE A 1 721 ? -13.160 -7.346 10.620 1.00 96.19 721 ILE A O 1
ATOM 5715 N N . TYR A 1 722 ? -12.127 -5.362 10.384 1.00 94.19 722 TYR A N 1
ATOM 5716 C CA . TYR A 1 722 ? -13.252 -4.591 9.880 1.00 94.19 722 TYR A CA 1
ATOM 5717 C C . TYR A 1 722 ? -12.901 -4.003 8.517 1.00 94.19 722 TYR A C 1
ATOM 5719 O O . TYR A 1 722 ? -11.740 -3.712 8.227 1.00 94.19 722 TYR A O 1
ATOM 5727 N N . LYS A 1 723 ? -13.930 -3.779 7.700 1.00 90.69 723 LYS A N 1
ATOM 5728 C CA . LYS A 1 723 ? -13.829 -3.073 6.425 1.00 90.69 723 LYS A CA 1
ATOM 5729 C C . LYS A 1 723 ? -14.907 -1.999 6.377 1.00 90.69 723 LYS A C 1
ATOM 5731 O O . LYS A 1 723 ? -16.087 -2.307 6.542 1.00 90.69 723 LYS A O 1
ATOM 5736 N N . ASN A 1 724 ? -14.508 -0.743 6.201 1.00 85.56 724 ASN A N 1
ATOM 5737 C CA . ASN A 1 724 ? -15.456 0.365 6.107 1.00 85.56 724 ASN A CA 1
ATOM 5738 C C . ASN A 1 724 ? -16.127 0.420 4.716 1.00 85.56 724 ASN A C 1
ATOM 5740 O O . ASN A 1 724 ? -15.764 -0.320 3.798 1.00 85.56 724 ASN A O 1
ATOM 5744 N N . ALA A 1 725 ? -17.077 1.343 4.537 1.00 81.94 725 ALA A N 1
ATOM 5745 C CA . ALA A 1 725 ? -17.792 1.530 3.269 1.00 81.94 725 ALA A CA 1
ATOM 5746 C C . ALA A 1 725 ? -16.882 1.906 2.079 1.00 81.94 725 ALA A C 1
ATOM 5748 O O . ALA A 1 725 ? -17.208 1.587 0.940 1.00 81.94 725 ALA A O 1
ATOM 5749 N N . ASN A 1 726 ? -15.727 2.525 2.340 1.00 82.00 726 ASN A N 1
ATOM 5750 C CA . ASN A 1 726 ? -14.739 2.914 1.328 1.00 82.00 726 ASN A CA 1
ATOM 5751 C C . ASN A 1 726 ? -13.706 1.806 1.056 1.00 82.00 726 ASN A C 1
ATOM 5753 O O . ASN A 1 726 ? -12.738 2.019 0.331 1.00 82.00 726 ASN A O 1
ATOM 5757 N N . GLY A 1 727 ? -13.866 0.631 1.668 1.00 84.31 727 GLY A N 1
ATOM 5758 C CA . GLY A 1 727 ? -12.954 -0.495 1.524 1.00 84.31 727 GLY A CA 1
ATOM 5759 C C . GLY A 1 727 ? -11.681 -0.427 2.372 1.00 84.31 727 GLY A C 1
ATOM 5760 O O . GLY A 1 727 ? -10.866 -1.343 2.270 1.00 84.31 727 GLY A O 1
ATOM 5761 N N . LYS A 1 728 ? -11.517 0.585 3.234 1.00 87.12 728 LYS A N 1
ATOM 5762 C CA . LYS A 1 728 ? -10.408 0.659 4.195 1.00 87.12 728 LYS A CA 1
ATOM 5763 C C . LYS A 1 728 ? -10.553 -0.452 5.229 1.00 87.12 728 LYS A C 1
ATOM 5765 O O . LYS A 1 728 ? -11.614 -0.609 5.836 1.00 87.12 728 LYS A O 1
ATOM 5770 N N . ILE A 1 729 ? -9.469 -1.189 5.432 1.00 91.06 729 ILE A N 1
ATOM 5771 C CA . ILE A 1 729 ? -9.363 -2.250 6.429 1.00 91.06 729 ILE A CA 1
ATOM 5772 C C . ILE A 1 729 ? -8.737 -1.674 7.695 1.00 91.06 729 ILE A C 1
ATOM 5774 O O . ILE A 1 729 ? -7.780 -0.911 7.620 1.00 91.06 729 ILE A O 1
ATOM 5778 N N . TYR A 1 730 ? -9.275 -2.045 8.847 1.00 93.44 730 TYR A N 1
ATOM 5779 C CA . TYR A 1 730 ? -8.702 -1.748 10.156 1.00 93.44 730 TYR A CA 1
ATOM 5780 C C . TYR A 1 730 ? -9.028 -2.899 11.105 1.00 93.44 730 TYR A C 1
ATOM 5782 O O . TYR A 1 730 ? -9.964 -3.663 10.865 1.00 93.44 730 TYR A O 1
ATOM 5790 N N . GLY A 1 731 ? -8.267 -3.061 12.181 1.00 95.38 731 GLY A N 1
ATOM 5791 C CA . GLY A 1 731 ? -8.468 -4.197 13.074 1.00 95.38 731 GLY A CA 1
ATOM 5792 C C . GLY A 1 731 ? -8.045 -3.949 14.507 1.00 95.38 731 GLY A C 1
ATOM 5793 O O . GLY A 1 731 ? -7.332 -2.996 14.806 1.00 95.38 731 GLY A O 1
ATOM 5794 N N . TYR A 1 732 ? -8.493 -4.828 15.397 1.00 97.38 732 TYR A N 1
ATOM 5795 C CA . TYR A 1 732 ? -8.173 -4.792 16.819 1.00 97.38 732 TYR A CA 1
ATOM 5796 C C . TYR A 1 732 ? -7.824 -6.191 17.320 1.00 97.38 732 TYR A C 1
ATOM 5798 O O . TYR A 1 732 ? -8.545 -7.146 17.040 1.00 97.38 732 TYR A O 1
ATOM 5806 N N . ALA A 1 733 ? -6.727 -6.298 18.060 1.00 97.12 733 ALA A N 1
ATOM 5807 C CA . ALA A 1 733 ? -6.277 -7.506 18.732 1.00 97.12 733 ALA A CA 1
ATOM 5808 C C . ALA A 1 733 ? -6.303 -7.232 20.233 1.00 97.12 733 ALA A C 1
ATOM 5810 O O . ALA A 1 733 ? -5.821 -6.189 20.672 1.00 97.12 733 ALA A O 1
ATOM 5811 N N . ILE A 1 734 ? -6.896 -8.125 21.018 1.00 97.19 734 ILE A N 1
ATOM 5812 C CA . ILE A 1 734 ? -7.070 -7.927 22.456 1.00 97.19 734 ILE A CA 1
ATOM 5813 C C . ILE A 1 734 ? -6.615 -9.159 23.231 1.00 97.19 734 ILE A C 1
ATOM 5815 O O . ILE A 1 734 ? -7.084 -10.269 22.992 1.00 97.19 734 ILE A O 1
ATOM 5819 N N . GLY A 1 735 ? -5.678 -8.946 24.148 1.00 94.19 735 GLY A N 1
ATOM 5820 C CA . GLY A 1 735 ? -5.137 -9.908 25.101 1.00 94.19 735 GLY A CA 1
ATOM 5821 C C . GLY A 1 735 ? -4.707 -9.173 26.364 1.00 94.19 735 GLY A C 1
ATOM 5822 O O . GLY A 1 735 ? -5.437 -8.316 26.856 1.00 94.19 735 GLY A O 1
ATOM 5823 N N . VAL A 1 736 ? -3.514 -9.458 26.893 1.00 91.06 736 VAL A N 1
ATOM 5824 C CA . VAL A 1 736 ? -2.924 -8.609 27.954 1.00 91.06 736 VAL A CA 1
ATOM 5825 C C . VAL A 1 736 ? -2.811 -7.157 27.471 1.00 91.06 736 VAL A C 1
ATOM 5827 O O . VAL A 1 736 ? -3.139 -6.221 28.200 1.00 91.06 736 VAL A O 1
ATOM 5830 N N . ASP A 1 737 ? -2.429 -6.991 26.206 1.00 90.56 737 ASP A N 1
ATOM 5831 C CA . ASP A 1 737 ? -2.418 -5.716 25.500 1.00 90.56 737 ASP A CA 1
ATOM 5832 C C . ASP A 1 737 ? -3.613 -5.605 24.545 1.00 90.56 737 ASP A C 1
ATOM 5834 O O . ASP A 1 737 ? -4.076 -6.606 23.996 1.00 90.56 737 ASP A O 1
ATOM 5838 N N . VAL A 1 738 ? -4.078 -4.378 24.300 1.00 95.81 738 VAL A N 1
ATOM 5839 C CA . VAL A 1 738 ? -4.967 -4.076 23.169 1.00 95.81 738 VAL A CA 1
ATOM 5840 C C . VAL A 1 738 ? -4.139 -3.418 22.084 1.00 95.81 738 VAL A C 1
ATOM 5842 O O . VAL A 1 738 ? -3.423 -2.456 22.355 1.00 95.81 738 VAL A O 1
ATOM 5845 N N . LEU A 1 739 ? -4.226 -3.920 20.858 1.00 95.44 739 LEU A N 1
ATOM 5846 C CA . LEU A 1 739 ? -3.517 -3.381 19.709 1.00 95.44 739 LEU A CA 1
ATOM 5847 C C . LEU A 1 739 ? -4.485 -3.036 18.581 1.00 95.44 739 LEU A C 1
ATOM 5849 O O . LEU A 1 739 ? -5.509 -3.691 18.402 1.00 95.44 739 LEU A O 1
ATOM 5853 N N . LYS A 1 740 ? -4.128 -2.021 17.798 1.00 95.25 740 LYS A N 1
ATOM 5854 C CA . LYS A 1 740 ? -4.840 -1.574 16.603 1.00 95.25 740 LYS A CA 1
ATOM 5855 C C . LYS A 1 740 ? -4.008 -1.842 15.357 1.00 95.25 740 LYS A C 1
ATOM 5857 O O . LYS A 1 740 ? -2.831 -1.494 15.311 1.00 95.25 740 LYS A O 1
ATOM 5862 N N . PHE A 1 741 ? -4.640 -2.424 14.354 1.00 91.31 741 PHE A N 1
ATOM 5863 C CA . PHE A 1 741 ? -4.126 -2.579 13.002 1.00 91.31 741 PHE A CA 1
ATOM 5864 C C . PHE A 1 741 ? -4.684 -1.447 12.134 1.00 91.31 741 PHE A C 1
ATOM 5866 O O . PHE A 1 741 ? -5.903 -1.239 12.116 1.00 91.31 741 PHE A O 1
ATOM 5873 N N . ASN A 1 742 ? -3.795 -0.707 11.468 1.00 75.56 742 ASN A N 1
ATOM 5874 C CA . ASN A 1 742 ? -4.124 0.463 10.648 1.00 75.56 742 ASN A CA 1
ATOM 5875 C C . ASN A 1 742 ? -3.879 0.222 9.160 1.00 75.56 742 ASN A C 1
ATOM 5877 O O . ASN A 1 742 ? -2.884 -0.462 8.820 1.00 75.56 742 ASN A O 1
#

Secondary structure (DSSP, 8-state):
-PBPPSHHHHHTT-BTT-EEEEETTB--SSHHHHHHHHHTPPTTSEEEEEEEETTEEEEEEEEPPPPPPP--SSEEEEEEEEEETTEEEEEEEEEES-SS-EEEEEEE--S-----SS--TTSHHHHHHHHHHHTTPEEEEE--TTSTT-BS---GGG--HHHHHHHHHHHHHHHHH-TTEEEEEEEEEEETTHHHHHHHHHTTS--SEEEEES---S-HHHHHHHHHHHHHHHTT--HHHHHHHHHHHHHHHIIIIIS---HHHHTTSHHHHHHHHHHS---SSSEETTEEHHHHHHHHHS-HHHHHHH--SEEEEEEETT-SSS--HHHHHHHHHHHHHHSTTSEEEEEETT--TTSB--SSHHHHHHHHHTT-HHHHHHTB-HHHHHHHHHHHHHHHGGGSSS---SS--EEP-----SS---EEEESSSS-EEEEETTTEEEEESSTTSS-EEEEE-TT--EEEEEESSSS-EEEEE--TTSSTT------EEEESSSSSS-EEPP-BSSPP---SEEEEEEEEEEETTEEEEEEEEEEE--TTS--EEEEESSTTSS-EEEE-TTT-SEEEEEEESSSS-EEEEEES-SSGGG--EEEEEESSSSSS-EEEEE-S-SSEEEEEEE-SSSS-EEEEEEE----TT--EEEEEEESSSSSS-EEEEEEE-TT--EEEEEESSSS-EEEEESS-EEEESSSSSS-EEE---TT--EEEEEE-TT--EEEEEESSSEEEE-

Radius of gyration: 34.55 Å; chains: 1; bounding box: 84×77×96 Å

Foldseek 3Di:
DDQDDDWPSVQQRPDPPWAWQDKPNDGDDDPVRVVVVVVVADAQRKIWTWTCDPPDIDITIGGGHDDDFDDDPFFDWDWDWFDDPNWIWIKIKGQGPDDAQFFAEEEAEALDQADPTPDDCLALVNLLQNLCSVLRHTYMYIHAFPPDPITPGDRSQADAQVSRLVRSLSRLVVQCPDPSHDNQQYEYEAAECRLQSVLVNLLVDHHAEYEYELYFQDALLVLLLVLLLLLCVLVVHDNVVSVVLSVLSPVVCCCCQPVVDDLLVQCVDVSSVVCQCPPQVDPNPQGGPSHRVNNNSCSRVRNRLVSLLSGPYQYEQEYECLASNSNDPVRSVVSQVSNCVNPNPRYDYDYDYCAYSSQFSQRHNSSVSVCVVVVVVSNRSNRHDSCSSNVVSVVSCQSNVPPDPDDDDDLAWAFADDDQDPWWFAEKDAPDQFWIWTFAQQQWIWITRGNRNDIDTQDGDFLWGFHEKDAPDQFKIKTATQAPDPDPSNHDQQGMWIGRGNSNDTHGADAAEDRARIFNYKDKDWDWDADPNDIDTWIKMKTWHHQQDDTKIKIDRRSRPYIYMDTPNVVAHGWAYWDDPHQWWTKTWGWRDSPQQATWAWMWITRGRPPDTDTQDTDPHGNWTWHEKEDLDQQWIKIFIFGPDPPQQQFWGWIWIGRGNRNHIDIATAGRGPQFGWAEKYAPHQFWIKIHGQAAIWIGRGNRPDIDTGGLHGQFHYKDWDADPVRDIKIWTIISTITIRD

Sequence (742 aa):
MKQVARGTSVALKLLEKDLIVKIGNSTFASTDEFTQQFLTYSPNQEVQVTVLRGKKKLVLKAKAVARPYETDDNATVIYDEANYKGGQLRVIINKPFKENKMPAMLFIPGYTCSSIDALTNDHPYKRIVDAYVDAGYVTLRIEKSGLGDSKNTPPCESCDLLDEIENFEVGLKKLKSLPYVDSNQIIIVGHSMGGIVAPAISAKNKVAGVVVYGTTAKSWFEYQIEMYRVQNALAGMNPIEVEQSVIDQYDLNYRYFVKKEKLEDIAKDPKADSILRTSWEYNGKGKIYSRNAEYWRQIQDYPHLENWKNTTAKVLVQFGESDFQAFSKSDHQQIVNTVNHFNPGNATLKTYPLTDHFFAKSGTMQEAYNKFSEGKYEQLFDEYNPEVGLSAVQWSNDVLSKKDEVKLLEKAWKKLNTDRYPGKQDDIAFINETEGWYVNGYGSIHHTKNGGETWEKQLEKKGTFFRSIAFVDSLRGFAGTVGTDYFPNVTDTIPLYGTNDGGKTWNPVSYAGPYVKGLCAMDIVKEQYINHGKTDYKIHIYGVGRVGSPANMMVSHDGGTTWTSNSMNNDCKMLFDIKMFDKNNGFVCAASDEDMEKSNALILKTSDGGKTWKKVYQSNRPFEGTWKASFPTKDVGYVTIQSYNPDTNVKQQRIAKTTDGGETWNEINLVEDAGAREFGIGFIDENHGFVGTMNSGFETKDGGLTWTTVNLGMACNKIRIYKNANGKIYGYAIGVDVLKFN

=== Feature glossary ===
The record interleaves many kinds of information about one protein. Here is each kind framed as the question it answers.

Q: What are the backbone torsion angles?
A: φ (phi) and ψ (psi) are the two rotatable backbone dihedrals per residue: φ is the C(i-1)–N–Cα–C torsion, ψ is the N–Cα–C–N(i+1) torsion, both in degrees on (−180°, 180°]. α-helical residues cluster near (−60°, −45°); β-strand residues near (−120°, +130°). A Ramachandran plot is simply a scatter of (φ, ψ) for every residue.

Q: What is the amino-acid chain?
A: This is the polypeptide sequence — one letter per residue, N-terminus first. Length ranges from a few dozen residues for small domains to over a thousand for large multi-domain proteins.

Q: How mobile is each atom in the crystal?
A: For experimental (PDB) structures, the B-factor (temperature factor) quantifies the positional spread of each atom in the crystal — a combination of thermal vibration and static disorder — in units of Å². High B-factors mark flexible loops or poorly resolved regions; low B-factors mark the rigid, well-ordered core.

Q: Are the domains correctly placed relative to each other?
A: Predicted Aligned Error (PAE) is an AlphaFold confidence matrix: entry (i, j) is the expected error in the position of residue j, in ångströms, when the prediction is superimposed on the true structure at residue i. Low PAE within a block of residues means that block is internally rigid and well-predicted; high PAE between two blocks means their relative placement is uncertain even if each block individually is confident.

Q: How confident is the AlphaFold model at each residue?
A: pLDDT is the predicted lDDT-Cα score: AlphaFold's confidence that the local environment of each residue (all inter-atomic distances within 15 Å) is correctly placed. It is a per-residue number between 0 and 100, with higher meaning more reliable.

Q: What family and function is it annotated with?
A: Functional annotations link the protein to curated databases. InterPro entries identify conserved domains and families by matching the sequence against member-database signatures (Pfam, PROSITE, CDD, …). Gene Ontology (GO) terms describe molecular function, biological process, and cellular component in a controlled vocabulary. CATH places the structure in a hierarchical fold classification (Class/Architecture/Topology/Homologous-superfamily). The organism is the source species.

Q: How big and how compact is the whole molecule?
A: Three whole-structure scalars: the radius of gyration (RMS distance of Cα from centroid, in Å), the count of Cα–Cα contacts (pairs closer than 8 Å and separated by more than four residues in sequence — i.e. tertiary, not local, contacts), and the bounding-box dimensions. Together they distinguish compact globular folds from extended fibres or disordered chains.

Q: What known structures does this most resemble?
A: The Foldseek neighbor list gives the closest experimentally determined structures in the PDB, ranked by structural alignment. TM-score near 1 means near-identical fold; near 0.3 means only rough topology match. This is how one finds what a novel AlphaFold prediction most resembles in the solved-structure universe.

Q: Which residues are buried vs exposed?
A: SASA measures how much of the protein is reachable by solvent. It is computed by rolling a water-sized probe over the atomic surface and summing the exposed area (Å²). Per-residue SASA distinguishes core (buried, low SASA) from surface (exposed, high SASA) residues; total SASA is a whole-molecule size measure.

Q: Which residues are in helices, strands, or loops?
A: Eight-state secondary structure (DSSP): H is the canonical α-helix, G the tighter 3₁₀-helix, I the wider π-helix; E/B are β-structure, T and S are turns and bends, and '-' is everything else. DSSP derives these from the pattern of main-chain N–H···O=C hydrogen bonds, not from the sequence.

Q: Where is each backbone atom in 3D?
A: Structure coordinates are given as an mmCIF _atom_site loop: one row per atom with element, residue name, chain id, sequence number, and x/y/z position in Å. Only the four main-chain atoms per residue are included here; side chains are omitted to keep the record compact.

Q: What if only a Cα trace is available?
A: Three-state secondary structure (P-SEA) collapses the eight DSSP classes into helix (a), strand (b), and coil (c). P-SEA assigns these from Cα geometry alone — distances and angles — without requiring backbone oxygens, so it works on any Cα trace.

Q: What do the rendered images show?
A: The six renders are orthographic views along the three Cartesian axes in both directions. Representation (cartoon, sticks, or surface) and color scheme (sequence-rainbow or by-chain) vary across proteins so the training set covers all the common visualization conventions.

Q: What does the local fold look like, residue by residue?
A: Foldseek's 3Di representation compresses backbone geometry into a per-residue letter drawn from a learned twenty-state alphabet. It captures the tertiary interaction pattern around each residue — which residues are packed against it in space, regardless of where they are in sequence.

Q: What do the diagnostic plots show?
A: The contact map is a binary N×N matrix image: pixel (i, j) is dark where Cα_i and Cα_j are within 8 Å and |i−j|>4. Because the |i−j|>4 filter removes local helical contacts, off-diagonal stripes parallel to the main diagonal indicate parallel β-sheets; stripes perpendicular to it indicate antiparallel β-sheets. The Ramachandran plot scatters every residue's (φ, ψ) pair against the sterically allowed regions. The PAE heatmap renders the predicted-aligned-error matrix.